Protein AF-A0A1Y1WWW3-F1 (afdb_monomer)

Structure (mmCIF, N/CA/C/O backbone):
data_AF-A0A1Y1WWW3-F1
#
_entry.id   AF-A0A1Y1WWW3-F1
#
loop_
_atom_site.group_PDB
_atom_site.id
_atom_site.type_symbol
_atom_site.label_atom_id
_atom_site.label_alt_id
_atom_site.label_comp_id
_atom_site.label_asym_id
_atom_site.label_entity_id
_atom_site.label_seq_id
_atom_site.pdbx_PDB_ins_code
_atom_site.Cartn_x
_atom_site.Cartn_y
_atom_site.Cartn_z
_atom_site.occupancy
_atom_site.B_iso_or_equiv
_atom_site.auth_seq_id
_atom_site.auth_comp_id
_atom_site.auth_asym_id
_atom_site.auth_atom_id
_atom_site.pdbx_PDB_model_num
ATOM 1 N N . MET A 1 1 ? -41.044 -6.386 45.143 1.00 40.38 1 MET A N 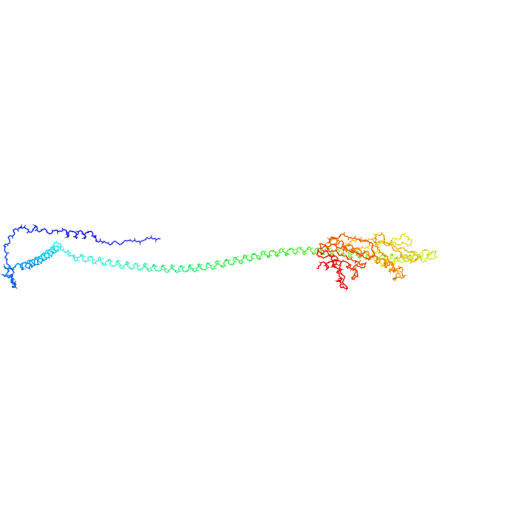1
ATOM 2 C CA . MET A 1 1 ? -41.643 -7.003 46.342 1.00 40.38 1 MET A CA 1
ATOM 3 C C . MET A 1 1 ? -42.012 -5.882 47.295 1.00 40.38 1 MET A C 1
ATOM 5 O O . MET A 1 1 ? -41.206 -5.491 48.123 1.00 40.38 1 MET A O 1
ATOM 9 N N . ASN A 1 2 ? -43.191 -5.307 47.076 1.00 40.53 2 ASN A N 1
ATOM 10 C CA . ASN A 1 2 ? -43.874 -4.432 48.019 1.00 40.53 2 ASN A CA 1
ATOM 11 C C . ASN A 1 2 ? -44.963 -5.299 48.627 1.00 40.53 2 ASN A C 1
ATOM 13 O O . ASN A 1 2 ? -45.768 -5.797 47.854 1.00 40.53 2 ASN A O 1
ATOM 17 N N . ASP A 1 3 ? -44.930 -5.515 49.935 1.00 42.28 3 ASP A N 1
ATOM 18 C CA . ASP A 1 3 ? -46.101 -5.795 50.768 1.00 42.28 3 ASP A CA 1
ATOM 19 C C . ASP A 1 3 ? -45.608 -6.007 52.196 1.00 42.28 3 ASP A C 1
ATOM 21 O O . ASP A 1 3 ? -44.834 -6.927 52.442 1.00 42.28 3 ASP A O 1
ATOM 25 N N . LEU A 1 4 ? -46.010 -5.107 53.098 1.00 37.78 4 LEU A N 1
ATOM 26 C CA . LEU A 1 4 ? -46.311 -5.339 54.519 1.00 37.78 4 LEU A CA 1
ATOM 27 C C . LEU A 1 4 ? -46.526 -3.973 55.194 1.00 37.78 4 LEU A C 1
ATOM 29 O O . LEU A 1 4 ? -45.629 -3.384 55.795 1.00 37.78 4 LEU A O 1
ATOM 33 N N . GLN A 1 5 ? -47.752 -3.462 55.081 1.00 41.41 5 GLN A N 1
ATOM 34 C CA . GLN A 1 5 ? -48.294 -2.442 55.977 1.00 41.41 5 GLN A CA 1
ATOM 35 C C . GLN A 1 5 ? -49.601 -2.946 56.604 1.00 41.41 5 GLN A C 1
ATOM 37 O O . GLN A 1 5 ? -50.408 -3.595 55.942 1.00 41.41 5 GLN A O 1
ATOM 42 N N . SER A 1 6 ? -49.820 -2.524 57.856 1.00 42.41 6 SER A N 1
ATOM 43 C CA . SER A 1 6 ? -50.995 -2.733 58.726 1.00 42.41 6 SER A CA 1
ATOM 44 C C . SER A 1 6 ? -51.046 -4.113 59.407 1.00 42.41 6 SER A C 1
ATOM 46 O O . SER A 1 6 ? -50.777 -5.128 58.788 1.00 42.41 6 SER A O 1
ATOM 48 N N . VAL A 1 7 ? -51.311 -4.235 60.713 1.00 39.16 7 VAL A N 1
ATOM 49 C CA . VAL A 1 7 ? -52.463 -3.686 61.445 1.00 39.16 7 VAL A CA 1
ATOM 50 C C . VAL A 1 7 ? -52.114 -3.447 62.927 1.00 39.16 7 VAL A C 1
ATOM 52 O O . VAL A 1 7 ? -51.770 -4.383 63.640 1.00 39.16 7 VAL A O 1
ATOM 55 N N . VAL A 1 8 ? -52.304 -2.219 63.420 1.00 40.78 8 VAL A N 1
ATOM 56 C CA . VAL A 1 8 ? -52.541 -1.935 64.849 1.00 40.78 8 VAL A CA 1
ATOM 57 C C . VAL A 1 8 ? -53.872 -1.192 64.913 1.00 40.78 8 VAL A C 1
ATOM 59 O O . VAL A 1 8 ? -53.969 -0.057 64.454 1.00 40.78 8 VAL A O 1
ATOM 62 N N . LYS A 1 9 ? -54.922 -1.855 65.408 1.00 39.03 9 LYS A N 1
ATOM 63 C CA . LYS A 1 9 ? -56.215 -1.224 65.700 1.00 39.03 9 LYS A CA 1
ATOM 64 C C . LYS A 1 9 ? -56.214 -0.792 67.163 1.00 39.03 9 LYS A C 1
ATOM 66 O O . LYS A 1 9 ? -56.184 -1.632 68.052 1.00 39.03 9 LYS A O 1
ATOM 71 N N . SER A 1 10 ? -56.219 0.514 67.387 1.00 41.06 10 SER A N 1
ATOM 72 C CA . SER A 1 10 ? -56.527 1.136 68.671 1.00 41.06 10 SER A CA 1
ATOM 73 C C . SER A 1 10 ? -58.032 1.405 68.741 1.00 41.06 10 SER A C 1
ATOM 75 O O . SER A 1 10 ? -58.559 2.118 67.883 1.00 41.06 10 SER A O 1
ATOM 77 N N . ASP A 1 11 ? -58.711 0.854 69.746 1.00 44.84 11 ASP A N 1
ATOM 78 C CA . ASP A 1 11 ? -60.130 1.104 70.007 1.00 44.84 11 ASP A CA 1
ATOM 79 C C . ASP A 1 11 ? -60.337 2.555 70.466 1.00 44.84 11 ASP A C 1
ATOM 81 O O . ASP A 1 11 ? -60.069 2.921 71.612 1.00 44.84 11 ASP A O 1
ATOM 85 N N . TYR A 1 12 ? -60.794 3.409 69.550 1.00 45.56 12 TYR A N 1
ATOM 86 C CA . TYR A 1 12 ? -61.249 4.756 69.880 1.00 45.56 12 TYR A CA 1
ATOM 87 C C . TYR A 1 12 ? -62.664 4.690 70.461 1.00 45.56 12 TYR A C 1
ATOM 89 O O . TYR A 1 12 ? -63.588 4.190 69.820 1.00 45.56 12 TYR A O 1
ATOM 97 N N . ILE A 1 13 ? -62.831 5.236 71.668 1.00 51.91 13 ILE A N 1
ATOM 98 C CA . ILE A 1 13 ? -64.134 5.467 72.302 1.00 51.91 13 ILE A CA 1
ATOM 99 C C . ILE A 1 13 ? -64.994 6.303 71.346 1.00 51.91 13 ILE A C 1
ATOM 101 O O . ILE A 1 13 ? -64.595 7.388 70.919 1.00 51.91 13 ILE A O 1
ATOM 105 N N . ASN A 1 14 ? -66.163 5.772 70.988 1.00 59.09 14 ASN A N 1
ATOM 106 C CA . ASN A 1 14 ? -67.040 6.357 69.986 1.00 59.09 14 ASN A CA 1
ATOM 107 C C . ASN A 1 14 ? -67.611 7.696 70.493 1.00 59.09 14 ASN A C 1
ATOM 109 O O . ASN A 1 14 ? -68.421 7.737 71.421 1.00 59.09 14 ASN A O 1
ATOM 113 N N . ASN A 1 15 ? -67.190 8.802 69.871 1.00 62.19 15 ASN A N 1
ATOM 114 C CA . ASN A 1 15 ? -67.608 10.172 70.206 1.00 62.19 15 ASN A CA 1
ATOM 115 C C . ASN A 1 15 ? -69.137 10.380 70.165 1.00 62.19 15 ASN A C 1
ATOM 117 O O . ASN A 1 15 ? -69.649 11.348 70.731 1.00 62.19 15 ASN A O 1
ATOM 121 N N . GLU A 1 16 ? -69.886 9.481 69.525 1.00 71.25 16 GLU A N 1
ATOM 122 C CA . GLU A 1 16 ? -71.349 9.517 69.499 1.00 71.25 16 GLU A CA 1
ATOM 123 C C . GLU A 1 16 ? -71.997 9.221 70.859 1.00 71.25 16 GLU A C 1
ATOM 125 O O . GLU A 1 16 ? -72.958 9.902 71.223 1.00 71.25 16 GLU A O 1
ATOM 130 N N . GLU A 1 17 ? -71.465 8.285 71.654 1.00 67.31 17 GLU A N 1
ATOM 131 C CA . GLU A 1 17 ? -72.028 7.973 72.981 1.00 67.31 17 GLU A CA 1
ATOM 132 C C . GLU A 1 17 ? -71.838 9.133 73.963 1.00 67.31 17 GLU A C 1
ATOM 134 O O . GLU A 1 17 ? -72.739 9.474 74.737 1.00 67.31 17 GLU A O 1
ATOM 139 N N . LEU A 1 18 ? -70.688 9.803 73.873 1.00 64.50 18 LEU A N 1
ATOM 140 C CA . LEU A 1 18 ? -70.357 10.965 74.693 1.00 64.50 18 LEU A CA 1
ATOM 141 C C . LEU A 1 18 ? -71.262 12.161 74.347 1.00 64.50 18 LEU A C 1
ATOM 143 O O . LEU A 1 18 ? -71.785 12.834 75.240 1.00 64.50 18 LEU A O 1
ATOM 147 N N . ASN A 1 19 ? -71.555 12.362 73.059 1.00 69.12 19 ASN A N 1
ATOM 148 C CA . ASN A 1 19 ? -72.496 13.384 72.595 1.00 69.12 19 ASN A CA 1
ATOM 149 C C . ASN A 1 19 ? -73.959 13.080 72.964 1.00 69.12 19 ASN A C 1
ATOM 151 O O . ASN A 1 19 ? -74.744 14.004 73.208 1.00 69.12 19 ASN A O 1
ATOM 155 N N . LEU A 1 20 ? -74.346 11.806 73.051 1.00 72.56 20 LEU A N 1
ATOM 156 C CA . LEU A 1 20 ? -75.676 11.386 73.507 1.00 72.56 20 LEU A CA 1
ATOM 157 C C . LEU A 1 20 ? -75.888 11.675 74.999 1.00 72.56 20 LEU A C 1
ATOM 159 O O . LEU A 1 20 ? -76.948 12.179 75.386 1.00 72.56 20 LEU A O 1
ATOM 163 N N . LEU A 1 21 ? -74.869 11.432 75.826 1.00 63.09 21 LEU A N 1
ATOM 164 C CA . LEU A 1 21 ? -74.887 11.755 77.255 1.00 63.09 21 LEU A CA 1
ATOM 165 C C . LEU A 1 21 ? -74.975 13.265 77.503 1.00 63.09 21 LEU A C 1
ATOM 167 O O . LEU A 1 21 ? -75.823 13.706 78.286 1.00 63.09 21 LEU A O 1
ATOM 171 N N . PHE A 1 22 ? -74.189 14.068 76.780 1.00 63.66 22 PHE A N 1
ATOM 172 C CA . PHE A 1 22 ? -74.250 15.528 76.884 1.00 63.66 22 PHE A CA 1
ATOM 173 C C . PHE A 1 22 ? -75.618 16.087 76.470 1.00 63.66 22 PHE A C 1
ATOM 175 O O . PHE A 1 22 ? -76.204 16.905 77.185 1.00 63.66 22 PHE A O 1
ATOM 182 N N . ASN A 1 23 ? -76.196 15.595 75.372 1.00 64.44 23 ASN A N 1
ATOM 183 C CA . ASN A 1 23 ? -77.511 16.047 74.912 1.00 64.44 23 ASN A CA 1
ATOM 184 C C . ASN A 1 23 ? -78.656 15.660 75.858 1.00 64.44 23 ASN A C 1
ATOM 186 O O . ASN A 1 23 ? -79.626 16.412 75.992 1.00 64.44 23 ASN A O 1
ATOM 190 N N . LYS A 1 24 ? -78.550 14.519 76.548 1.00 67.62 24 LYS A N 1
ATOM 191 C CA . LYS A 1 24 ? -79.526 14.110 77.569 1.00 67.62 24 LYS A CA 1
ATOM 192 C C . LYS A 1 24 ? -79.440 14.997 78.816 1.00 67.62 24 LYS A C 1
ATOM 194 O O . LYS A 1 24 ? -80.470 15.299 79.410 1.00 67.62 24 LYS A O 1
ATOM 199 N N . PHE A 1 25 ? -78.239 15.471 79.154 1.00 58.12 25 PHE A N 1
ATOM 200 C CA . PHE A 1 25 ? -77.991 16.346 80.301 1.00 58.12 25 PHE A CA 1
ATOM 201 C C . PHE A 1 25 ? -78.515 17.778 80.089 1.00 58.12 25 PHE A C 1
ATOM 203 O O . PHE A 1 25 ? -79.110 18.361 80.997 1.00 58.12 25 PHE A O 1
ATOM 210 N N . TYR A 1 26 ? -78.374 18.332 78.879 1.00 54.38 26 TYR A N 1
ATOM 211 C CA . TYR A 1 26 ? -78.840 19.694 78.571 1.00 54.38 26 TYR A CA 1
ATOM 212 C C . TYR A 1 26 ? -80.347 19.804 78.283 1.00 54.38 26 TYR A C 1
ATOM 214 O O . TYR A 1 26 ? -80.907 20.895 78.393 1.00 54.38 26 TYR A O 1
ATOM 222 N N . LYS A 1 27 ? -81.033 18.700 77.950 1.00 55.66 27 LYS A N 1
ATOM 223 C CA . LYS A 1 27 ? -82.472 18.707 77.608 1.00 55.66 27 LYS A CA 1
ATOM 224 C C . LYS A 1 27 ? -83.428 18.474 78.779 1.00 55.66 27 LYS A C 1
ATOM 226 O O . LYS A 1 27 ? -84.638 18.623 78.604 1.00 55.66 27 LYS A O 1
ATOM 231 N N . THR A 1 28 ? -82.945 18.140 79.974 1.00 51.44 28 THR A N 1
ATOM 232 C CA . THR A 1 28 ? -83.816 17.997 81.151 1.00 51.44 28 THR A CA 1
ATOM 233 C C . THR A 1 28 ? -84.298 19.358 81.657 1.00 51.44 28 THR A C 1
ATOM 235 O O . THR A 1 28 ? -83.645 20.012 82.468 1.00 51.44 28 THR A O 1
ATOM 238 N N . GLN A 1 29 ? -85.470 19.790 81.184 1.00 49.38 29 GLN A N 1
ATOM 239 C CA . GLN A 1 29 ? -86.170 20.958 81.715 1.00 49.38 29 GLN A CA 1
ATOM 240 C C . GLN A 1 29 ? -86.571 20.715 83.177 1.00 49.38 29 GLN A C 1
ATOM 242 O O . GLN A 1 29 ? -87.215 19.719 83.516 1.00 49.38 29 GLN A O 1
ATOM 247 N N . PHE A 1 30 ? -86.177 21.640 84.054 1.00 47.00 30 PHE A N 1
ATOM 248 C CA . PHE A 1 30 ? -86.474 21.591 85.481 1.00 47.00 30 PHE A CA 1
ATOM 249 C C . PHE A 1 30 ? -87.975 21.831 85.690 1.00 47.00 30 PHE A C 1
ATOM 251 O O . PHE A 1 30 ? -88.457 22.961 85.642 1.00 47.00 30 PHE A O 1
ATOM 258 N N . ASN A 1 31 ? -88.741 20.755 85.859 1.00 48.84 31 ASN A N 1
ATOM 259 C CA . ASN A 1 31 ? -90.193 20.840 85.932 1.00 48.84 31 ASN A CA 1
ATOM 260 C C . ASN A 1 31 ? -90.646 21.194 87.362 1.00 48.84 31 ASN A C 1
ATOM 262 O O . ASN A 1 31 ? -90.934 20.316 88.174 1.00 48.84 31 ASN A O 1
ATOM 266 N N . ILE A 1 32 ? -90.705 22.497 87.665 1.00 50.53 32 ILE A N 1
ATOM 267 C CA . ILE A 1 32 ? -91.110 23.056 88.974 1.00 50.53 32 ILE A CA 1
ATOM 268 C C . ILE A 1 32 ? -92.542 22.629 89.364 1.00 50.53 32 ILE A C 1
ATOM 270 O O . ILE A 1 32 ? -92.889 22.601 90.542 1.00 50.53 32 ILE A O 1
ATOM 274 N N . SER A 1 33 ? -93.368 22.199 88.403 1.00 52.59 33 SER A N 1
ATOM 275 C CA . SER A 1 33 ? -94.722 21.694 88.674 1.00 52.59 33 SER A CA 1
ATOM 276 C C . SER A 1 33 ? -94.757 20.368 89.454 1.00 52.59 33 SER A C 1
ATOM 278 O O . SER A 1 33 ? -95.772 20.062 90.073 1.00 52.59 33 SER A O 1
ATOM 280 N N . LYS A 1 34 ? -93.643 19.618 89.523 1.00 52.91 34 LYS A N 1
ATOM 281 C CA . LYS A 1 34 ? -93.528 18.407 90.361 1.00 52.91 34 LYS A CA 1
ATOM 282 C C . LYS A 1 34 ? -93.214 18.692 91.837 1.00 52.91 34 LYS A C 1
ATOM 284 O O . LYS A 1 34 ? -93.225 17.764 92.638 1.00 52.91 34 LYS A O 1
ATOM 289 N N . LEU A 1 35 ? -92.960 19.951 92.207 1.00 47.00 35 LEU A N 1
ATOM 290 C CA . LEU A 1 35 ? -92.705 20.376 93.591 1.00 47.00 35 LEU A CA 1
ATOM 291 C C . LEU A 1 35 ? -93.963 20.869 94.329 1.00 47.00 35 LEU A C 1
ATOM 293 O O . LEU A 1 35 ? -93.864 21.305 95.473 1.00 47.00 35 LEU A O 1
ATOM 297 N N . LYS A 1 36 ? -95.156 20.780 93.725 1.00 46.72 36 LYS A N 1
ATOM 298 C CA . LYS A 1 36 ? -96.415 21.088 94.415 1.00 46.72 36 LYS A CA 1
ATOM 299 C C . LYS A 1 36 ? -97.129 19.814 94.873 1.00 46.72 36 LYS A C 1
ATOM 301 O O . LYS A 1 36 ? -97.623 19.036 94.068 1.00 46.72 36 LYS A O 1
ATOM 306 N N . HIS A 1 37 ? -97.215 19.689 96.196 1.00 44.62 37 HIS A N 1
ATOM 307 C CA . HIS A 1 37 ? -98.124 18.840 96.969 1.00 44.62 37 HIS A CA 1
ATOM 308 C C . HIS A 1 37 ? -97.921 17.318 96.897 1.00 44.62 37 HIS A C 1
ATOM 310 O O . HIS A 1 37 ? -98.642 16.589 96.222 1.00 44.62 37 HIS A O 1
ATOM 316 N N . LYS A 1 38 ? -97.079 16.815 97.803 1.00 39.78 38 LYS A N 1
ATOM 317 C CA . LYS A 1 38 ? -97.510 15.726 98.687 1.00 39.78 38 LYS A CA 1
ATOM 318 C C . LYS A 1 38 ? -97.306 16.173 100.128 1.00 39.78 38 LYS A C 1
ATOM 320 O O . LYS A 1 38 ? -96.186 16.436 100.547 1.00 39.78 38 LYS A O 1
ATOM 325 N N . ASN A 1 39 ? -98.417 16.289 100.848 1.00 46.59 39 ASN A N 1
ATOM 326 C CA . ASN A 1 39 ? -98.470 16.502 102.287 1.00 46.59 39 ASN A CA 1
ATOM 327 C C . ASN A 1 39 ? -97.742 15.342 102.981 1.00 46.59 39 ASN A C 1
ATOM 329 O O . ASN A 1 39 ? -98.336 14.297 103.230 1.00 46.59 39 ASN A O 1
ATOM 333 N N . ALA A 1 40 ? -96.450 15.508 103.251 1.00 37.81 40 ALA A N 1
ATOM 334 C CA . ALA A 1 40 ? -95.702 14.636 104.140 1.00 37.81 40 ALA A CA 1
ATOM 335 C C . ALA A 1 40 ? -95.612 15.334 105.498 1.00 37.81 40 ALA A C 1
ATOM 337 O O . ALA A 1 40 ? -94.704 16.111 105.777 1.00 37.81 40 ALA A O 1
ATOM 338 N N . THR A 1 41 ? -96.610 15.076 106.337 1.00 39.66 41 THR A N 1
ATOM 339 C CA . THR A 1 41 ? -96.509 15.230 107.787 1.00 39.66 41 THR A CA 1
ATOM 340 C C . THR A 1 41 ? -95.393 14.322 108.296 1.00 39.66 41 THR A C 1
ATOM 342 O O . THR A 1 41 ? -95.600 13.119 108.435 1.00 39.66 41 THR A O 1
ATOM 345 N N . VAL A 1 42 ? -94.225 14.889 108.593 1.00 37.66 42 VAL A N 1
ATOM 346 C CA . VAL A 1 42 ? -93.209 14.236 109.425 1.00 37.66 42 VAL A CA 1
ATOM 347 C C . VAL A 1 42 ? -93.211 14.940 110.778 1.00 37.66 42 VAL A C 1
ATOM 349 O O . VAL A 1 42 ? -92.733 16.060 110.927 1.00 37.66 42 VAL A O 1
ATOM 352 N N . LYS A 1 43 ? -93.845 14.279 111.751 1.00 39.31 43 LYS A N 1
ATOM 353 C CA . LYS A 1 43 ? -93.656 14.504 113.186 1.00 39.31 43 LYS A CA 1
ATOM 354 C C . LYS A 1 43 ? -92.362 13.800 113.615 1.00 39.31 43 LYS A C 1
ATOM 356 O O . LYS A 1 43 ? -92.158 12.650 113.240 1.00 39.31 43 LYS A O 1
ATOM 361 N N . GLY A 1 44 ? -91.581 14.468 114.461 1.00 40.31 44 GLY A N 1
ATOM 362 C CA . GLY A 1 44 ? -90.326 13.990 115.060 1.00 40.31 44 GLY A CA 1
ATOM 363 C C . GLY A 1 44 ? -89.168 14.820 114.508 1.00 40.31 44 GLY A C 1
ATOM 364 O O . GLY A 1 44 ? -88.883 14.743 113.326 1.00 40.31 44 GLY A O 1
ATOM 365 N N . GLY A 1 45 ? -88.532 15.733 115.233 1.00 34.41 45 GLY A N 1
ATOM 366 C CA . GLY A 1 45 ? -88.178 15.710 116.646 1.00 34.41 45 GLY A CA 1
ATOM 367 C C . GLY A 1 45 ? -86.650 15.744 116.706 1.00 34.41 45 GLY A C 1
ATOM 368 O O . GLY A 1 45 ? -86.049 14.698 116.526 1.00 34.41 45 GLY A O 1
ATOM 369 N N . ILE A 1 46 ? -86.094 16.964 116.813 1.00 33.06 46 ILE A N 1
ATOM 370 C CA . ILE A 1 46 ? -84.899 17.425 117.567 1.00 33.06 46 ILE A CA 1
ATOM 371 C C . ILE A 1 46 ? -83.771 16.370 117.703 1.00 33.06 46 ILE A C 1
ATOM 373 O O . ILE A 1 46 ? -84.006 15.286 118.215 1.00 33.06 46 ILE A O 1
ATOM 377 N N . ILE A 1 47 ? -82.531 16.608 117.260 1.00 35.06 47 ILE A N 1
ATOM 378 C CA . ILE A 1 47 ? -81.509 17.420 117.952 1.00 35.06 47 ILE A CA 1
ATOM 379 C C . ILE A 1 47 ? -80.503 17.962 116.918 1.00 35.06 47 ILE A C 1
ATOM 381 O O . ILE A 1 47 ? -79.810 17.192 116.257 1.00 35.06 47 ILE A O 1
ATOM 385 N N . ILE A 1 48 ? -80.395 19.287 116.809 1.00 38.00 48 ILE A N 1
ATOM 386 C CA . ILE A 1 48 ? -79.132 19.951 116.468 1.00 38.00 48 ILE A CA 1
ATOM 387 C C . ILE A 1 48 ? -78.839 20.819 117.682 1.00 38.00 48 ILE A C 1
ATOM 389 O O . ILE A 1 48 ? -79.526 21.813 117.920 1.00 38.00 48 ILE A O 1
ATOM 393 N N . ASP A 1 49 ? -77.880 20.370 118.482 1.00 34.72 49 ASP A N 1
ATOM 394 C CA . ASP A 1 49 ? -77.307 21.162 119.553 1.00 34.72 49 ASP A CA 1
ATOM 395 C C . ASP A 1 49 ? -76.663 22.418 118.960 1.00 34.72 49 ASP A C 1
ATOM 397 O O . ASP A 1 49 ? -75.833 22.347 118.055 1.00 34.72 49 ASP A O 1
ATOM 401 N N . ASN A 1 50 ? -77.100 23.561 119.484 1.00 36.06 50 ASN A N 1
ATOM 402 C CA . ASN A 1 50 ? -76.319 24.765 119.736 1.00 36.06 50 ASN A CA 1
ATOM 403 C C . ASN A 1 50 ? -75.087 24.991 118.844 1.00 36.06 50 ASN A C 1
ATOM 405 O O . ASN A 1 50 ? -73.968 24.633 119.209 1.00 36.06 50 ASN A O 1
ATOM 409 N N . GLN A 1 51 ? -75.265 25.773 117.780 1.00 39.72 51 GLN A N 1
ATOM 410 C CA . GLN A 1 51 ? -74.377 26.917 117.600 1.00 39.72 51 GLN A CA 1
ATOM 411 C C . GLN A 1 51 ? -75.203 28.191 117.479 1.00 39.72 51 GLN A C 1
ATOM 413 O O . GLN A 1 51 ? -76.104 28.332 116.655 1.00 39.72 51 GLN A O 1
ATOM 418 N N . GLU A 1 52 ? -74.915 29.056 118.435 1.00 37.44 52 GLU A N 1
ATOM 419 C CA . GLU A 1 52 ? -75.564 30.306 118.735 1.00 37.44 52 GLU A CA 1
ATOM 420 C C . GLU A 1 52 ? -75.271 31.367 117.664 1.00 37.44 52 GLU A C 1
ATOM 422 O O . GLU A 1 52 ? -74.232 31.358 117.009 1.00 37.44 52 GLU A O 1
ATOM 427 N N . ASN A 1 53 ? -76.166 32.353 117.614 1.00 37.53 53 ASN A N 1
ATOM 428 C CA . ASN A 1 53 ? -75.866 33.744 117.285 1.00 37.53 53 ASN A CA 1
ATOM 429 C C . ASN A 1 53 ? -75.442 34.050 115.841 1.00 37.53 53 ASN A C 1
ATOM 431 O O . ASN A 1 53 ? -74.271 34.213 115.522 1.00 37.53 53 ASN A O 1
ATOM 435 N N . ASN A 1 54 ? -76.445 34.311 115.002 1.00 39.81 54 ASN A N 1
ATOM 436 C CA . ASN A 1 54 ? -76.684 35.687 114.553 1.00 39.81 54 ASN A CA 1
ATOM 437 C C . ASN A 1 54 ? -78.102 35.820 113.984 1.00 39.81 54 ASN A C 1
ATOM 439 O O . ASN A 1 54 ? -78.357 35.684 112.790 1.00 39.81 54 ASN A O 1
ATOM 443 N N . SER A 1 55 ? -79.029 36.140 114.889 1.00 42.94 55 SER A N 1
ATOM 444 C CA . SER A 1 55 ? -80.110 37.087 114.614 1.00 42.94 55 SER A CA 1
ATOM 445 C C . SER A 1 55 ? -79.534 38.280 113.839 1.00 42.94 55 SER A C 1
ATOM 447 O O . SER A 1 55 ? -78.490 38.815 114.198 1.00 42.94 55 SER A O 1
ATOM 449 N N . SER A 1 56 ? -80.187 38.818 112.825 1.00 42.31 56 SER A N 1
ATOM 450 C CA . SER A 1 56 ? -81.409 39.579 113.037 1.00 42.31 56 SER A CA 1
ATOM 451 C C . SER A 1 56 ? -82.016 39.876 111.675 1.00 42.31 56 SER A C 1
ATOM 453 O O . SER A 1 56 ? -81.353 40.466 110.830 1.00 42.31 56 SER A O 1
ATOM 455 N N . ILE A 1 57 ? -83.288 39.537 111.493 1.00 47.81 57 ILE A N 1
ATOM 456 C CA . ILE A 1 57 ? -84.146 40.286 110.577 1.00 47.81 57 ILE A CA 1
ATOM 457 C C . ILE A 1 57 ? -84.394 41.624 111.288 1.00 47.81 57 ILE A C 1
ATOM 459 O O . ILE A 1 57 ? -84.994 41.605 112.369 1.00 47.81 57 ILE A O 1
ATOM 463 N N . PRO A 1 58 ? -83.925 42.778 110.782 1.00 44.12 58 PRO A N 1
ATOM 464 C CA . PRO A 1 58 ? -84.221 44.048 111.423 1.00 44.12 58 PRO A CA 1
ATOM 465 C C . PRO A 1 58 ? -85.716 44.340 111.272 1.00 44.12 58 PRO A C 1
ATOM 467 O O . PRO A 1 58 ? -86.233 44.510 110.168 1.00 44.12 58 PRO A O 1
ATOM 470 N N . ASN A 1 59 ? -86.415 44.430 112.403 1.00 49.09 59 ASN A N 1
ATOM 471 C CA . ASN A 1 59 ? -87.837 44.779 112.506 1.00 49.09 59 ASN A CA 1
ATOM 472 C C . ASN A 1 59 ? -88.158 46.238 112.096 1.00 49.09 59 ASN A C 1
ATOM 474 O O . ASN A 1 59 ? -89.254 46.728 112.363 1.00 49.09 59 ASN A O 1
ATOM 478 N N . GLU A 1 60 ? -87.244 46.934 111.421 1.00 50.12 60 GLU A N 1
ATOM 479 C CA . GLU A 1 60 ? -87.383 48.346 111.041 1.00 50.12 60 GLU A CA 1
ATOM 480 C C . GLU A 1 60 ? -87.794 48.560 109.576 1.00 50.12 60 GLU A C 1
ATOM 482 O O . GLU A 1 60 ? -88.031 49.686 109.149 1.00 50.12 60 GLU A O 1
ATOM 487 N N . LEU A 1 61 ? -87.995 47.498 108.794 1.00 47.16 61 LEU A N 1
ATOM 488 C CA . LEU A 1 61 ? -88.300 47.615 107.361 1.00 47.16 61 LEU A CA 1
ATOM 489 C C . LEU A 1 61 ? -89.790 47.480 107.018 1.00 47.16 61 LEU A C 1
ATOM 491 O O . LEU A 1 61 ? -90.154 47.018 105.939 1.00 47.16 61 LEU A O 1
ATOM 495 N N . LYS A 1 62 ? -90.681 47.924 107.914 1.00 49.34 62 LYS A N 1
ATOM 496 C CA . LYS A 1 62 ? -92.118 48.054 107.600 1.00 49.34 62 LYS A CA 1
ATOM 497 C C . LYS A 1 62 ? -92.490 49.348 106.873 1.00 49.34 62 LYS A C 1
ATOM 499 O O . LYS A 1 62 ? -93.608 49.448 106.382 1.00 49.34 62 LYS A O 1
ATOM 504 N N . TYR A 1 63 ? -91.570 50.303 106.743 1.00 50.75 63 TYR A N 1
ATOM 505 C CA . TYR A 1 63 ? -91.838 51.578 106.080 1.00 50.75 63 TYR A CA 1
ATOM 506 C C . TYR A 1 63 ? -90.603 52.090 105.334 1.00 50.75 63 TYR A C 1
ATOM 508 O O . TYR A 1 63 ? -89.991 53.041 105.787 1.00 50.75 63 TYR A O 1
ATOM 516 N N . ASN A 1 64 ? -90.210 51.451 104.224 1.00 46.88 64 ASN A N 1
ATOM 517 C CA . ASN A 1 64 ? -89.471 52.095 103.122 1.00 46.88 64 ASN A CA 1
ATOM 518 C C . ASN A 1 64 ? -89.315 51.121 101.940 1.00 46.88 64 ASN A C 1
ATOM 520 O O . ASN A 1 64 ? -88.668 50.083 102.052 1.00 46.88 64 ASN A O 1
ATOM 524 N N . SER A 1 65 ? -89.877 51.468 100.777 1.00 55.81 65 SER A N 1
ATOM 525 C CA . SER A 1 65 ? -89.871 50.658 99.541 1.00 55.81 65 SER A CA 1
ATOM 526 C C . SER A 1 65 ? -88.486 50.471 98.899 1.00 55.81 65 SER A C 1
ATOM 528 O O . SER A 1 65 ? -88.373 49.807 97.870 1.00 55.81 65 SER A O 1
ATOM 530 N N . ILE A 1 66 ? -87.436 51.036 99.499 1.00 56.59 66 ILE A N 1
ATOM 531 C CA . ILE A 1 66 ? -86.066 51.023 98.978 1.00 56.59 66 ILE A CA 1
ATOM 532 C C . ILE A 1 66 ? -85.331 49.721 99.360 1.00 56.59 66 ILE A C 1
ATOM 534 O O . ILE A 1 66 ? -84.606 49.177 98.533 1.00 56.59 66 ILE A O 1
ATOM 538 N N . TYR A 1 67 ? -85.607 49.136 100.533 1.00 56.78 67 TYR A N 1
ATOM 539 C CA . TYR A 1 67 ? -84.917 47.925 101.020 1.00 56.78 67 TYR A CA 1
ATOM 540 C C . TYR A 1 67 ? -85.515 46.599 100.528 1.00 56.78 67 TYR A C 1
ATOM 542 O O . TYR A 1 67 ? -84.892 45.546 100.645 1.00 56.78 67 TYR A O 1
ATOM 550 N N . LEU A 1 68 ? -86.704 46.623 99.916 1.00 67.25 68 LEU A N 1
ATOM 551 C CA . LEU A 1 68 ? -87.340 45.414 99.379 1.00 67.25 68 LEU A CA 1
ATOM 552 C C . LEU A 1 68 ? -86.494 44.773 98.268 1.00 67.25 68 LEU A C 1
ATOM 554 O O . LEU A 1 68 ? -86.498 43.557 98.101 1.00 67.25 68 LEU A O 1
ATOM 558 N N . LYS A 1 69 ? -85.763 45.590 97.500 1.00 74.06 69 LYS A N 1
ATOM 559 C CA . LYS A 1 69 ? -84.906 45.101 96.416 1.00 74.06 69 LYS A CA 1
ATOM 560 C C . LYS A 1 69 ? -83.692 44.345 96.955 1.00 74.06 69 LYS A C 1
ATOM 562 O O . LYS A 1 69 ? -83.322 43.331 96.372 1.00 74.06 69 LYS A O 1
ATOM 567 N N . GLU A 1 70 ? -83.106 44.826 98.046 1.00 76.81 70 GLU A N 1
ATOM 568 C CA . GLU A 1 70 ? -81.953 44.205 98.706 1.00 76.81 70 GLU A CA 1
ATOM 569 C C . GLU A 1 70 ? -82.362 42.915 99.421 1.00 76.81 70 GLU A C 1
ATOM 571 O O . GLU A 1 70 ? -81.705 41.898 99.240 1.00 76.81 70 GLU A O 1
ATOM 576 N N . GLU A 1 71 ? -83.512 42.903 100.103 1.00 76.19 71 GLU A N 1
ATOM 577 C CA . GLU A 1 71 ? -84.072 41.688 100.713 1.00 76.19 71 GLU A CA 1
ATOM 578 C C . GLU A 1 71 ? -84.422 40.627 99.657 1.00 76.19 71 GLU A C 1
ATOM 580 O O . GLU A 1 71 ? -84.106 39.448 99.802 1.00 76.19 71 GLU A O 1
ATOM 585 N N . LEU A 1 72 ? -85.028 41.036 98.538 1.00 79.75 72 LEU A N 1
ATOM 586 C CA . LEU A 1 72 ? -85.346 40.115 97.447 1.00 79.75 72 LEU A CA 1
ATOM 587 C C . LEU A 1 72 ? -84.080 39.590 96.755 1.00 79.75 72 LEU A C 1
ATOM 589 O O . LEU A 1 72 ? -84.084 38.471 96.242 1.00 79.75 72 LEU A O 1
ATOM 593 N N . GLN A 1 73 ? -83.003 40.380 96.731 1.00 80.88 73 GLN A N 1
ATOM 594 C CA . GLN A 1 73 ? -81.701 39.942 96.238 1.00 80.88 73 GLN A CA 1
ATOM 595 C C . GLN A 1 73 ? -81.044 38.962 97.216 1.00 80.88 73 GLN A C 1
ATOM 597 O O . GLN A 1 73 ? -80.624 37.892 96.790 1.00 80.88 73 GLN A O 1
ATOM 602 N N . TYR A 1 74 ? -81.066 39.253 98.517 1.00 81.56 74 TYR A N 1
ATOM 603 C CA . TYR A 1 74 ? -80.580 38.349 99.556 1.00 81.56 74 TYR A CA 1
ATOM 604 C C . TYR A 1 74 ? -81.306 37.000 99.523 1.00 81.56 74 TYR A C 1
ATOM 606 O O . TYR A 1 74 ? -80.669 35.949 99.502 1.00 81.56 74 TYR A O 1
ATOM 614 N N . GLN A 1 75 ? -82.639 37.002 99.419 1.00 84.56 75 GLN A N 1
ATOM 615 C CA . GLN A 1 75 ? -83.403 35.761 99.296 1.00 84.56 75 GLN A CA 1
ATOM 616 C C . GLN A 1 75 ? -83.069 35.009 98.004 1.00 84.56 75 GLN A C 1
ATOM 618 O O . GLN A 1 75 ? -82.974 33.783 98.025 1.00 84.56 75 GLN A O 1
ATOM 623 N N . LYS A 1 76 ? -82.853 35.708 96.881 1.00 84.94 76 LYS A N 1
ATOM 624 C CA . LYS A 1 76 ? -82.393 35.070 95.636 1.00 84.94 76 LYS A CA 1
ATOM 625 C C . LYS A 1 76 ? -81.030 34.410 95.803 1.00 84.94 76 LYS A C 1
ATOM 627 O O . LYS A 1 76 ? -80.865 33.284 95.336 1.00 84.94 76 LYS A O 1
ATOM 632 N N . ASP A 1 77 ? -80.096 35.083 96.460 1.00 85.25 77 ASP A N 1
ATOM 633 C CA . ASP A 1 77 ? -78.747 34.572 96.678 1.00 85.25 77 ASP A CA 1
ATOM 634 C C . ASP A 1 77 ? -78.782 33.361 97.625 1.00 85.25 77 ASP A C 1
ATOM 636 O O . ASP A 1 77 ? -78.245 32.307 97.283 1.00 85.25 77 ASP A O 1
ATOM 640 N N . LEU A 1 78 ? -79.559 33.433 98.712 1.00 86.06 78 LEU A N 1
ATOM 641 C CA . LEU A 1 78 ? -79.786 32.317 99.635 1.00 86.06 78 LEU A CA 1
ATOM 642 C C . LEU A 1 78 ? -80.437 31.107 98.942 1.00 86.06 78 LEU A C 1
ATOM 644 O O . LEU A 1 78 ? -80.008 29.967 99.126 1.00 86.06 78 LEU A O 1
AT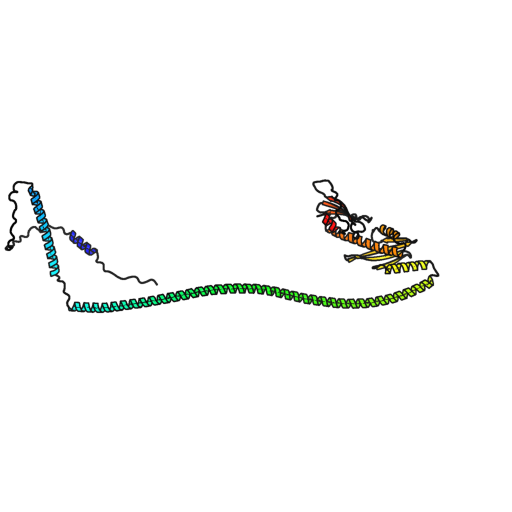OM 648 N N . PHE A 1 79 ? -81.460 31.325 98.108 1.00 86.25 79 PHE A N 1
ATOM 649 C CA . PHE A 1 79 ? -82.080 30.246 97.333 1.00 86.25 79 PHE A CA 1
ATOM 650 C C . PHE A 1 79 ? -81.135 29.670 96.274 1.00 86.25 79 PHE A C 1
ATOM 652 O O . PHE A 1 79 ? -81.203 28.472 95.990 1.00 86.25 79 PHE A O 1
ATOM 659 N N . SER A 1 80 ? -80.265 30.492 95.683 1.00 85.44 80 SER A N 1
ATOM 660 C CA . SER A 1 80 ? -79.235 30.038 94.747 1.00 85.44 80 SER A CA 1
ATOM 661 C C . SER A 1 80 ? -78.237 29.117 95.449 1.00 85.44 80 SER A C 1
ATOM 663 O O . SER A 1 80 ? -77.968 28.017 94.964 1.00 85.44 80 SER A O 1
ATOM 665 N N . GLU A 1 81 ? -77.775 29.506 96.636 1.00 89.75 81 GLU A N 1
ATOM 666 C CA . GLU A 1 81 ? -76.852 28.718 97.451 1.00 89.75 81 GLU A CA 1
ATOM 667 C C . GLU A 1 81 ? -77.488 27.403 97.927 1.00 89.75 81 GLU A C 1
ATOM 669 O O . GLU A 1 81 ? -76.931 26.325 97.713 1.00 89.75 81 GLU A O 1
ATOM 674 N N . LEU A 1 82 ? -78.718 27.450 98.450 1.00 86.06 82 LEU A N 1
ATOM 675 C CA . LEU A 1 82 ? -79.485 26.252 98.814 1.00 86.06 82 LEU A CA 1
ATOM 676 C C . LEU A 1 82 ? -79.690 25.313 97.621 1.00 86.06 82 LEU A C 1
ATOM 678 O O . LEU A 1 82 ? -79.597 24.092 97.762 1.00 86.06 82 LEU A O 1
ATOM 682 N N . ARG A 1 83 ? -79.950 25.862 96.430 1.00 86.25 83 ARG A N 1
ATOM 683 C CA . ARG A 1 83 ? -80.100 25.074 95.203 1.00 86.25 83 ARG A CA 1
ATOM 684 C C . ARG A 1 83 ? -78.790 24.398 94.802 1.00 86.25 83 ARG A C 1
ATOM 686 O O . ARG A 1 83 ? -78.833 23.245 94.368 1.00 86.25 83 ARG A O 1
ATOM 693 N N . ILE A 1 84 ? -77.655 25.089 94.924 1.00 87.56 84 ILE A N 1
ATOM 694 C CA . ILE A 1 84 ? -76.326 24.519 94.666 1.00 87.56 84 ILE A CA 1
ATOM 695 C C . ILE A 1 84 ? -76.055 23.383 95.656 1.00 87.56 84 ILE A C 1
ATOM 697 O O . ILE A 1 84 ? -75.807 22.259 95.219 1.00 87.56 84 ILE A O 1
ATOM 701 N N . ASN A 1 85 ? -76.233 23.630 96.955 1.00 88.88 85 ASN A N 1
ATOM 702 C CA . ASN A 1 85 ? -76.006 22.642 98.012 1.00 88.88 85 ASN A CA 1
ATOM 703 C C . ASN A 1 85 ? -76.900 21.407 97.852 1.00 88.88 85 ASN A C 1
ATOM 705 O O . ASN A 1 85 ? -76.442 20.273 97.978 1.00 88.88 85 ASN A O 1
ATOM 709 N N . PHE A 1 86 ? -78.173 21.596 97.500 1.00 91.75 86 PHE A N 1
ATOM 710 C CA . PHE A 1 86 ? -79.082 20.482 97.241 1.00 91.75 86 PHE A CA 1
ATOM 711 C C . PHE A 1 86 ? -78.656 19.656 96.021 1.00 91.75 86 PHE A C 1
ATOM 713 O O . PHE A 1 86 ? -78.718 18.425 96.048 1.00 91.75 86 PHE A O 1
ATOM 720 N N . ARG A 1 87 ? -78.195 20.311 94.948 1.00 85.31 87 ARG A N 1
ATOM 721 C CA . ARG A 1 87 ? -77.710 19.620 93.745 1.00 85.31 87 ARG A CA 1
ATOM 722 C C . ARG A 1 87 ? -76.426 18.847 94.027 1.00 85.31 87 ARG A C 1
ATOM 724 O O . ARG A 1 87 ? -76.273 17.724 93.547 1.00 85.31 87 ARG A O 1
ATOM 731 N N . GLU A 1 88 ? -75.527 19.422 94.812 1.00 90.31 88 GLU A N 1
ATOM 732 C CA . GLU A 1 88 ? -74.312 18.755 95.262 1.00 90.31 88 GLU A CA 1
ATOM 733 C C . GLU A 1 88 ? -74.648 17.538 96.128 1.00 90.31 88 GLU A C 1
ATOM 735 O O . GLU A 1 88 ? -74.147 16.446 95.865 1.00 90.31 88 GLU A O 1
ATOM 740 N N . PHE A 1 89 ? -75.564 17.689 97.087 1.00 93.12 89 PHE A N 1
ATOM 741 C CA . PHE A 1 89 ? -76.031 16.590 97.927 1.00 93.12 89 PHE A CA 1
ATOM 742 C C . PHE A 1 89 ? -76.667 15.466 97.102 1.00 93.12 89 PHE A C 1
ATOM 744 O O . PHE A 1 89 ? -76.316 14.301 97.282 1.00 93.12 89 PHE A O 1
ATOM 751 N N . GLN A 1 90 ? -77.539 15.794 96.141 1.00 88.56 90 GLN A N 1
ATOM 752 C CA . GLN A 1 90 ? -78.108 14.801 95.225 1.00 88.56 90 GLN A CA 1
ATOM 753 C C . GLN A 1 90 ? -77.032 14.088 94.406 1.00 88.56 90 GLN A C 1
ATOM 755 O O . GLN A 1 90 ? -77.105 12.875 94.236 1.00 88.56 90 GLN A O 1
ATOM 760 N N . THR A 1 91 ? -76.031 14.819 93.916 1.00 85.75 91 THR A N 1
ATOM 761 C CA . THR A 1 91 ? -74.956 14.244 93.097 1.00 85.75 91 THR A CA 1
ATOM 762 C C . THR A 1 91 ? -74.075 13.321 93.931 1.00 85.75 91 THR A C 1
ATOM 764 O O . THR A 1 91 ? -73.832 12.184 93.536 1.00 85.75 91 THR A O 1
ATOM 767 N N . LYS A 1 92 ? -73.661 13.761 95.124 1.00 91.31 92 LYS A N 1
ATOM 768 C CA . LYS A 1 92 ? -72.895 12.946 96.076 1.00 91.31 92 LYS A CA 1
ATOM 769 C C . LYS A 1 92 ? -73.667 11.696 96.487 1.00 91.31 92 LYS A C 1
ATOM 771 O O . LYS A 1 92 ? -73.110 10.605 96.461 1.00 91.31 92 LYS A O 1
ATOM 776 N N . SER A 1 93 ? -74.952 11.837 96.809 1.00 86.12 93 SER A N 1
ATOM 777 C CA . SER A 1 93 ? -75.813 10.707 97.161 1.00 86.12 93 SER A CA 1
ATOM 778 C C . SER A 1 93 ? -75.983 9.737 95.990 1.00 86.12 93 SER A C 1
ATOM 780 O O . SER A 1 93 ? -75.886 8.532 96.189 1.00 86.12 93 SER A O 1
ATOM 782 N N . TYR A 1 94 ? -76.156 10.239 94.764 1.00 86.31 94 TYR A N 1
ATOM 783 C CA . TYR A 1 94 ? -76.225 9.407 93.563 1.00 86.31 94 TYR A CA 1
ATOM 784 C C . TYR A 1 94 ? -74.925 8.626 93.331 1.00 86.31 94 TYR A C 1
ATOM 786 O O . TYR A 1 94 ? -74.980 7.415 93.136 1.00 86.31 94 TYR A O 1
ATOM 794 N N . PHE A 1 95 ? -73.764 9.284 93.417 1.00 83.19 95 PHE A N 1
ATOM 795 C CA . PHE A 1 95 ? -72.462 8.623 93.285 1.00 83.19 95 PHE A CA 1
ATOM 796 C C . PHE A 1 95 ? -72.238 7.568 94.366 1.00 83.19 95 PHE A C 1
ATOM 798 O O . PHE A 1 95 ? -71.849 6.447 94.052 1.00 83.19 95 PHE A O 1
ATOM 805 N N . LEU A 1 96 ? -72.524 7.895 95.629 1.00 85.50 96 LEU A N 1
ATOM 806 C CA . LEU A 1 96 ? -72.416 6.937 96.727 1.00 85.50 96 LEU A CA 1
ATOM 807 C C . LEU A 1 96 ? -73.348 5.748 96.504 1.00 85.50 96 LEU A C 1
ATOM 809 O O . LEU A 1 96 ? -72.906 4.610 96.592 1.00 85.50 96 LEU A O 1
ATOM 813 N N . ASN A 1 97 ? -74.603 5.989 96.129 1.00 85.88 97 ASN A N 1
ATOM 814 C CA . ASN A 1 97 ? -75.547 4.916 95.834 1.00 85.88 97 ASN A CA 1
ATOM 815 C C . ASN A 1 97 ? -75.087 4.058 94.654 1.00 85.88 97 ASN A C 1
ATOM 817 O O . ASN A 1 97 ? -75.281 2.850 94.693 1.00 85.88 97 ASN A O 1
ATOM 821 N N . GLN A 1 98 ? -74.456 4.635 93.631 1.00 83.56 98 GLN A N 1
ATOM 822 C CA . GLN A 1 98 ? -73.908 3.878 92.506 1.00 83.56 98 GLN A CA 1
ATOM 823 C C . GLN A 1 98 ? -72.727 2.994 92.938 1.00 83.56 98 GLN A C 1
ATOM 825 O O . GLN A 1 98 ? -72.680 1.826 92.555 1.00 83.56 98 GLN A O 1
ATOM 830 N N . ILE A 1 99 ? -71.830 3.518 93.781 1.00 78.81 99 ILE A N 1
ATOM 831 C CA . ILE A 1 99 ? -70.709 2.765 94.366 1.00 78.81 99 ILE A CA 1
ATOM 832 C C . ILE A 1 99 ? -71.223 1.644 95.279 1.00 78.81 99 ILE A C 1
ATOM 834 O O . ILE A 1 99 ? -70.717 0.529 95.223 1.00 78.81 99 ILE A O 1
ATOM 838 N N . PHE A 1 100 ? -72.244 1.907 96.098 1.00 79.94 100 PHE A N 1
ATOM 839 C CA . PHE A 1 100 ? -72.825 0.901 96.990 1.00 79.94 100 PHE A CA 1
ATOM 840 C C . PHE A 1 100 ? -73.690 -0.129 96.255 1.00 79.94 100 PHE A C 1
ATOM 842 O O . PHE A 1 100 ? -73.760 -1.273 96.694 1.00 79.94 100 PHE A O 1
ATOM 849 N N . SER A 1 101 ? -74.340 0.250 95.149 1.00 81.69 101 SER A N 1
ATOM 850 C CA . SER A 1 101 ? -75.166 -0.669 94.352 1.00 81.69 101 SER A CA 1
ATOM 851 C C . SER A 1 101 ? -74.314 -1.654 93.559 1.00 81.69 101 SER A C 1
ATOM 853 O O . SER A 1 101 ? -74.703 -2.807 93.416 1.00 81.69 101 SER A O 1
ATOM 855 N N . ASN A 1 102 ? -73.150 -1.212 93.076 1.00 73.75 102 ASN A N 1
ATOM 856 C CA . ASN A 1 102 ? -72.178 -2.046 92.378 1.00 73.75 102 ASN A CA 1
ATOM 857 C C . ASN A 1 102 ? -70.802 -1.858 93.033 1.00 73.75 102 ASN A C 1
ATOM 859 O O . ASN A 1 102 ? -69.970 -1.125 92.485 1.00 73.75 102 ASN A O 1
ATOM 863 N N . PRO A 1 103 ? -70.552 -2.475 94.205 1.00 73.50 103 PRO A N 1
ATOM 864 C CA . PRO A 1 103 ? -69.240 -2.395 94.824 1.00 73.50 103 PRO A CA 1
ATOM 865 C C . PRO A 1 103 ? -68.198 -2.964 93.848 1.00 73.50 103 PRO A C 1
ATOM 867 O O . PRO A 1 103 ? -68.449 -4.018 93.250 1.00 73.50 103 PRO A O 1
ATOM 870 N N . PRO A 1 104 ? -67.043 -2.296 93.661 1.00 70.75 104 PRO A N 1
ATOM 871 C CA . PRO A 1 104 ? -65.949 -2.847 92.878 1.00 70.75 104 PRO A CA 1
ATOM 872 C C . PRO A 1 104 ? -65.647 -4.250 93.390 1.00 70.75 104 PRO A C 1
ATOM 874 O O . PRO A 1 104 ? -65.432 -4.452 94.587 1.00 70.75 104 PRO A O 1
ATOM 877 N N . THR A 1 105 ? -65.692 -5.235 92.502 1.00 67.88 105 THR A N 1
ATOM 878 C CA . THR A 1 105 ? -65.390 -6.608 92.886 1.00 67.88 105 THR A CA 1
ATOM 879 C C . THR A 1 105 ? -63.907 -6.655 93.230 1.00 67.88 105 THR A C 1
ATOM 881 O O . THR A 1 105 ? -63.061 -6.461 92.360 1.00 67.88 105 THR A O 1
ATOM 884 N N . TYR A 1 106 ? -63.582 -6.838 94.508 1.00 65.06 106 TYR A N 1
ATOM 885 C CA . TYR A 1 106 ? -62.199 -7.014 94.930 1.00 65.06 106 TYR A CA 1
ATOM 886 C C . TYR A 1 106 ? -61.691 -8.322 94.322 1.00 65.06 106 TYR A C 1
ATOM 888 O O . TYR A 1 106 ? -62.236 -9.389 94.609 1.00 65.06 106 TYR A O 1
ATOM 896 N N . SER A 1 107 ? -60.691 -8.231 93.446 1.00 66.94 107 SER A N 1
ATOM 897 C CA . SER A 1 107 ? -60.066 -9.397 92.827 1.00 66.94 107 SER A CA 1
ATOM 898 C C . SER A 1 107 ? -59.617 -10.372 93.914 1.00 66.94 107 SER A C 1
ATOM 900 O O . SER A 1 107 ? -58.961 -9.980 94.881 1.00 66.94 107 SER A O 1
ATOM 902 N N . ASN A 1 108 ? -59.981 -11.645 93.771 1.00 77.81 108 ASN A N 1
ATOM 903 C CA . ASN A 1 108 ? -59.528 -12.690 94.684 1.00 77.81 108 ASN A CA 1
ATOM 904 C C . ASN A 1 108 ? -57.990 -12.776 94.610 1.00 77.81 108 ASN A C 1
ATOM 906 O O . ASN A 1 108 ? -57.431 -12.697 93.515 1.00 77.81 108 ASN A O 1
ATOM 910 N N . LEU A 1 109 ? -57.304 -12.973 95.743 1.00 79.94 109 LEU A N 1
ATOM 911 C CA . LEU A 1 109 ? -55.846 -13.172 95.799 1.00 79.94 109 LEU A CA 1
ATOM 912 C C . LEU A 1 109 ? -55.368 -14.229 94.789 1.00 79.94 109 LEU A C 1
ATOM 914 O O . LEU A 1 109 ? -54.296 -14.093 94.208 1.00 79.94 109 LEU A O 1
ATOM 918 N N . GLN A 1 110 ? -56.197 -15.241 94.525 1.00 83.50 110 GLN A N 1
ATOM 919 C CA . GLN A 1 110 ? -55.920 -16.276 93.532 1.00 83.50 110 GLN A CA 1
ATOM 920 C C . GLN A 1 110 ? -55.905 -15.750 92.085 1.00 83.50 110 GLN A C 1
ATOM 922 O O . GLN A 1 110 ? -55.017 -16.108 91.319 1.00 83.50 110 GLN A O 1
ATOM 927 N N . GLN A 1 111 ? -56.817 -14.842 91.723 1.00 84.31 111 GLN A N 1
ATOM 928 C CA . GLN A 1 111 ? -56.836 -14.208 90.397 1.00 84.31 111 GLN A CA 1
ATOM 929 C C . GLN A 1 111 ? -55.644 -13.265 90.209 1.00 84.31 111 GLN A C 1
ATOM 931 O O . GLN A 1 111 ? -55.082 -13.193 89.121 1.00 84.31 111 GLN A O 1
ATOM 936 N N . VAL A 1 112 ? -55.232 -12.563 91.271 1.00 84.56 112 VAL A N 1
ATOM 937 C CA . VAL A 1 112 ? -54.026 -11.721 91.239 1.00 84.56 112 VAL A CA 1
ATOM 938 C C . VAL A 1 112 ? -52.786 -12.580 90.983 1.00 84.56 112 VAL A C 1
ATOM 940 O O . VAL A 1 112 ? -52.007 -12.258 90.092 1.00 84.56 112 VAL A O 1
ATOM 943 N N . ALA A 1 113 ? -52.649 -13.711 91.682 1.00 86.50 113 ALA A N 1
ATOM 944 C CA . ALA A 1 113 ? -51.535 -14.638 91.481 1.00 86.50 113 ALA A CA 1
ATOM 945 C C . ALA A 1 113 ? -51.513 -15.254 90.066 1.00 86.50 113 ALA A C 1
ATOM 947 O O . ALA A 1 113 ? -50.446 -15.383 89.466 1.00 86.50 113 ALA A O 1
ATOM 948 N N . GLU A 1 114 ? -52.676 -15.603 89.502 1.00 89.06 114 GLU A N 1
ATOM 949 C CA . GLU A 1 114 ? -52.785 -16.092 88.119 1.00 89.06 114 GLU A CA 1
ATOM 950 C C . GLU A 1 114 ? -52.359 -15.024 87.100 1.00 89.06 114 GLU A C 1
ATOM 952 O O . GLU A 1 114 ? -51.558 -15.310 86.209 1.00 89.06 114 GLU A O 1
ATOM 957 N N . ILE A 1 115 ? -52.825 -13.780 87.259 1.00 87.75 115 ILE A N 1
ATOM 958 C CA . ILE A 1 115 ? -52.443 -12.659 86.388 1.00 87.75 115 ILE A CA 1
ATOM 959 C C . ILE A 1 115 ? -50.941 -12.368 86.500 1.00 87.75 115 ILE A C 1
ATOM 961 O O . ILE A 1 115 ? -50.289 -12.145 85.482 1.00 87.75 115 ILE A O 1
ATOM 965 N N . GLU A 1 116 ? -50.368 -12.404 87.705 1.00 91.12 116 GLU A N 1
ATOM 966 C CA . GLU A 1 116 ? -48.925 -12.230 87.912 1.00 91.12 116 GLU A CA 1
ATOM 967 C C . GLU A 1 116 ? -48.107 -13.344 87.246 1.00 91.12 116 GLU A C 1
ATOM 969 O O . GLU A 1 116 ? -47.067 -13.063 86.644 1.00 91.12 116 GLU A O 1
ATOM 974 N N . SER A 1 117 ? -48.583 -14.593 87.298 1.00 93.31 117 SER A N 1
ATOM 975 C CA . SER A 1 117 ? -47.945 -15.717 86.605 1.00 93.31 117 SER A CA 1
ATOM 976 C C . SER A 1 117 ? -47.982 -15.530 85.088 1.00 93.31 117 SER A C 1
ATOM 978 O O . SER A 1 117 ? -46.944 -15.649 84.438 1.00 93.31 117 SER A O 1
ATOM 980 N N . ILE A 1 118 ? -49.140 -15.166 84.525 1.00 93.44 118 ILE A N 1
ATOM 981 C CA . ILE A 1 118 ? -49.289 -14.899 83.085 1.00 93.44 118 ILE A CA 1
ATOM 982 C C . ILE A 1 118 ? -48.389 -13.732 82.663 1.00 93.44 118 ILE A C 1
ATOM 984 O O . ILE A 1 118 ? -47.645 -13.844 81.693 1.00 93.44 118 ILE A O 1
ATOM 988 N N . ALA A 1 119 ? -48.378 -12.636 83.427 1.00 91.50 119 ALA A N 1
ATOM 989 C CA . ALA A 1 119 ? -47.532 -11.480 83.147 1.00 91.50 119 ALA A CA 1
ATOM 990 C C . ALA A 1 119 ? -46.035 -11.828 83.194 1.00 91.50 119 ALA A C 1
ATOM 992 O O . ALA A 1 119 ? -45.242 -11.293 82.414 1.00 91.50 119 ALA A O 1
ATOM 993 N N . LYS A 1 120 ? -45.630 -12.735 84.091 1.00 94.94 120 LYS A N 1
ATOM 994 C CA . LYS A 1 120 ? -44.256 -13.240 84.160 1.00 94.94 120 LYS A CA 1
ATOM 995 C C . LYS A 1 120 ? -43.901 -14.070 82.924 1.00 94.94 120 LYS A C 1
ATOM 997 O O . LYS A 1 120 ? -42.834 -13.846 82.351 1.00 94.94 120 LYS A O 1
ATOM 1002 N N . ASP A 1 121 ? -44.782 -14.966 82.493 1.00 95.50 121 ASP A N 1
ATOM 1003 C CA . ASP A 1 121 ? -44.574 -15.796 81.301 1.00 95.50 121 ASP A CA 1
ATOM 1004 C C . ASP A 1 121 ? -44.541 -14.953 80.021 1.00 95.50 121 ASP A C 1
ATOM 1006 O O . ASP A 1 121 ? -43.658 -15.123 79.177 1.00 95.50 121 ASP A O 1
ATOM 1010 N N . ASP A 1 122 ? -45.439 -13.976 79.897 1.00 95.19 122 ASP A N 1
ATOM 1011 C CA . ASP A 1 122 ? -45.464 -13.050 78.766 1.00 95.19 122 ASP A CA 1
ATOM 1012 C C . ASP A 1 122 ? -44.224 -12.152 78.740 1.00 95.19 122 ASP A C 1
ATOM 1014 O O . ASP A 1 122 ? -43.679 -11.879 77.669 1.00 95.19 122 ASP A O 1
ATOM 1018 N N . LYS A 1 123 ? -43.693 -11.762 79.906 1.00 95.31 123 LYS A N 1
ATOM 1019 C CA . LYS A 1 123 ? -42.412 -11.048 79.996 1.00 95.31 123 LYS A CA 1
ATOM 1020 C C . LYS A 1 123 ? -41.242 -11.902 79.501 1.00 95.31 123 LYS A C 1
ATOM 1022 O O . LYS A 1 123 ? -40.351 -11.371 78.836 1.00 95.31 123 LYS A O 1
ATOM 1027 N N . ILE A 1 124 ? -41.235 -13.204 79.794 1.00 96.06 124 ILE A N 1
ATOM 1028 C CA . ILE A 1 124 ? -40.214 -14.134 79.286 1.00 96.06 124 ILE A CA 1
ATOM 1029 C C . ILE A 1 124 ? -40.327 -14.255 77.761 1.00 96.06 124 ILE A C 1
ATOM 1031 O O . ILE A 1 124 ? -39.329 -14.059 77.069 1.00 96.06 124 ILE A O 1
ATOM 1035 N N . LYS A 1 125 ? -41.536 -14.477 77.226 1.00 95.38 125 LYS A N 1
ATOM 1036 C CA . LYS A 1 125 ? 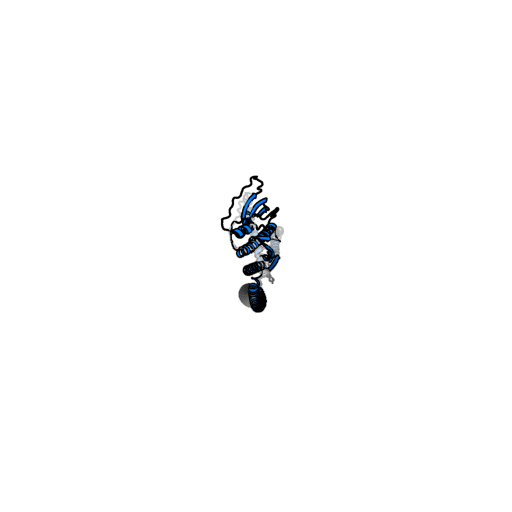-41.777 -14.536 75.771 1.00 95.38 125 LYS A CA 1
ATOM 1037 C C . LYS A 1 125 ? -41.378 -13.241 75.065 1.00 95.38 125 LYS A C 1
ATOM 1039 O O . LYS A 1 125 ? -40.758 -13.288 74.007 1.00 95.38 125 LYS A O 1
ATOM 1044 N N . LEU A 1 126 ? -41.688 -12.085 75.655 1.00 94.50 126 LEU A N 1
ATOM 1045 C CA . LEU A 1 126 ? -41.320 -10.783 75.102 1.00 94.50 126 LEU A CA 1
ATOM 1046 C C . LEU A 1 126 ? -39.800 -10.597 75.051 1.00 94.50 126 LEU A C 1
ATOM 1048 O O . LEU A 1 126 ? -39.283 -10.066 74.071 1.00 94.50 126 LEU A O 1
ATOM 1052 N N . ASN A 1 127 ? -39.077 -11.025 76.087 1.00 96.19 127 ASN A N 1
ATOM 1053 C CA . ASN A 1 127 ? -37.617 -10.963 76.095 1.00 96.19 127 ASN A CA 1
ATOM 1054 C C . ASN A 1 127 ? -37.004 -11.900 75.047 1.00 96.19 127 ASN A C 1
ATOM 1056 O O . ASN A 1 127 ? -36.080 -11.485 74.352 1.00 96.19 127 ASN A O 1
ATOM 1060 N N . GLN A 1 128 ? -37.556 -13.107 74.886 1.00 96.62 128 GLN A N 1
ATOM 1061 C CA . GLN A 1 128 ? -37.147 -14.046 73.840 1.00 96.62 128 GLN A CA 1
ATOM 1062 C C . GLN A 1 128 ? -37.349 -13.432 72.447 1.00 96.62 128 GLN A C 1
ATOM 1064 O O . GLN A 1 128 ? -36.405 -13.342 71.672 1.00 96.62 128 GLN A O 1
ATOM 1069 N N . ALA A 1 129 ? -38.539 -12.888 72.172 1.00 95.31 129 ALA A N 1
ATOM 1070 C CA . ALA A 1 129 ? -38.845 -12.247 70.895 1.00 95.31 129 ALA A CA 1
ATOM 1071 C C . ALA A 1 129 ? -37.949 -11.027 70.614 1.00 95.31 129 ALA A C 1
ATOM 1073 O O . ALA A 1 129 ? -37.522 -10.822 69.482 1.00 95.31 129 ALA A O 1
ATOM 1074 N N . LYS A 1 130 ? -37.621 -10.221 71.635 1.00 96.62 130 LYS A N 1
ATOM 1075 C CA . LYS A 1 130 ? -36.654 -9.117 71.496 1.00 96.62 130 LYS A CA 1
ATOM 1076 C C . LYS A 1 130 ? -35.265 -9.622 71.117 1.00 96.62 130 LYS A C 1
ATOM 1078 O O . LYS A 1 130 ? -34.613 -9.010 70.278 1.00 96.62 130 LYS A O 1
ATOM 1083 N N . GLN A 1 131 ? -34.822 -10.716 71.730 1.00 97.19 131 GLN A N 1
ATOM 1084 C CA . GLN A 1 131 ? -33.533 -11.323 71.423 1.00 97.19 131 GLN A CA 1
ATOM 1085 C C . GLN A 1 131 ? -33.513 -11.908 70.004 1.00 97.19 131 GLN A C 1
ATOM 1087 O O . GLN A 1 131 ? -32.548 -11.694 69.276 1.00 97.19 131 GLN A O 1
ATOM 1092 N N . ASP A 1 132 ? -34.596 -12.560 69.578 1.00 96.62 132 ASP A N 1
ATOM 1093 C CA . ASP A 1 132 ? -34.742 -13.092 68.220 1.00 96.62 132 ASP A CA 1
ATOM 1094 C C . ASP A 1 132 ? -34.739 -11.971 67.166 1.00 96.62 132 ASP A C 1
ATOM 1096 O O . ASP A 1 132 ? -34.077 -12.095 66.136 1.00 96.62 132 ASP A O 1
ATOM 1100 N N . ILE A 1 133 ? -35.408 -10.842 67.444 1.00 96.00 133 ILE A N 1
ATOM 1101 C CA . ILE A 1 133 ? -35.386 -9.651 66.578 1.00 96.00 133 ILE A CA 1
ATOM 1102 C C . ILE A 1 133 ? -33.973 -9.068 66.476 1.00 96.00 133 ILE A C 1
ATOM 1104 O O . ILE A 1 133 ? -33.536 -8.735 65.374 1.00 96.00 133 ILE A O 1
ATOM 1108 N N . GLU A 1 134 ? -33.242 -8.951 67.587 1.00 96.19 134 GLU A N 1
ATOM 1109 C CA . GLU A 1 134 ? -31.881 -8.402 67.552 1.00 96.19 134 GLU A CA 1
ATOM 1110 C C . GLU A 1 134 ? -30.919 -9.341 66.807 1.00 96.19 134 GLU A C 1
ATOM 1112 O O . GLU A 1 134 ? -30.095 -8.883 66.016 1.00 96.19 134 GLU A O 1
ATOM 1117 N N . ASN A 1 135 ? -31.077 -10.659 66.966 1.00 96.75 135 ASN A N 1
ATOM 1118 C CA . ASN A 1 135 ? -30.326 -11.651 66.197 1.00 96.75 135 ASN A CA 1
ATOM 1119 C C . ASN A 1 135 ? -30.626 -11.551 64.694 1.00 96.75 135 ASN A C 1
ATOM 1121 O O . ASN A 1 135 ? -29.697 -11.517 63.889 1.00 96.75 135 ASN A O 1
ATOM 1125 N N . ALA A 1 136 ? -31.903 -11.446 64.309 1.00 95.69 136 ALA A N 1
ATOM 1126 C CA . ALA A 1 136 ? -32.305 -11.285 62.912 1.00 95.69 136 ALA A CA 1
ATOM 1127 C C . ALA A 1 136 ? -31.779 -9.972 62.309 1.00 95.69 136 ALA A C 1
ATOM 1129 O O . ALA A 1 136 ? -31.324 -9.947 61.167 1.00 95.69 136 ALA A O 1
ATOM 1130 N N . LYS A 1 137 ? -31.782 -8.882 63.084 1.00 97.31 137 LYS A N 1
ATOM 1131 C CA . LYS A 1 137 ? -31.196 -7.597 62.684 1.00 97.31 137 LYS A CA 1
ATOM 1132 C C . LYS A 1 137 ? -29.688 -7.710 62.461 1.00 97.31 137 LYS A C 1
ATOM 1134 O O . LYS A 1 137 ? -29.195 -7.195 61.463 1.00 97.31 137 LYS A O 1
ATOM 1139 N N . ASN A 1 138 ? -28.965 -8.393 63.346 1.00 96.62 138 ASN A N 1
ATOM 1140 C CA . ASN A 1 138 ? -27.524 -8.599 63.188 1.00 96.62 138 ASN A CA 1
ATOM 1141 C C . ASN A 1 138 ? -27.205 -9.447 61.947 1.00 96.62 138 ASN A C 1
ATOM 1143 O O . ASN A 1 138 ? -26.320 -9.080 61.181 1.00 96.62 138 ASN A O 1
ATOM 1147 N N . GLN A 1 139 ? -27.980 -10.506 61.689 1.00 97.12 139 GLN A N 1
ATOM 1148 C CA . GLN A 1 139 ? -27.866 -11.294 60.455 1.00 97.12 139 GLN A CA 1
ATOM 1149 C C . GLN A 1 139 ? -28.152 -10.450 59.207 1.00 97.12 139 GLN A C 1
ATOM 1151 O O . GLN A 1 139 ? -27.454 -10.566 58.204 1.00 97.12 139 GLN A O 1
ATOM 1156 N N . LEU A 1 140 ? -29.158 -9.571 59.261 1.00 96.19 140 LEU A N 1
ATOM 1157 C CA . LEU A 1 140 ? -29.472 -8.669 58.156 1.00 96.19 140 LEU A CA 1
ATOM 1158 C C . LEU A 1 140 ? -28.316 -7.697 57.878 1.00 96.19 140 LEU A C 1
ATOM 1160 O O . LEU A 1 140 ? -27.975 -7.479 56.719 1.00 96.19 140 LEU A O 1
ATOM 1164 N N . LEU A 1 141 ? -27.710 -7.131 58.925 1.00 96.88 141 LEU A N 1
ATOM 1165 C CA . LEU A 1 141 ? -26.554 -6.242 58.792 1.00 96.88 141 LEU A CA 1
ATOM 1166 C C . LEU A 1 141 ? -25.358 -6.968 58.169 1.00 96.88 141 LEU A C 1
ATOM 1168 O O . LEU A 1 141 ? -24.749 -6.435 57.248 1.00 96.88 141 LEU A O 1
ATOM 1172 N N . GLU A 1 142 ? -25.081 -8.202 58.591 1.00 97.56 142 GLU A N 1
ATOM 1173 C CA . GLU A 1 142 ? -24.024 -9.032 58.005 1.00 97.56 142 GLU A CA 1
ATOM 1174 C C . GLU A 1 142 ? -24.286 -9.334 56.519 1.00 97.56 142 GLU A C 1
ATOM 1176 O O . GLU A 1 142 ? -23.385 -9.236 55.687 1.00 97.56 142 GLU A O 1
ATOM 1181 N N . ILE A 1 143 ? -25.536 -9.635 56.147 1.00 97.00 143 ILE A N 1
ATOM 1182 C CA . ILE A 1 143 ? -25.918 -9.831 54.742 1.00 97.00 143 ILE A CA 1
ATOM 1183 C C . ILE A 1 143 ? -25.717 -8.542 53.936 1.00 97.00 143 ILE A C 1
ATOM 1185 O O . ILE A 1 143 ? -25.196 -8.605 52.825 1.00 97.00 143 ILE A O 1
ATOM 1189 N N . ILE A 1 144 ? -26.100 -7.380 54.473 1.00 96.12 144 ILE A N 1
ATOM 1190 C CA . ILE A 1 144 ? -25.908 -6.084 53.803 1.00 96.12 144 ILE A CA 1
ATOM 1191 C C . ILE A 1 144 ? -24.416 -5.800 53.591 1.00 96.12 144 ILE A C 1
ATOM 1193 O O . ILE A 1 144 ? -24.027 -5.396 52.496 1.00 96.12 144 ILE A O 1
ATOM 1197 N N . GLU A 1 145 ? -23.581 -6.050 54.600 1.00 96.88 145 GLU A N 1
ATOM 1198 C CA . GLU A 1 145 ? -22.125 -5.901 54.516 1.00 96.88 145 GLU A CA 1
ATOM 1199 C C . GLU A 1 145 ? -21.547 -6.794 53.403 1.00 96.88 145 GLU A C 1
ATOM 1201 O O . GLU A 1 145 ? -20.838 -6.315 52.516 1.00 96.88 145 GLU A O 1
ATOM 1206 N N . ASN A 1 146 ? -21.931 -8.075 53.383 1.00 97.06 146 ASN A N 1
ATOM 1207 C CA . ASN A 1 146 ? -21.493 -9.041 52.375 1.00 97.06 146 ASN A CA 1
ATOM 1208 C C . ASN A 1 146 ? -21.950 -8.654 50.959 1.00 97.06 146 ASN A C 1
ATOM 1210 O O . ASN A 1 146 ? -21.189 -8.782 49.999 1.00 97.06 146 ASN A O 1
ATOM 1214 N N . VAL A 1 147 ? -23.182 -8.156 50.813 1.00 96.56 147 VAL A N 1
ATOM 1215 C CA . VAL A 1 147 ? -23.710 -7.676 49.527 1.00 96.56 147 VAL A CA 1
ATOM 1216 C C . VAL A 1 147 ? -22.950 -6.440 49.050 1.00 96.56 147 VAL A C 1
ATOM 1218 O O . VAL A 1 147 ? -22.612 -6.367 47.869 1.00 96.56 147 VAL A O 1
ATOM 1221 N N . ASN A 1 148 ? -22.628 -5.501 49.942 1.00 96.88 148 ASN A N 1
ATOM 1222 C CA . ASN A 1 148 ? -21.835 -4.322 49.594 1.00 96.88 148 ASN A CA 1
ATOM 1223 C C . ASN A 1 148 ? -20.421 -4.710 49.139 1.00 96.88 148 ASN A C 1
ATOM 1225 O O . ASN A 1 148 ? -19.978 -4.257 48.086 1.00 96.88 148 ASN A O 1
ATOM 1229 N N . GLN A 1 149 ? -19.748 -5.616 49.853 1.00 97.19 149 GLN A N 1
ATOM 1230 C CA . GLN A 1 149 ? -18.424 -6.116 49.457 1.00 97.19 149 GLN A CA 1
ATOM 1231 C C . GLN A 1 149 ? -18.458 -6.849 48.106 1.00 97.19 149 GLN A C 1
ATOM 1233 O O . GLN A 1 149 ? -17.579 -6.664 47.255 1.00 97.19 149 GLN A O 1
ATOM 1238 N N . ALA A 1 150 ? -19.493 -7.661 47.868 1.00 95.81 150 ALA A N 1
ATOM 1239 C CA . ALA A 1 150 ? -19.695 -8.321 46.582 1.00 95.81 150 ALA A CA 1
ATOM 1240 C C . ALA A 1 150 ? -19.928 -7.300 45.456 1.00 95.81 150 ALA A C 1
ATOM 1242 O O . ALA A 1 150 ? -19.356 -7.434 44.374 1.00 95.81 150 ALA A O 1
ATOM 1243 N N . PHE A 1 151 ? -20.716 -6.254 45.713 1.00 96.44 151 PHE A N 1
ATOM 1244 C CA . PHE A 1 151 ? -20.975 -5.181 44.757 1.00 96.44 151 PHE A CA 1
ATOM 1245 C C . PHE A 1 151 ? -19.711 -4.380 44.414 1.00 96.44 151 PHE A C 1
ATOM 1247 O O . PHE A 1 151 ? -19.464 -4.102 43.238 1.00 96.44 151 PHE A O 1
ATOM 1254 N N . GLU A 1 152 ? -18.875 -4.055 45.403 1.00 96.44 152 GLU A N 1
ATOM 1255 C CA . GLU A 1 152 ? -17.579 -3.401 45.181 1.00 96.44 152 GLU A CA 1
ATOM 1256 C C . GLU A 1 152 ? -16.647 -4.271 44.329 1.00 96.44 152 GLU A C 1
ATOM 1258 O O . GLU A 1 152 ? -16.039 -3.790 43.369 1.00 96.44 152 GLU A O 1
ATOM 1263 N N . THR A 1 153 ? -16.595 -5.574 44.620 1.00 97.00 153 THR A N 1
ATOM 1264 C CA . THR A 1 153 ? -15.791 -6.539 43.856 1.00 97.00 153 THR A CA 1
ATOM 1265 C C . THR A 1 153 ? -16.264 -6.634 42.404 1.00 97.00 153 THR A C 1
ATOM 1267 O O . THR A 1 153 ? -15.455 -6.566 41.479 1.00 97.00 153 THR A O 1
ATOM 1270 N N . ILE A 1 154 ? -17.578 -6.735 42.182 1.00 95.88 154 ILE A N 1
ATOM 1271 C CA . ILE A 1 154 ? -18.171 -6.763 40.837 1.00 95.88 154 ILE A CA 1
ATOM 1272 C C . ILE A 1 154 ? -17.886 -5.458 40.090 1.00 95.88 154 ILE A C 1
ATOM 1274 O O . ILE A 1 154 ? -17.514 -5.498 38.918 1.00 95.88 154 ILE A O 1
ATOM 1278 N N . SER A 1 155 ? -18.012 -4.311 40.758 1.00 96.62 155 SER A N 1
ATOM 1279 C CA . SER A 1 155 ? -17.740 -3.000 40.160 1.00 96.62 155 SER A CA 1
ATOM 1280 C C . SER A 1 155 ? -16.284 -2.878 39.709 1.00 96.62 155 SER A C 1
ATOM 1282 O O . SER A 1 155 ? -16.014 -2.399 38.606 1.00 96.62 155 SER A O 1
ATOM 1284 N N . LYS A 1 156 ? -15.342 -3.380 40.516 1.00 96.56 156 LYS A N 1
ATOM 1285 C CA . LYS A 1 156 ? -13.924 -3.437 40.152 1.00 96.56 156 LYS A CA 1
ATOM 1286 C C . LYS A 1 156 ? -13.679 -4.349 38.946 1.00 96.56 156 LYS A C 1
ATOM 1288 O O . LYS A 1 156 ? -13.015 -3.932 38.000 1.00 96.56 156 LYS A O 1
ATOM 1293 N N . HIS A 1 157 ? -14.262 -5.549 38.929 1.00 95.50 157 HIS A N 1
ATOM 1294 C CA . HIS A 1 157 ? -14.159 -6.441 37.770 1.00 95.50 157 HIS A CA 1
ATOM 1295 C C . HIS A 1 157 ? -14.755 -5.817 36.501 1.00 95.50 157 HIS A C 1
ATOM 1297 O O . HIS A 1 157 ? -14.205 -6.000 35.419 1.00 95.50 157 HIS A O 1
ATOM 1303 N N . PHE A 1 158 ? -15.834 -5.037 36.609 1.00 95.88 158 PHE A N 1
ATOM 1304 C CA . PHE A 1 158 ? -16.407 -4.319 35.467 1.00 95.88 158 PHE A CA 1
ATOM 1305 C C . PHE A 1 158 ? -15.423 -3.306 34.867 1.00 95.88 158 PHE A C 1
ATOM 1307 O O . PHE A 1 158 ? -15.256 -3.261 33.649 1.00 95.88 158 PHE A O 1
ATOM 1314 N N . GLN A 1 159 ? -14.723 -2.546 35.714 1.00 95.88 159 GLN A N 1
ATOM 1315 C CA . GLN A 1 159 ? -13.677 -1.619 35.270 1.00 95.88 159 GLN A CA 1
ATOM 1316 C C . GLN A 1 159 ? -12.506 -2.357 34.605 1.00 95.88 159 GLN A C 1
ATOM 1318 O O . GLN A 1 159 ? -11.981 -1.904 33.588 1.00 95.88 159 GLN A O 1
ATOM 1323 N N . GLU A 1 160 ? -12.100 -3.510 35.141 1.00 95.50 160 GLU A N 1
ATOM 1324 C CA . GLU A 1 160 ? -11.047 -4.342 34.547 1.00 95.50 160 GLU A CA 1
ATOM 1325 C C . GLU A 1 160 ? -11.465 -4.904 33.178 1.00 95.50 160 GLU A C 1
ATOM 1327 O O . GLU A 1 160 ? -10.677 -4.872 32.230 1.00 95.50 160 GLU A O 1
ATOM 1332 N N . VAL A 1 161 ? -12.716 -5.355 33.038 1.00 95.75 161 VAL A N 1
ATOM 1333 C CA . VAL A 1 161 ? -13.282 -5.817 31.761 1.00 95.75 161 VAL A CA 1
ATOM 1334 C C . VAL A 1 161 ? -13.314 -4.688 30.733 1.00 95.75 161 VAL A C 1
ATOM 1336 O O . VAL A 1 161 ? -12.915 -4.905 29.591 1.00 95.75 161 VAL A O 1
ATOM 1339 N N . GLU A 1 162 ? -13.715 -3.477 31.119 1.00 95.62 162 GLU A N 1
ATOM 1340 C CA . GLU A 1 162 ? -13.714 -2.312 30.226 1.00 95.62 162 GLU A CA 1
ATOM 1341 C C . GLU A 1 162 ? -12.290 -1.952 29.764 1.00 95.62 162 GLU A C 1
ATOM 1343 O O . GLU A 1 162 ? -12.043 -1.685 28.583 1.00 95.62 162 GLU A O 1
ATOM 1348 N N . GLN A 1 163 ? -11.309 -2.007 30.668 1.00 95.81 163 GLN A N 1
ATOM 1349 C CA . GLN A 1 163 ? -9.901 -1.814 30.314 1.00 95.81 163 GLN A CA 1
ATOM 1350 C C . GLN A 1 163 ? -9.392 -2.899 29.357 1.00 95.81 163 GLN A C 1
ATOM 1352 O O . GLN A 1 163 ? -8.661 -2.589 28.412 1.00 95.81 163 GLN A O 1
ATOM 1357 N N . LEU A 1 164 ? -9.768 -4.162 29.576 1.00 95.31 164 LEU A N 1
ATOM 1358 C CA . LEU A 1 164 ? -9.410 -5.274 28.696 1.00 95.31 164 LEU A CA 1
ATOM 1359 C C . LEU A 1 164 ? -10.074 -5.152 27.321 1.00 95.31 164 LEU A C 1
ATOM 1361 O O . LEU A 1 164 ? -9.389 -5.329 26.317 1.00 95.31 164 LEU A O 1
ATOM 1365 N N . GLN A 1 165 ? -11.351 -4.772 27.247 1.00 95.56 165 GLN A N 1
ATOM 1366 C CA . GLN A 1 165 ? -12.034 -4.502 25.977 1.00 95.56 165 GLN A CA 1
ATOM 1367 C C . GLN A 1 165 ? -11.345 -3.385 25.191 1.00 95.56 165 GLN A C 1
ATOM 1369 O O . GLN A 1 165 ? -11.110 -3.522 23.991 1.00 95.56 165 GLN A O 1
ATOM 1374 N N . ASN A 1 166 ? -10.939 -2.307 25.866 1.00 95.75 166 ASN A N 1
ATOM 1375 C CA . ASN A 1 166 ? -10.183 -1.230 25.232 1.00 95.75 166 ASN A CA 1
ATOM 1376 C C . ASN A 1 166 ? -8.814 -1.697 24.710 1.00 95.75 166 ASN A C 1
ATOM 1378 O O . ASN A 1 166 ? -8.376 -1.235 23.656 1.00 95.75 166 ASN A O 1
ATOM 1382 N N . LYS A 1 167 ? -8.136 -2.611 25.419 1.00 95.62 167 LYS A N 1
ATOM 1383 C CA . LYS A 1 167 ? -6.887 -3.229 24.942 1.00 95.62 167 LYS A CA 1
ATOM 1384 C C . LYS A 1 167 ? -7.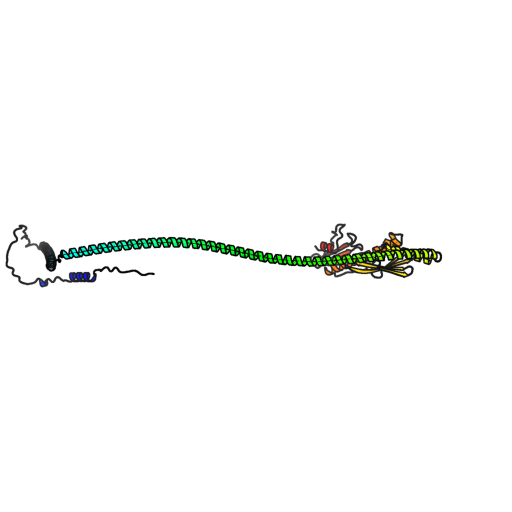128 -4.118 23.723 1.00 95.62 167 LYS A C 1
ATOM 1386 O O . LYS A 1 167 ? -6.401 -3.972 22.749 1.00 95.62 167 LYS A O 1
ATOM 1391 N N . ILE A 1 168 ? -8.159 -4.966 23.749 1.00 93.88 168 ILE A N 1
ATOM 1392 C CA . ILE A 1 168 ? -8.535 -5.828 22.616 1.00 93.88 168 ILE A CA 1
ATOM 1393 C C . ILE A 1 168 ? -8.804 -4.976 21.375 1.00 93.88 168 ILE A C 1
ATOM 1395 O O . ILE A 1 168 ? -8.195 -5.219 20.340 1.00 93.88 168 ILE A O 1
ATOM 1399 N N . ARG A 1 169 ? -9.612 -3.915 21.497 1.00 95.31 169 ARG A N 1
ATOM 1400 C CA . ARG A 1 169 ? -9.920 -3.022 20.371 1.00 95.31 169 ARG A CA 1
ATOM 1401 C C . ARG A 1 169 ? -8.665 -2.386 19.764 1.00 95.31 169 ARG A C 1
ATOM 1403 O O . ARG A 1 169 ? -8.542 -2.309 18.548 1.00 95.31 169 ARG A O 1
ATOM 1410 N N . LYS A 1 170 ? -7.717 -1.949 20.602 1.00 95.50 170 LYS A N 1
ATOM 1411 C CA . LYS A 1 170 ? -6.428 -1.411 20.129 1.00 95.50 170 LYS A CA 1
ATOM 1412 C C . LYS A 1 170 ? -5.602 -2.471 19.401 1.00 95.50 170 LYS A C 1
ATOM 1414 O O . LYS A 1 170 ? -5.071 -2.191 18.334 1.00 95.50 170 LYS A O 1
ATOM 1419 N N . SER A 1 171 ? -5.523 -3.685 19.942 1.00 93.50 171 SER A N 1
ATOM 1420 C CA . SER A 1 171 ? -4.813 -4.787 19.285 1.00 93.50 171 SER A CA 1
ATOM 1421 C C . SER A 1 171 ? -5.468 -5.200 17.962 1.00 93.50 171 SER A C 1
ATOM 1423 O O . SER A 1 171 ? -4.760 -5.500 17.009 1.00 93.50 171 SER A O 1
ATOM 1425 N N . GLU A 1 172 ? -6.796 -5.167 17.853 1.00 94.88 172 GLU A N 1
ATOM 1426 C CA . GLU A 1 172 ? -7.511 -5.399 16.589 1.00 94.88 172 GLU A CA 1
ATOM 1427 C C . GLU A 1 172 ? -7.214 -4.307 15.547 1.00 94.88 172 GLU A C 1
ATOM 1429 O O . GLU A 1 172 ? -6.995 -4.614 14.373 1.00 94.88 172 GLU A O 1
ATOM 1434 N N . GLU A 1 173 ? -7.152 -3.036 15.961 1.00 93.31 173 GLU A N 1
ATOM 1435 C CA . GLU A 1 173 ? -6.724 -1.928 15.096 1.00 93.31 173 GLU A CA 1
ATOM 1436 C C . GLU A 1 173 ? -5.273 -2.109 14.615 1.00 93.31 173 GLU A C 1
ATOM 1438 O O . GLU A 1 173 ? -4.983 -1.907 13.433 1.00 93.31 173 GLU A O 1
ATOM 1443 N N . GLU A 1 174 ? -4.365 -2.541 15.495 1.00 93.56 174 GLU A N 1
ATOM 1444 C CA . GLU A 1 174 ? -2.980 -2.869 15.140 1.00 93.56 174 GLU A CA 1
ATOM 1445 C C . GLU A 1 174 ? -2.907 -4.034 14.144 1.00 93.56 174 GLU A C 1
ATOM 1447 O O . GLU A 1 174 ? -2.240 -3.908 13.117 1.00 93.56 174 GLU A O 1
ATOM 1452 N N . ILE A 1 175 ? -3.636 -5.132 14.381 1.00 90.50 175 ILE A N 1
ATOM 1453 C CA . ILE A 1 175 ? -3.709 -6.278 13.458 1.00 90.50 175 ILE A CA 1
ATOM 1454 C C . ILE A 1 175 ? -4.191 -5.822 12.082 1.00 90.50 175 ILE A C 1
ATOM 1456 O O . ILE A 1 175 ? -3.544 -6.120 11.081 1.00 90.50 175 ILE A O 1
ATOM 1460 N N . LYS A 1 176 ? -5.261 -5.025 12.018 1.00 89.75 176 LYS A N 1
ATOM 1461 C CA . LYS A 1 176 ? -5.779 -4.490 10.752 1.00 89.75 176 LYS A CA 1
ATOM 1462 C C . LYS A 1 176 ? -4.745 -3.617 10.030 1.00 89.75 176 LYS A C 1
ATOM 1464 O O . LYS A 1 176 ? -4.615 -3.681 8.804 1.00 89.75 176 LYS A O 1
ATOM 1469 N N . ASN A 1 177 ? -3.968 -2.828 10.771 1.00 88.75 177 ASN A N 1
ATOM 1470 C CA . ASN A 1 177 ? -2.868 -2.047 10.208 1.00 88.75 177 ASN A CA 1
ATOM 1471 C C . ASN A 1 177 ? -1.745 -2.949 9.662 1.00 88.75 177 ASN A C 1
ATOM 1473 O O . ASN A 1 177 ? -1.232 -2.688 8.567 1.00 88.75 177 ASN A O 1
ATOM 1477 N N . TYR A 1 178 ? -1.397 -4.038 10.352 1.00 84.62 178 TYR A N 1
ATOM 1478 C CA . TYR A 1 178 ? -0.426 -5.021 9.860 1.00 84.62 178 TYR A CA 1
ATOM 1479 C C . TYR A 1 178 ? -0.934 -5.797 8.639 1.00 84.62 178 TYR A C 1
ATOM 1481 O O . TYR A 1 178 ? -0.182 -5.988 7.683 1.00 84.62 178 TYR A O 1
ATOM 1489 N N . GLU A 1 179 ? -2.208 -6.182 8.601 1.00 83.44 179 GLU A N 1
ATOM 1490 C CA . GLU A 1 179 ? -2.843 -6.808 7.432 1.00 83.44 179 GLU A CA 1
ATOM 1491 C C . GLU A 1 179 ? -2.827 -5.878 6.212 1.00 83.44 179 GLU A C 1
ATOM 1493 O O . GLU A 1 179 ? -2.474 -6.276 5.099 1.00 83.44 179 GLU A O 1
ATOM 1498 N N . SER A 1 180 ? -3.109 -4.589 6.419 1.00 79.00 180 SER A N 1
ATOM 1499 C CA . SER A 1 180 ? -2.991 -3.595 5.350 1.00 79.00 180 SER A CA 1
ATOM 1500 C C . SER A 1 180 ? -1.544 -3.458 4.854 1.00 79.00 180 SER A C 1
ATOM 1502 O O . SER A 1 180 ? -1.297 -3.335 3.655 1.00 79.00 180 SER A O 1
ATOM 1504 N N . SER A 1 181 ? -0.562 -3.555 5.749 1.00 74.31 181 SER A N 1
ATOM 1505 C CA . SER A 1 181 ? 0.860 -3.462 5.403 1.00 74.31 181 SER A CA 1
ATOM 1506 C C . SER A 1 181 ? 1.372 -4.720 4.693 1.00 74.31 181 SER A C 1
ATOM 1508 O O . SER A 1 181 ? 2.134 -4.625 3.734 1.00 74.31 181 SER A O 1
ATOM 1510 N N . THR A 1 182 ? 0.903 -5.902 5.089 1.00 72.62 182 THR A N 1
ATOM 1511 C CA . THR A 1 182 ? 1.223 -7.169 4.410 1.00 72.62 182 THR A CA 1
ATOM 1512 C C . THR A 1 182 ? 0.585 -7.258 3.023 1.00 72.62 182 THR A C 1
ATOM 1514 O O . THR A 1 182 ? 1.193 -7.804 2.104 1.00 72.62 182 THR A O 1
ATOM 1517 N N . SER A 1 183 ? -0.588 -6.649 2.815 1.00 69.88 183 SER A N 1
ATOM 1518 C CA . SER A 1 183 ? -1.178 -6.516 1.476 1.00 69.88 183 SER A CA 1
ATOM 1519 C C . SER A 1 183 ? -0.295 -5.687 0.530 1.00 69.88 183 SER A C 1
ATOM 1521 O O . SER A 1 183 ? -0.128 -6.045 -0.636 1.00 69.88 183 SER A O 1
ATOM 1523 N N . LYS A 1 184 ? 0.364 -4.639 1.051 1.00 70.81 184 LYS A N 1
ATOM 1524 C CA . LYS A 1 184 ? 1.352 -3.849 0.298 1.00 70.81 184 LYS A CA 1
ATOM 1525 C C . LYS A 1 184 ? 2.595 -4.677 -0.028 1.00 70.81 184 LYS A C 1
ATOM 1527 O O . LYS A 1 184 ? 3.105 -4.576 -1.137 1.00 70.81 184 LYS A O 1
ATOM 1532 N N . LEU A 1 185 ? 3.038 -5.534 0.895 1.00 71.31 185 LEU A N 1
ATOM 1533 C CA . LEU A 1 185 ? 4.152 -6.465 0.666 1.00 71.31 185 LEU A CA 1
ATOM 1534 C C . LEU A 1 185 ? 3.863 -7.468 -0.457 1.00 71.31 185 LEU A C 1
ATOM 1536 O O . LEU A 1 185 ? 4.749 -7.721 -1.263 1.00 71.31 185 LEU A O 1
ATOM 1540 N N . LYS A 1 186 ? 2.631 -7.982 -0.575 1.00 74.31 186 LYS A N 1
ATOM 1541 C CA . LYS A 1 186 ? 2.244 -8.816 -1.731 1.00 74.31 186 LYS A CA 1
ATOM 1542 C C . LYS A 1 186 ? 2.347 -8.054 -3.053 1.00 74.31 186 LYS A C 1
ATOM 1544 O O . LYS A 1 186 ? 2.788 -8.618 -4.045 1.00 74.31 186 LYS A O 1
ATOM 1549 N N . GLY A 1 187 ? 1.983 -6.770 -3.059 1.00 71.62 187 GLY A N 1
ATOM 1550 C CA . GLY A 1 187 ? 2.182 -5.902 -4.221 1.00 71.62 187 GLY A CA 1
ATOM 1551 C C . GLY A 1 187 ? 3.658 -5.759 -4.599 1.00 71.62 187 GLY A C 1
ATOM 1552 O O . GLY A 1 187 ? 3.993 -5.840 -5.774 1.00 71.62 187 GLY A O 1
ATOM 1553 N N . VAL A 1 188 ? 4.544 -5.616 -3.607 1.00 73.62 188 VAL A N 1
ATOM 1554 C CA . VAL A 1 188 ? 6.000 -5.575 -3.829 1.00 73.62 188 VAL A CA 1
ATOM 1555 C C . VAL A 1 188 ? 6.524 -6.913 -4.351 1.00 73.62 188 VAL A C 1
ATOM 1557 O O . VAL A 1 188 ? 7.317 -6.905 -5.285 1.00 73.62 188 VAL A O 1
ATOM 1560 N N . GLN A 1 189 ? 6.055 -8.046 -3.820 1.00 79.00 189 GLN A N 1
ATOM 1561 C CA . GLN A 1 189 ? 6.456 -9.367 -4.312 1.00 79.00 189 GLN A CA 1
ATOM 1562 C C . GLN A 1 189 ? 6.095 -9.554 -5.791 1.00 79.00 189 GLN A C 1
ATOM 1564 O O . GLN A 1 189 ? 6.946 -9.959 -6.568 1.00 79.00 189 GLN A O 1
ATOM 1569 N N . ASN A 1 190 ? 4.888 -9.159 -6.207 1.00 80.62 190 ASN A N 1
ATOM 1570 C CA . ASN A 1 190 ? 4.498 -9.232 -7.618 1.00 80.62 190 ASN A CA 1
ATOM 1571 C C . ASN A 1 190 ? 5.402 -8.374 -8.524 1.00 80.62 190 ASN A C 1
ATOM 1573 O O . ASN A 1 190 ? 5.677 -8.762 -9.654 1.00 80.62 190 ASN A O 1
ATOM 1577 N N . ILE A 1 191 ? 5.861 -7.211 -8.041 1.00 84.75 191 ILE A N 1
ATOM 1578 C CA . ILE A 1 191 ? 6.805 -6.358 -8.783 1.00 84.75 191 ILE A CA 1
ATOM 1579 C C . ILE A 1 191 ? 8.169 -7.045 -8.904 1.00 84.75 191 ILE A C 1
ATOM 1581 O O . ILE A 1 191 ? 8.789 -6.962 -9.960 1.00 84.75 191 ILE A O 1
ATOM 1585 N N . VAL A 1 192 ? 8.633 -7.713 -7.845 1.00 87.38 192 VAL A N 1
ATOM 1586 C CA . VAL A 1 192 ? 9.885 -8.485 -7.869 1.00 87.38 192 VAL A CA 1
ATOM 1587 C C . VAL A 1 192 ? 9.783 -9.627 -8.876 1.00 87.38 192 VAL A C 1
ATOM 1589 O O . VAL A 1 192 ? 10.655 -9.737 -9.731 1.00 87.38 192 VAL A O 1
ATOM 1592 N N . ASP A 1 193 ? 8.694 -10.394 -8.849 1.00 89.38 193 ASP A N 1
ATOM 1593 C CA . ASP A 1 193 ? 8.471 -11.498 -9.788 1.00 89.38 193 ASP A CA 1
ATOM 1594 C C . ASP A 1 193 ? 8.418 -10.981 -11.247 1.00 89.38 193 ASP A C 1
ATOM 1596 O O . ASP A 1 193 ? 9.023 -11.561 -12.150 1.00 89.38 193 ASP A O 1
ATOM 1600 N N . GLU A 1 194 ? 7.762 -9.837 -11.497 1.00 90.44 194 GLU A N 1
ATOM 1601 C CA . GLU A 1 194 ? 7.738 -9.201 -12.825 1.00 90.44 194 GLU A CA 1
ATOM 1602 C C . GLU A 1 194 ? 9.136 -8.725 -13.262 1.00 90.44 194 GLU A C 1
ATOM 1604 O O . GLU A 1 194 ? 9.520 -8.868 -14.424 1.00 90.44 194 GLU A O 1
ATOM 1609 N N . GLN A 1 195 ? 9.934 -8.176 -12.346 1.00 90.81 195 GLN A N 1
ATOM 1610 C CA . GLN A 1 195 ? 11.313 -7.785 -12.642 1.00 90.81 195 GLN A CA 1
ATOM 1611 C C . GLN A 1 195 ? 12.203 -8.995 -12.929 1.00 90.81 195 GLN A C 1
ATOM 1613 O O . GLN A 1 195 ? 13.012 -8.934 -13.851 1.00 90.81 195 GLN A O 1
ATOM 1618 N N . GLU A 1 196 ? 12.031 -10.093 -12.198 1.00 93.00 196 GLU A N 1
ATOM 1619 C CA . GLU A 1 196 ? 12.780 -11.331 -12.407 1.00 93.00 196 GLU A CA 1
ATOM 1620 C C . GLU A 1 196 ? 12.483 -11.929 -13.789 1.00 93.00 196 GLU A C 1
ATOM 1622 O O . GLU A 1 196 ? 13.409 -12.267 -14.524 1.00 93.00 196 GLU A O 1
ATOM 1627 N N . THR A 1 197 ? 11.214 -11.934 -14.219 1.00 92.31 197 THR A N 1
ATOM 1628 C CA . THR A 1 197 ? 10.867 -12.348 -15.593 1.00 92.31 197 THR A CA 1
ATOM 1629 C C . THR A 1 197 ? 11.510 -11.461 -16.663 1.00 92.31 197 THR A C 1
ATOM 1631 O O . THR A 1 197 ? 12.062 -11.983 -17.629 1.00 92.31 197 THR A O 1
ATOM 1634 N N . LYS A 1 198 ? 11.539 -10.133 -16.471 1.00 92.19 198 LYS A N 1
ATOM 1635 C CA . LYS A 1 198 ? 12.219 -9.209 -17.399 1.00 92.19 198 LYS A CA 1
ATOM 1636 C C . LYS A 1 198 ? 13.729 -9.420 -17.442 1.00 92.19 198 LYS A C 1
ATOM 1638 O O . LYS A 1 198 ? 14.323 -9.260 -18.503 1.00 92.19 198 LYS A O 1
ATOM 1643 N N . ILE A 1 199 ? 14.357 -9.756 -16.315 1.00 92.12 199 ILE A N 1
ATOM 1644 C CA . ILE A 1 199 ? 15.789 -10.079 -16.280 1.00 92.12 199 ILE A CA 1
ATOM 1645 C C . ILE A 1 199 ? 16.058 -11.317 -17.134 1.00 92.12 199 ILE A C 1
ATOM 1647 O O . ILE A 1 199 ? 16.927 -11.259 -17.995 1.00 92.12 199 ILE A O 1
ATOM 1651 N N . ILE A 1 200 ? 15.264 -12.378 -16.977 1.00 93.75 200 ILE A N 1
ATOM 1652 C CA . ILE A 1 200 ? 15.404 -13.607 -17.772 1.00 93.75 200 ILE A CA 1
ATOM 1653 C C . ILE A 1 200 ? 15.222 -13.325 -19.275 1.00 93.75 200 ILE A C 1
ATOM 1655 O O . ILE A 1 200 ? 15.991 -13.820 -20.099 1.00 93.75 200 ILE A O 1
ATOM 1659 N N . GLU A 1 201 ? 14.237 -12.504 -19.653 1.00 92.94 201 GLU A N 1
ATOM 1660 C CA . GLU A 1 201 ? 14.033 -12.095 -21.052 1.00 92.94 201 GLU A CA 1
ATOM 1661 C C . GLU A 1 201 ? 15.229 -11.307 -21.605 1.00 92.94 201 GLU A C 1
ATOM 1663 O O . GLU A 1 201 ? 15.686 -11.565 -22.722 1.00 92.94 201 GLU A O 1
ATOM 1668 N N . LEU A 1 202 ? 15.763 -10.365 -20.822 1.00 92.31 202 LEU A N 1
ATOM 1669 C CA . LEU A 1 202 ? 16.930 -9.573 -21.205 1.00 92.31 202 LEU A CA 1
ATOM 1670 C C . LEU A 1 202 ? 18.193 -10.428 -21.316 1.00 92.31 202 LEU A C 1
ATOM 1672 O O . LEU A 1 202 ? 18.969 -10.221 -22.244 1.00 92.31 202 LEU A O 1
ATOM 1676 N N . GLU A 1 203 ? 18.393 -11.390 -20.417 1.00 92.81 203 GLU A N 1
ATOM 1677 C CA . GLU A 1 203 ? 19.505 -12.343 -20.478 1.00 92.81 203 GLU A CA 1
ATOM 1678 C C . GLU A 1 203 ? 19.424 -13.207 -21.741 1.00 92.81 203 GLU A C 1
ATOM 1680 O O . GLU A 1 203 ? 20.419 -13.340 -22.455 1.00 92.81 203 GLU A O 1
ATOM 1685 N N . SER A 1 204 ? 18.234 -13.712 -22.083 1.00 93.56 204 SER A N 1
ATOM 1686 C CA . SER A 1 204 ? 18.021 -14.456 -23.331 1.00 93.56 204 SER A CA 1
ATOM 1687 C C . SER A 1 204 ? 18.309 -13.600 -24.567 1.00 93.56 204 SER A C 1
ATOM 1689 O O . SER A 1 204 ? 18.921 -14.083 -25.519 1.00 93.56 204 SER A O 1
ATOM 1691 N N . TYR A 1 205 ? 17.885 -12.334 -24.565 1.00 93.00 205 TYR A N 1
ATOM 1692 C CA . TYR A 1 205 ? 18.164 -11.406 -25.662 1.00 93.00 205 TYR A CA 1
ATOM 1693 C C . TYR A 1 205 ? 19.662 -11.099 -25.786 1.00 93.00 205 TYR A C 1
ATOM 1695 O O . TYR A 1 205 ? 20.196 -11.013 -26.891 1.00 93.00 205 TYR A O 1
ATOM 1703 N N . LEU A 1 206 ? 20.358 -10.950 -24.657 1.00 93.00 206 LEU A N 1
ATOM 1704 C CA . LEU A 1 206 ? 21.798 -10.704 -24.625 1.00 93.00 206 LEU A CA 1
ATOM 1705 C C . LEU A 1 206 ? 22.557 -11.898 -25.217 1.00 93.00 206 LEU A C 1
ATOM 1707 O O . LEU A 1 206 ? 23.424 -11.703 -26.066 1.00 93.00 206 LEU A O 1
ATOM 1711 N N . GLN A 1 207 ? 22.160 -13.123 -24.868 1.00 94.06 207 GLN A N 1
ATOM 1712 C CA . GLN A 1 207 ? 22.738 -14.338 -25.439 1.00 94.06 207 GLN A CA 1
ATOM 1713 C C . GLN A 1 207 ? 22.535 -14.420 -26.965 1.00 94.06 207 GLN A C 1
ATOM 1715 O O . GLN A 1 207 ? 23.476 -14.723 -27.697 1.00 94.06 207 GLN A O 1
ATOM 1720 N N . GLU A 1 208 ? 21.344 -14.085 -27.471 1.00 93.56 208 GLU A N 1
ATOM 1721 C CA . GLU A 1 208 ? 21.081 -14.043 -28.918 1.00 93.56 208 GLU A CA 1
ATOM 1722 C C . GLU A 1 208 ? 21.970 -13.007 -29.634 1.00 93.56 208 GLU A C 1
ATOM 1724 O O . GLU A 1 208 ? 22.503 -13.258 -30.721 1.00 93.56 208 GLU A O 1
ATOM 1729 N N . GLN A 1 209 ? 22.187 -11.842 -29.015 1.00 91.00 209 GLN A N 1
ATOM 1730 C CA . GLN A 1 209 ? 23.096 -10.821 -29.544 1.00 91.00 209 GLN A CA 1
ATOM 1731 C C . GLN A 1 209 ? 24.555 -11.291 -29.545 1.00 91.00 209 GLN A C 1
ATOM 1733 O O . GLN A 1 209 ? 25.271 -11.034 -30.513 1.00 91.00 209 GLN A O 1
ATOM 1738 N N . GLU A 1 210 ? 25.004 -11.997 -28.506 1.00 93.06 210 GLU A N 1
ATOM 1739 C CA . GLU A 1 210 ? 26.351 -12.575 -28.455 1.00 93.06 210 GLU A CA 1
ATOM 1740 C C . GLU A 1 210 ? 26.572 -13.596 -29.578 1.00 93.06 210 GLU A C 1
ATOM 1742 O O . GLU A 1 210 ? 27.582 -13.527 -30.285 1.00 93.06 210 GLU A O 1
ATOM 1747 N N . GLU A 1 211 ? 25.607 -14.486 -29.818 1.00 94.19 211 GLU A N 1
ATOM 1748 C CA . GLU A 1 211 ? 25.653 -15.445 -30.930 1.00 94.19 211 GLU A CA 1
ATOM 1749 C C . GLU A 1 211 ? 25.686 -14.735 -32.296 1.00 94.19 211 GLU A C 1
ATOM 1751 O O . GLU A 1 211 ? 26.468 -15.096 -33.184 1.00 94.19 211 GLU A O 1
ATOM 1756 N N . SER A 1 212 ? 24.900 -13.667 -32.452 1.00 92.94 212 SER A N 1
ATOM 1757 C CA . SER A 1 212 ? 24.899 -12.827 -33.654 1.00 92.94 212 SER A CA 1
ATOM 1758 C C . SER A 1 212 ? 26.253 -12.142 -33.887 1.00 92.94 212 SER A C 1
ATOM 1760 O O . SER A 1 212 ? 26.772 -12.141 -35.007 1.00 92.94 212 SER A O 1
ATOM 1762 N N . ILE A 1 213 ? 26.884 -11.618 -32.830 1.00 90.31 213 ILE A N 1
ATOM 1763 C CA . ILE A 1 213 ? 28.221 -11.010 -32.898 1.00 90.31 213 ILE A CA 1
ATOM 1764 C C . ILE A 1 213 ? 29.268 -12.040 -33.329 1.00 90.31 213 ILE A C 1
ATOM 1766 O O . ILE A 1 213 ? 30.115 -11.731 -34.171 1.00 90.31 213 ILE A O 1
ATOM 1770 N N . ILE A 1 214 ? 29.218 -13.260 -32.789 1.00 93.81 214 ILE A N 1
ATOM 1771 C CA . ILE A 1 214 ? 30.137 -14.340 -33.174 1.00 93.81 214 ILE A CA 1
ATOM 1772 C C . ILE A 1 214 ? 29.991 -14.647 -34.672 1.00 93.81 214 ILE A C 1
ATOM 1774 O O . ILE A 1 214 ? 30.984 -14.613 -35.400 1.00 93.81 214 ILE A O 1
ATOM 1778 N N . SER A 1 215 ? 28.759 -14.835 -35.151 1.00 93.44 215 SER A N 1
ATOM 1779 C CA . SER A 1 215 ? 28.454 -15.065 -36.572 1.00 93.44 215 SER A CA 1
ATOM 1780 C C . SER A 1 215 ? 28.961 -13.936 -37.482 1.00 93.44 215 SER A C 1
ATOM 1782 O O . SER A 1 215 ? 29.595 -14.168 -38.518 1.00 93.44 215 SER A O 1
ATOM 1784 N N . LEU A 1 216 ? 28.741 -12.680 -37.084 1.00 91.50 216 LEU A N 1
ATOM 1785 C CA . LEU A 1 216 ? 29.224 -11.516 -37.827 1.00 91.50 216 LEU A CA 1
ATOM 1786 C C . LEU A 1 216 ? 30.753 -11.452 -37.861 1.00 91.50 216 LEU A C 1
ATOM 1788 O O . LEU A 1 216 ? 31.323 -11.155 -38.913 1.00 91.50 216 LEU A O 1
ATOM 1792 N N . ASN A 1 217 ? 31.427 -11.772 -36.757 1.00 91.69 217 ASN A N 1
ATOM 1793 C CA . ASN A 1 217 ? 32.886 -11.826 -36.705 1.00 91.69 217 ASN A CA 1
ATOM 1794 C C . ASN A 1 217 ? 33.453 -12.912 -37.628 1.00 91.69 217 ASN A C 1
ATOM 1796 O O . ASN A 1 217 ? 34.417 -12.657 -38.353 1.00 91.69 217 ASN A O 1
ATOM 1800 N N . GLU A 1 218 ? 32.835 -14.093 -37.680 1.00 93.12 218 GLU A N 1
ATOM 1801 C CA . GLU A 1 218 ? 33.212 -15.141 -38.635 1.00 93.12 218 GLU A CA 1
ATOM 1802 C C . GLU A 1 218 ? 33.066 -14.662 -40.086 1.00 93.12 218 GLU A C 1
ATOM 1804 O O . GLU A 1 218 ? 33.973 -14.845 -40.908 1.00 93.12 218 GLU A O 1
ATOM 1809 N N . LYS A 1 219 ? 31.969 -13.958 -40.390 1.00 92.44 219 LYS A N 1
ATOM 1810 C CA . LYS A 1 219 ? 31.733 -13.368 -41.712 1.00 92.44 219 LYS A CA 1
ATOM 1811 C C . LYS A 1 219 ? 32.753 -12.282 -42.060 1.00 92.44 219 LYS A C 1
ATOM 1813 O O . LYS A 1 219 ? 33.226 -12.238 -43.196 1.00 92.44 219 LYS A O 1
ATOM 1818 N N . ILE A 1 220 ? 33.142 -11.438 -41.103 1.00 89.75 220 ILE A N 1
ATOM 1819 C CA . ILE A 1 220 ? 34.207 -10.437 -41.279 1.00 89.75 220 ILE A CA 1
ATOM 1820 C C . ILE A 1 220 ? 35.534 -11.125 -41.610 1.00 89.75 220 ILE A C 1
ATOM 1822 O O . ILE A 1 220 ? 36.223 -10.708 -42.541 1.00 89.75 220 ILE A O 1
ATOM 1826 N N . ILE A 1 221 ? 35.884 -12.201 -40.900 1.00 91.56 221 ILE A N 1
ATOM 1827 C CA . ILE A 1 221 ? 37.106 -12.970 -41.171 1.00 91.56 221 ILE A CA 1
ATOM 1828 C C . ILE A 1 221 ? 37.068 -13.561 -42.588 1.00 91.56 221 ILE A C 1
ATOM 1830 O O . ILE A 1 221 ? 38.073 -13.517 -43.303 1.00 91.56 221 ILE A O 1
ATOM 1834 N N . GLN A 1 222 ? 35.923 -14.094 -43.018 1.00 92.38 222 GLN A N 1
ATOM 1835 C CA . GLN A 1 222 ? 35.754 -14.646 -44.362 1.00 92.38 222 GLN A CA 1
ATOM 1836 C C . GLN A 1 222 ? 35.900 -13.572 -45.449 1.00 92.38 222 GLN A C 1
ATOM 1838 O O . GLN A 1 222 ? 36.688 -13.750 -46.379 1.00 92.38 222 GLN A O 1
ATOM 1843 N N . LEU A 1 223 ? 35.214 -12.436 -45.299 1.00 90.62 223 LEU A N 1
ATOM 1844 C CA . LEU A 1 223 ? 35.319 -11.303 -46.222 1.00 90.62 223 LEU A CA 1
ATOM 1845 C C . LEU A 1 223 ? 36.736 -10.717 -46.241 1.00 90.62 223 LEU A C 1
ATOM 1847 O O . LEU A 1 223 ? 37.244 -10.365 -47.301 1.00 90.62 223 LEU A O 1
ATOM 1851 N N . GLY A 1 224 ? 37.423 -10.670 -45.098 1.00 88.75 224 GLY A N 1
ATOM 1852 C CA . GLY A 1 224 ? 38.821 -10.245 -45.019 1.00 88.75 224 GLY A CA 1
ATOM 1853 C C . GLY A 1 224 ? 39.758 -11.134 -45.845 1.00 88.75 224 GLY A C 1
ATOM 1854 O O . GLY A 1 224 ? 40.640 -10.626 -46.544 1.00 88.75 224 GLY A O 1
ATOM 1855 N N . LYS A 1 225 ? 39.538 -12.457 -45.835 1.00 90.81 225 LYS A N 1
ATOM 1856 C CA . LYS A 1 225 ? 40.272 -13.400 -46.699 1.00 90.81 225 LYS A CA 1
ATOM 1857 C C . LYS A 1 225 ? 39.968 -13.163 -48.177 1.00 90.81 225 LYS A C 1
ATOM 1859 O O . LYS A 1 225 ? 40.890 -13.156 -48.990 1.00 90.81 225 LYS A O 1
ATOM 1864 N N . GLU A 1 226 ? 38.704 -12.937 -48.523 1.00 91.00 226 GLU A N 1
ATOM 1865 C CA . GLU A 1 226 ? 38.288 -12.654 -49.898 1.00 91.00 226 GLU A CA 1
ATOM 1866 C C . GLU A 1 226 ? 38.900 -11.349 -50.426 1.00 91.00 226 GLU A C 1
ATOM 1868 O O . GLU A 1 226 ? 39.498 -11.344 -51.500 1.00 91.00 226 GLU A O 1
ATOM 1873 N N . ILE A 1 227 ? 38.869 -10.272 -49.634 1.00 87.94 227 ILE A N 1
ATOM 1874 C CA . ILE A 1 227 ? 39.521 -8.996 -49.962 1.00 87.94 227 ILE A CA 1
ATOM 1875 C C . ILE A 1 227 ? 41.026 -9.188 -50.162 1.00 87.94 227 ILE A C 1
ATOM 1877 O O . ILE A 1 227 ? 41.591 -8.635 -51.104 1.00 87.94 227 ILE A O 1
ATOM 1881 N N . SER A 1 228 ? 41.689 -9.967 -49.302 1.00 88.19 228 SER A N 1
ATOM 1882 C CA . SER A 1 228 ? 43.119 -10.266 -49.451 1.00 88.19 228 SER A CA 1
ATOM 1883 C C . SER A 1 228 ? 43.410 -10.976 -50.780 1.00 88.19 228 SER A C 1
ATOM 1885 O O . SER A 1 228 ? 44.292 -10.557 -51.531 1.00 88.19 228 SER A O 1
ATOM 1887 N N . ASN A 1 229 ? 42.605 -11.983 -51.131 1.00 90.25 229 ASN A N 1
ATOM 1888 C CA . ASN A 1 229 ? 42.724 -12.697 -52.403 1.00 90.25 229 ASN A CA 1
ATOM 1889 C C . ASN A 1 229 ? 42.486 -11.772 -53.606 1.00 90.25 229 ASN A C 1
ATOM 1891 O O . ASN A 1 229 ? 43.261 -11.793 -54.562 1.00 90.25 229 ASN A O 1
ATOM 1895 N N . LEU A 1 230 ? 41.453 -10.928 -53.551 1.00 88.38 230 LEU A N 1
ATOM 1896 C CA . LEU A 1 230 ? 41.152 -9.952 -54.599 1.00 88.38 230 LEU A CA 1
ATOM 1897 C C . LEU A 1 230 ? 42.257 -8.900 -54.739 1.00 88.38 230 LEU A C 1
ATOM 1899 O O . LEU A 1 230 ? 42.575 -8.507 -55.857 1.00 88.38 230 LEU A O 1
ATOM 1903 N N . ARG A 1 231 ? 42.895 -8.474 -53.641 1.00 83.81 231 ARG A N 1
ATOM 1904 C CA . ARG A 1 231 ? 44.065 -7.581 -53.691 1.00 83.81 231 ARG A CA 1
ATOM 1905 C C . ARG A 1 231 ? 45.239 -8.233 -54.414 1.00 83.81 231 ARG A C 1
ATOM 1907 O O . ARG A 1 231 ? 45.836 -7.579 -55.260 1.00 83.81 231 ARG A O 1
ATOM 1914 N N . ILE A 1 232 ? 45.524 -9.509 -54.144 1.00 88.00 232 ILE A N 1
ATOM 1915 C CA . ILE A 1 232 ? 46.573 -10.261 -54.854 1.00 88.00 232 ILE A CA 1
ATOM 1916 C C . ILE A 1 232 ? 46.241 -10.366 -56.351 1.00 88.00 232 ILE A C 1
ATOM 1918 O O . ILE A 1 232 ? 47.096 -10.119 -57.203 1.00 88.00 232 ILE A O 1
ATOM 1922 N N . GLN A 1 233 ? 44.990 -10.690 -56.694 1.00 86.00 233 GLN A N 1
ATOM 1923 C CA . GLN A 1 233 ? 44.545 -10.732 -58.090 1.00 86.00 233 GLN A CA 1
ATOM 1924 C C . GLN A 1 233 ? 44.680 -9.366 -58.766 1.00 86.00 233 GLN A C 1
ATOM 1926 O O . GLN A 1 233 ? 45.227 -9.285 -59.863 1.00 86.00 233 GLN A O 1
ATOM 1931 N N . ARG A 1 234 ? 44.255 -8.291 -58.093 1.00 82.69 234 ARG A N 1
ATOM 1932 C CA . ARG A 1 234 ? 44.409 -6.915 -58.570 1.00 82.69 234 ARG A CA 1
ATOM 1933 C C . ARG A 1 234 ? 45.873 -6.589 -58.842 1.00 82.69 234 ARG A C 1
ATOM 1935 O O . ARG A 1 234 ? 46.169 -6.130 -59.937 1.00 82.69 234 ARG A O 1
ATOM 1942 N N . THR A 1 235 ? 46.785 -6.871 -57.910 1.00 81.94 235 THR A N 1
ATOM 1943 C CA . THR A 1 235 ? 48.217 -6.602 -58.118 1.00 81.94 235 THR A CA 1
ATOM 1944 C C . THR A 1 235 ? 48.786 -7.386 -59.299 1.00 81.94 235 THR A C 1
ATOM 1946 O O . THR A 1 235 ? 49.573 -6.838 -60.061 1.00 81.94 235 THR A O 1
ATOM 1949 N N . ASN A 1 236 ? 48.350 -8.634 -59.508 1.00 84.38 236 ASN A N 1
ATOM 1950 C CA . ASN A 1 236 ? 48.777 -9.447 -60.651 1.00 84.38 236 ASN A CA 1
ATOM 1951 C C . ASN A 1 236 ? 48.240 -8.908 -61.987 1.00 84.38 236 ASN A C 1
ATOM 1953 O O . ASN A 1 236 ? 48.915 -8.976 -63.012 1.00 84.38 236 ASN A O 1
ATOM 1957 N N . VAL A 1 237 ? 47.015 -8.376 -61.993 1.00 80.19 237 VAL A N 1
ATOM 1958 C CA . VAL A 1 237 ? 46.440 -7.726 -63.175 1.00 80.19 237 VAL A CA 1
ATOM 1959 C C . VAL A 1 237 ? 47.127 -6.388 -63.435 1.00 80.19 237 VAL A C 1
ATOM 1961 O O . VAL A 1 237 ? 47.473 -6.110 -64.575 1.00 80.19 237 VAL A O 1
ATOM 1964 N N . GLU A 1 238 ? 47.390 -5.576 -62.409 1.00 75.94 238 GLU A N 1
ATOM 1965 C CA . GLU A 1 238 ? 48.110 -4.301 -62.541 1.00 75.94 238 GLU A CA 1
ATOM 1966 C C . GLU A 1 238 ? 49.534 -4.502 -63.083 1.00 75.94 238 GLU A C 1
ATOM 1968 O O . GLU A 1 238 ? 49.969 -3.753 -63.961 1.00 75.94 238 GLU A O 1
ATOM 1973 N N . THR A 1 239 ? 50.256 -5.540 -62.649 1.00 78.38 239 THR A N 1
ATOM 1974 C CA . THR A 1 239 ? 51.570 -5.878 -63.223 1.00 78.38 239 THR A CA 1
ATOM 1975 C C . THR A 1 239 ? 51.457 -6.347 -64.675 1.00 78.38 239 THR A C 1
ATOM 1977 O O . THR A 1 239 ? 52.216 -5.890 -65.527 1.00 78.38 239 THR A O 1
ATOM 1980 N N . ALA A 1 240 ? 50.457 -7.165 -65.014 1.00 76.44 240 ALA A N 1
ATOM 1981 C CA . ALA A 1 240 ? 50.210 -7.573 -66.399 1.00 76.44 240 ALA A CA 1
ATOM 1982 C C . ALA A 1 240 ? 49.811 -6.387 -67.309 1.00 76.44 240 ALA A C 1
ATOM 1984 O O . ALA A 1 240 ? 50.255 -6.291 -68.460 1.00 76.44 240 ALA A O 1
ATOM 1985 N N . VAL A 1 241 ? 49.005 -5.454 -66.795 1.00 73.75 241 VAL A N 1
ATOM 1986 C CA . VAL A 1 241 ? 48.577 -4.233 -67.494 1.00 73.75 241 VAL A CA 1
ATOM 1987 C C . VAL A 1 241 ? 49.758 -3.283 -67.686 1.00 73.75 241 VAL A C 1
ATOM 1989 O O . VAL A 1 241 ? 49.991 -2.813 -68.793 1.00 73.75 241 VAL A O 1
ATOM 1992 N N . THR A 1 242 ? 50.575 -3.043 -66.662 1.00 73.19 242 THR A N 1
ATOM 1993 C CA . THR A 1 242 ? 51.774 -2.196 -66.799 1.00 73.19 242 THR A CA 1
ATOM 1994 C C . THR A 1 242 ? 52.795 -2.791 -67.773 1.00 73.19 242 THR A C 1
ATOM 1996 O O . THR A 1 242 ? 53.369 -2.060 -68.582 1.00 73.19 242 THR A O 1
ATOM 1999 N N . GLU A 1 243 ? 52.975 -4.114 -67.793 1.00 72.25 243 GLU A N 1
ATOM 2000 C CA . GLU A 1 243 ? 53.813 -4.791 -68.788 1.00 72.25 243 GLU A CA 1
ATOM 2001 C C . GLU A 1 243 ? 53.269 -4.690 -70.218 1.00 72.25 243 GLU A C 1
ATOM 2003 O O . GLU A 1 243 ? 54.053 -4.558 -71.165 1.00 72.25 243 GLU A O 1
ATOM 2008 N N . THR A 1 244 ? 51.949 -4.753 -70.401 1.00 67.56 244 THR A N 1
ATOM 2009 C CA . THR A 1 244 ? 51.319 -4.594 -71.721 1.00 67.56 244 THR A CA 1
ATOM 2010 C C . THR A 1 244 ? 51.346 -3.143 -72.185 1.00 67.56 244 THR A C 1
ATOM 2012 O O . THR A 1 244 ? 51.744 -2.910 -73.323 1.00 67.56 244 THR A O 1
ATOM 2015 N N . ILE A 1 245 ? 51.085 -2.173 -71.303 1.00 61.91 245 ILE A N 1
ATOM 2016 C CA . ILE A 1 245 ? 51.270 -0.738 -71.568 1.00 61.91 245 ILE A CA 1
ATOM 2017 C C . ILE A 1 245 ? 52.719 -0.449 -71.970 1.00 61.91 245 ILE A C 1
ATOM 2019 O O . ILE A 1 245 ? 52.952 0.240 -72.961 1.00 61.91 245 ILE A O 1
ATOM 2023 N N . ARG A 1 246 ? 53.716 -1.028 -71.286 1.00 62.25 246 ARG A N 1
ATOM 2024 C CA . ARG A 1 246 ? 55.134 -0.876 -71.664 1.00 62.25 246 ARG A CA 1
ATOM 2025 C C . ARG A 1 246 ? 55.421 -1.392 -73.080 1.00 62.25 246 ARG A C 1
ATOM 2027 O O . ARG A 1 246 ? 56.296 -0.859 -73.756 1.00 62.25 246 ARG A O 1
ATOM 2034 N N . LYS A 1 247 ? 54.702 -2.425 -73.533 1.00 62.00 247 LYS A N 1
ATOM 2035 C CA . LYS A 1 247 ? 54.844 -3.015 -74.876 1.00 62.00 247 LYS A CA 1
ATOM 2036 C C . LYS A 1 247 ? 54.087 -2.226 -75.956 1.00 62.00 247 LYS A C 1
ATOM 2038 O O . LYS A 1 247 ? 54.569 -2.158 -77.082 1.00 62.00 247 LYS A O 1
ATOM 2043 N N . THR A 1 248 ? 52.943 -1.616 -75.641 1.00 56.16 248 THR A N 1
ATOM 2044 C CA . THR A 1 248 ? 52.073 -0.912 -76.610 1.00 56.16 248 THR A CA 1
ATOM 2045 C C . THR A 1 248 ? 52.268 0.609 -76.650 1.00 56.16 248 THR A C 1
ATOM 2047 O O . THR A 1 248 ? 51.951 1.236 -77.662 1.00 56.16 248 THR A O 1
ATOM 2050 N N . SER A 1 249 ? 52.867 1.206 -75.614 1.00 50.00 249 SER A N 1
ATOM 2051 C CA . SER A 1 249 ? 53.193 2.642 -75.511 1.00 50.00 249 SER A CA 1
ATOM 2052 C C . SER A 1 249 ? 54.094 3.173 -76.637 1.00 50.00 249 SER A C 1
ATOM 2054 O O . SER A 1 249 ? 54.167 4.386 -76.819 1.00 50.00 249 SER A O 1
ATOM 2056 N N . ASN A 1 250 ? 54.774 2.307 -77.395 1.00 54.34 250 ASN A N 1
ATOM 2057 C CA . ASN A 1 250 ? 55.634 2.705 -78.515 1.00 54.34 250 ASN A CA 1
ATOM 2058 C C . ASN A 1 250 ? 54.899 2.822 -79.866 1.00 54.34 250 ASN A C 1
ATOM 2060 O O . ASN A 1 250 ? 55.536 3.178 -80.853 1.00 54.34 250 ASN A O 1
ATOM 2064 N N . ILE A 1 251 ? 53.597 2.507 -79.944 1.00 55.78 251 ILE A N 1
ATOM 2065 C CA . ILE A 1 251 ? 52.912 2.298 -81.236 1.00 55.78 251 ILE A CA 1
ATOM 2066 C C . ILE A 1 251 ? 51.791 3.318 -81.511 1.00 55.78 251 ILE A C 1
ATOM 2068 O O . ILE A 1 251 ? 51.509 3.588 -82.676 1.00 55.78 251 ILE A O 1
ATOM 2072 N N . ASN A 1 252 ? 51.158 3.930 -80.498 1.00 54.88 252 ASN A N 1
ATOM 2073 C CA . ASN A 1 252 ? 50.055 4.870 -80.745 1.00 54.88 252 ASN A CA 1
ATOM 2074 C C . ASN A 1 252 ? 49.900 5.946 -79.639 1.00 54.88 252 ASN A C 1
ATOM 2076 O O . ASN A 1 252 ? 49.648 5.586 -78.487 1.00 54.88 252 ASN A O 1
ATOM 2080 N N . PRO A 1 253 ? 49.989 7.257 -79.955 1.00 60.84 253 PRO A N 1
ATOM 2081 C CA . PRO A 1 253 ? 49.822 8.341 -78.978 1.00 60.84 253 PRO A CA 1
ATOM 2082 C C . PRO A 1 253 ? 48.415 8.405 -78.358 1.00 60.84 253 PRO A C 1
ATOM 2084 O O . PRO A 1 253 ? 48.278 8.836 -77.217 1.00 60.84 253 PRO A O 1
ATOM 2087 N N . ILE A 1 254 ? 47.382 7.909 -79.047 1.00 60.53 254 ILE A N 1
ATOM 2088 C CA . ILE A 1 254 ? 46.008 7.844 -78.515 1.00 60.53 254 ILE A CA 1
ATOM 2089 C C . ILE A 1 254 ? 45.931 6.861 -77.335 1.00 60.53 254 ILE A C 1
ATOM 2091 O O . ILE A 1 254 ? 45.255 7.115 -76.340 1.00 60.53 254 ILE A O 1
ATOM 2095 N N . PHE A 1 255 ? 46.685 5.760 -77.404 1.00 63.06 255 PHE A N 1
ATOM 2096 C CA . PHE A 1 255 ? 46.722 4.746 -76.349 1.00 63.06 255 PHE A CA 1
ATOM 2097 C C . PHE A 1 255 ? 47.400 5.267 -75.073 1.00 63.06 255 PHE A C 1
ATOM 2099 O O . PHE A 1 255 ? 47.014 4.892 -73.967 1.00 63.06 255 PHE A O 1
ATOM 2106 N N . LYS A 1 256 ? 48.375 6.175 -75.213 1.00 65.50 256 LYS A N 1
ATOM 2107 C CA . LYS A 1 256 ? 49.054 6.817 -74.083 1.00 65.50 256 LYS A CA 1
ATOM 2108 C C . LYS A 1 256 ? 48.097 7.703 -73.281 1.00 65.50 256 LYS A C 1
ATOM 2110 O O . LYS A 1 256 ? 48.014 7.538 -72.068 1.00 65.50 256 LYS A O 1
ATOM 2115 N N . ASN A 1 257 ? 47.320 8.548 -73.961 1.00 64.62 257 ASN A N 1
ATOM 2116 C CA . ASN A 1 257 ? 46.315 9.395 -73.310 1.00 64.62 257 ASN A CA 1
ATOM 2117 C C . ASN A 1 257 ? 45.243 8.553 -72.599 1.00 64.62 257 ASN A C 1
ATOM 2119 O O . ASN A 1 257 ? 44.864 8.863 -71.475 1.00 64.62 257 ASN A O 1
ATOM 2123 N N . MET A 1 258 ? 44.816 7.437 -73.203 1.00 65.06 258 MET A N 1
ATOM 2124 C CA . MET A 1 258 ? 43.857 6.514 -72.582 1.00 65.06 258 MET A CA 1
ATOM 2125 C C . MET A 1 258 ? 44.410 5.863 -71.301 1.00 65.06 258 MET A C 1
ATOM 2127 O O . MET A 1 258 ? 43.687 5.717 -70.318 1.00 65.06 258 MET A O 1
ATOM 2131 N N . CYS A 1 259 ? 45.699 5.505 -71.279 1.00 67.25 259 CYS A N 1
ATOM 2132 C CA . CYS A 1 259 ? 46.354 4.927 -70.100 1.00 67.25 259 CYS A CA 1
ATOM 2133 C C . CYS A 1 259 ? 46.587 5.958 -68.986 1.00 67.25 259 CYS A C 1
ATOM 2135 O O . CYS A 1 259 ? 46.433 5.636 -67.808 1.00 67.25 259 CYS A O 1
ATOM 2137 N N . GLU A 1 260 ? 46.949 7.193 -69.341 1.00 69.44 260 GLU A N 1
ATOM 2138 C CA . GLU A 1 260 ? 47.062 8.303 -68.387 1.00 69.44 260 GLU A CA 1
ATOM 2139 C C . GLU A 1 260 ? 45.702 8.608 -67.752 1.00 69.44 260 GLU A C 1
ATOM 2141 O O . GLU A 1 260 ? 45.607 8.700 -66.528 1.00 69.44 260 GLU A O 1
ATOM 2146 N N . TRP A 1 261 ? 44.637 8.629 -68.559 1.00 69.00 261 TRP A N 1
ATOM 2147 C CA . TRP A 1 261 ? 43.269 8.776 -68.074 1.00 69.00 261 TRP A CA 1
ATOM 2148 C C . TRP A 1 261 ? 42.865 7.640 -67.131 1.00 69.00 261 TRP A C 1
ATOM 2150 O O . TRP A 1 261 ? 42.375 7.896 -66.033 1.00 69.00 261 TRP A O 1
ATOM 2160 N N . TYR A 1 262 ? 43.155 6.387 -67.493 1.00 73.19 262 TYR A N 1
ATOM 2161 C CA . TYR A 1 262 ? 42.853 5.228 -66.651 1.00 73.19 262 TYR A CA 1
ATOM 2162 C C . TYR A 1 262 ? 43.569 5.293 -65.290 1.00 73.19 262 TYR A C 1
ATOM 2164 O O . TYR A 1 262 ? 42.954 5.049 -64.250 1.00 73.19 262 TYR A O 1
ATOM 2172 N N . ASN A 1 263 ? 44.840 5.708 -65.266 1.00 75.12 263 ASN A N 1
ATOM 2173 C CA . ASN A 1 263 ? 45.600 5.890 -64.026 1.00 75.12 263 ASN A CA 1
ATOM 2174 C C . ASN A 1 263 ? 45.039 7.020 -63.148 1.00 75.12 263 ASN A C 1
ATOM 2176 O O . ASN A 1 263 ? 44.913 6.838 -61.935 1.00 75.12 263 ASN A O 1
ATOM 2180 N N . ILE A 1 264 ? 44.664 8.154 -63.750 1.00 72.50 264 ILE A N 1
ATOM 2181 C CA . ILE A 1 264 ? 44.009 9.273 -63.054 1.00 72.50 264 ILE A CA 1
ATOM 2182 C C . ILE A 1 264 ? 42.686 8.800 -62.439 1.00 72.50 264 ILE A C 1
ATOM 2184 O O . ILE A 1 264 ? 42.442 9.015 -61.251 1.00 72.50 264 ILE A O 1
ATOM 2188 N N . THR A 1 265 ? 41.866 8.069 -63.201 1.00 71.94 265 THR A N 1
ATOM 2189 C CA . THR A 1 265 ? 40.603 7.516 -62.691 1.00 71.94 265 THR A CA 1
ATOM 2190 C C . THR A 1 265 ? 40.809 6.469 -61.598 1.00 71.94 265 THR A C 1
ATOM 2192 O O . THR A 1 265 ? 40.073 6.463 -60.616 1.00 71.94 265 THR A O 1
ATOM 2195 N N . GLY A 1 266 ? 41.847 5.633 -61.695 1.00 71.81 266 GLY A N 1
ATOM 2196 C CA . GLY A 1 266 ? 42.184 4.641 -60.672 1.00 71.81 266 GLY A CA 1
ATOM 2197 C C . GLY A 1 266 ? 42.558 5.274 -59.330 1.00 71.81 266 GLY A C 1
ATOM 2198 O O . GLY A 1 266 ? 42.102 4.815 -58.282 1.00 71.81 266 GLY A O 1
ATOM 2199 N N . LYS A 1 267 ? 43.331 6.366 -59.355 1.00 75.00 267 LYS A N 1
ATOM 2200 C CA . LYS A 1 267 ? 43.656 7.149 -58.152 1.00 75.00 267 LYS A CA 1
ATOM 2201 C C . LYS A 1 267 ? 42.442 7.882 -57.586 1.00 75.00 267 LYS A C 1
ATOM 2203 O O . LYS A 1 267 ? 42.282 7.979 -56.370 1.00 75.00 267 LYS A O 1
ATOM 2208 N N . LEU A 1 268 ? 41.573 8.381 -58.461 1.00 70.81 268 LEU A N 1
ATOM 2209 C CA . LEU A 1 268 ? 40.327 9.020 -58.059 1.00 70.81 268 LEU A CA 1
ATOM 2210 C C . LEU A 1 268 ? 39.415 8.036 -57.311 1.00 70.81 268 LEU A C 1
ATOM 2212 O O . LEU A 1 268 ? 38.888 8.377 -56.256 1.00 70.81 268 LEU A O 1
ATOM 2216 N N . ILE A 1 269 ? 39.305 6.795 -57.795 1.00 73.56 269 ILE A N 1
ATOM 2217 C CA . ILE A 1 269 ? 38.569 5.719 -57.114 1.00 73.56 269 ILE A CA 1
ATOM 2218 C C . ILE A 1 269 ? 39.159 5.422 -55.736 1.00 73.56 269 ILE A C 1
ATOM 2220 O O . ILE A 1 269 ? 38.409 5.218 -54.788 1.00 73.56 269 ILE A O 1
ATOM 2224 N N . SER A 1 270 ? 40.489 5.398 -55.597 1.00 73.12 270 SER A N 1
ATOM 2225 C CA . SER A 1 270 ? 41.111 5.117 -54.297 1.00 73.12 270 SER A CA 1
ATOM 2226 C C . SER A 1 270 ? 40.956 6.245 -53.277 1.00 73.12 270 SER A C 1
ATOM 2228 O O . SER A 1 270 ? 41.016 5.974 -52.083 1.00 73.12 270 SER A O 1
ATOM 2230 N N . ASN A 1 271 ? 40.774 7.489 -53.729 1.00 73.25 271 ASN A N 1
ATOM 2231 C CA . ASN A 1 271 ? 40.699 8.659 -52.851 1.00 73.25 271 ASN A CA 1
ATOM 2232 C C . ASN A 1 271 ? 39.264 9.047 -52.467 1.00 73.25 271 ASN A C 1
ATOM 2234 O O . ASN A 1 271 ? 39.076 9.870 -51.569 1.00 73.25 271 ASN A O 1
ATOM 2238 N N . ILE A 1 272 ? 38.254 8.503 -53.148 1.00 70.62 272 ILE A N 1
ATOM 2239 C CA . ILE A 1 272 ? 36.856 8.885 -52.953 1.00 70.62 272 ILE A CA 1
ATOM 2240 C C . ILE A 1 272 ? 36.059 7.686 -52.446 1.00 70.62 272 ILE A C 1
ATOM 2242 O O . ILE A 1 272 ? 35.725 6.773 -53.199 1.00 70.62 272 ILE A O 1
ATOM 2246 N N . ASP A 1 273 ? 35.665 7.748 -51.177 1.00 65.75 273 ASP A N 1
ATOM 2247 C CA . ASP A 1 273 ? 34.724 6.793 -50.602 1.00 65.75 273 ASP A CA 1
ATOM 2248 C C . ASP A 1 273 ? 33.320 6.943 -51.215 1.00 65.75 273 ASP A C 1
ATOM 2250 O O . ASP A 1 273 ? 32.850 8.044 -51.529 1.00 65.75 273 ASP A O 1
ATOM 2254 N N . SER A 1 274 ? 32.604 5.818 -51.300 1.00 70.38 274 SER A N 1
ATOM 2255 C CA . SER A 1 274 ? 31.183 5.724 -51.691 1.00 70.38 274 SER A CA 1
ATOM 2256 C C . SER A 1 274 ? 30.847 5.949 -53.178 1.00 70.38 274 SER A C 1
ATOM 2258 O O . SER A 1 274 ? 29.700 6.263 -53.507 1.00 70.38 274 SER A O 1
ATOM 2260 N N . ILE A 1 275 ? 31.799 5.770 -54.103 1.00 77.94 275 ILE A N 1
ATOM 2261 C CA . ILE A 1 275 ? 31.468 5.672 -55.538 1.00 77.94 275 ILE A CA 1
ATOM 2262 C C . ILE A 1 275 ? 30.721 4.354 -55.788 1.00 77.94 275 ILE A C 1
ATOM 2264 O O . ILE A 1 275 ? 31.202 3.287 -55.414 1.00 77.94 275 ILE A O 1
ATOM 2268 N N . VAL A 1 276 ? 29.550 4.427 -56.426 1.00 77.31 276 VAL A N 1
ATOM 2269 C CA . VAL A 1 276 ? 28.716 3.253 -56.735 1.00 77.31 276 VAL A CA 1
ATOM 2270 C C . VAL A 1 276 ? 29.021 2.695 -58.112 1.00 77.31 276 VAL A C 1
ATOM 2272 O O . VAL A 1 276 ? 29.144 1.482 -58.262 1.00 77.31 276 VAL A O 1
ATOM 2275 N N . SER A 1 277 ? 29.173 3.556 -59.116 1.00 80.50 277 SER A N 1
ATOM 2276 C CA . SER A 1 277 ? 29.581 3.122 -60.450 1.00 80.50 277 SER A CA 1
ATOM 2277 C C . SER A 1 277 ? 30.361 4.203 -61.182 1.00 80.50 277 SER A C 1
ATOM 2279 O O . SER A 1 277 ? 30.135 5.397 -60.990 1.00 80.50 277 SER A O 1
ATOM 2281 N N . LEU A 1 278 ? 31.265 3.762 -62.052 1.00 78.94 278 LEU A N 1
ATOM 2282 C CA . LEU A 1 278 ? 31.970 4.597 -63.016 1.00 78.94 278 LEU A CA 1
ATOM 2283 C C . LEU A 1 278 ? 31.640 4.105 -64.414 1.00 78.94 278 LEU A C 1
ATOM 2285 O O . LEU A 1 278 ? 31.920 2.954 -64.750 1.00 78.94 278 LEU A O 1
ATOM 2289 N N . ASN A 1 279 ? 31.060 4.990 -65.212 1.00 81.00 279 ASN A N 1
ATOM 2290 C CA . ASN A 1 279 ? 30.658 4.711 -66.577 1.00 81.00 279 ASN A CA 1
ATOM 2291 C C . ASN A 1 279 ? 31.509 5.575 -67.515 1.00 81.00 279 ASN A C 1
ATOM 2293 O O . ASN A 1 279 ? 31.499 6.800 -67.424 1.00 81.00 279 ASN A O 1
ATOM 2297 N N . TYR A 1 280 ? 32.248 4.949 -68.428 1.00 78.00 280 TYR A N 1
ATOM 2298 C CA . TYR A 1 280 ? 32.915 5.672 -69.512 1.00 78.00 280 TYR A CA 1
ATOM 2299 C C . TYR A 1 280 ? 31.904 5.861 -70.644 1.00 78.00 280 TYR A C 1
ATOM 2301 O O . TYR A 1 280 ? 31.477 4.880 -71.253 1.00 78.00 280 TYR A O 1
ATOM 2309 N N . VAL A 1 281 ? 31.484 7.104 -70.883 1.00 78.56 281 VAL A N 1
ATOM 2310 C CA . VAL A 1 281 ? 30.466 7.432 -71.899 1.00 78.56 281 VAL A CA 1
ATOM 2311 C C . VAL A 1 281 ? 31.134 7.652 -73.258 1.00 78.56 281 VAL A C 1
ATOM 2313 O O . VAL A 1 281 ? 30.710 7.089 -74.263 1.00 78.56 281 VAL A O 1
ATOM 2316 N N . GLU A 1 282 ? 32.234 8.402 -73.264 1.00 77.81 282 GLU A N 1
ATOM 2317 C CA . GLU A 1 282 ? 33.127 8.625 -74.405 1.00 77.81 282 GLU A CA 1
ATOM 2318 C C . GLU A 1 282 ? 34.588 8.509 -73.921 1.00 77.81 282 GLU A C 1
ATOM 2320 O O . GLU A 1 282 ? 34.827 8.553 -72.712 1.00 77.81 282 GLU A O 1
ATOM 2325 N N . PRO A 1 283 ? 35.597 8.385 -74.810 1.00 72.12 283 PRO A N 1
ATOM 2326 C CA . PRO A 1 283 ? 37.009 8.304 -74.407 1.00 72.12 283 PRO A CA 1
ATOM 2327 C C . PRO A 1 283 ? 37.471 9.451 -73.493 1.00 72.12 283 PRO A C 1
ATOM 2329 O O . PRO A 1 283 ? 38.353 9.252 -72.662 1.00 72.12 283 PRO A O 1
ATOM 2332 N N . ASP A 1 284 ? 36.823 10.610 -73.622 1.00 75.75 284 ASP A N 1
ATOM 2333 C CA . ASP A 1 284 ? 37.106 11.844 -72.888 1.00 75.75 284 ASP A CA 1
ATOM 2334 C C . ASP A 1 284 ? 36.012 12.198 -71.856 1.00 75.75 284 ASP A C 1
ATOM 2336 O O . ASP A 1 284 ? 36.064 13.263 -71.238 1.00 75.75 284 ASP A O 1
ATOM 2340 N N . GLU A 1 285 ? 34.986 11.355 -71.684 1.00 78.69 285 GLU A N 1
ATOM 2341 C CA . GLU A 1 285 ? 33.851 11.619 -70.791 1.00 78.69 285 GLU A CA 1
ATOM 2342 C C . GLU A 1 285 ? 33.684 10.497 -69.763 1.00 78.69 285 GLU A C 1
ATOM 2344 O O . GLU A 1 285 ? 33.400 9.341 -70.089 1.00 78.69 285 GLU A O 1
ATOM 2349 N N . LEU A 1 286 ? 33.837 10.871 -68.494 1.00 78.50 286 LEU A N 1
ATOM 2350 C CA . LEU A 1 286 ? 33.678 9.998 -67.345 1.00 78.50 286 LEU A CA 1
ATOM 2351 C C . LEU A 1 286 ? 32.416 10.378 -66.580 1.00 78.50 286 LEU A C 1
ATOM 2353 O O . LEU A 1 286 ? 32.293 11.488 -66.073 1.00 78.50 286 LEU A O 1
ATOM 2357 N N . GLU A 1 287 ? 31.500 9.435 -66.442 1.00 81.50 287 GLU A N 1
ATOM 2358 C CA . GLU A 1 287 ? 30.328 9.569 -65.595 1.00 81.50 287 GLU A CA 1
ATOM 2359 C C . GLU A 1 287 ? 30.582 8.851 -64.266 1.00 81.50 287 GLU A C 1
ATOM 2361 O O . GLU A 1 287 ? 30.786 7.637 -64.211 1.00 81.50 287 GLU A O 1
ATOM 2366 N N . ILE A 1 288 ? 30.576 9.615 -63.177 1.00 80.06 288 ILE A N 1
ATOM 2367 C CA . ILE A 1 288 ? 30.732 9.109 -61.816 1.00 80.06 288 ILE A CA 1
ATOM 2368 C C . ILE A 1 288 ? 29.363 9.117 -61.153 1.00 80.06 288 ILE A C 1
ATOM 2370 O O . ILE A 1 288 ? 28.773 10.179 -60.955 1.00 80.06 288 ILE A O 1
ATOM 2374 N N . VAL A 1 289 ? 28.881 7.941 -60.763 1.00 82.00 289 VAL A N 1
ATOM 2375 C CA . VAL A 1 289 ? 27.673 7.800 -59.951 1.00 82.00 289 VAL A CA 1
ATOM 2376 C C . VAL A 1 289 ? 28.090 7.586 -58.507 1.00 82.00 289 VAL A C 1
ATOM 2378 O O . VAL A 1 289 ? 28.691 6.567 -58.151 1.00 82.00 289 VAL A O 1
ATOM 2381 N N . LYS A 1 290 ? 27.768 8.556 -57.658 1.00 80.81 290 LYS A N 1
ATOM 2382 C CA . LYS A 1 290 ? 28.049 8.506 -56.227 1.00 80.81 290 LYS A CA 1
ATOM 2383 C C . LYS A 1 290 ? 26.753 8.464 -55.441 1.00 80.81 290 LYS A C 1
ATOM 2385 O O . LYS A 1 290 ? 25.876 9.300 -55.648 1.00 80.81 290 LYS A O 1
ATOM 2390 N N . ARG A 1 291 ? 26.667 7.523 -54.506 1.00 80.19 291 ARG A N 1
ATOM 2391 C CA . ARG A 1 291 ? 25.515 7.387 -53.621 1.00 80.19 291 ARG A CA 1
ATOM 2392 C C . ARG A 1 291 ? 25.767 8.105 -52.315 1.00 80.19 291 ARG A C 1
ATOM 2394 O O . ARG A 1 291 ? 26.767 7.856 -51.646 1.00 80.19 291 ARG A O 1
ATOM 2401 N N . ILE A 1 292 ? 24.843 8.979 -51.952 1.00 79.25 292 ILE A N 1
ATOM 2402 C CA . ILE A 1 292 ? 24.802 9.624 -50.648 1.00 79.25 292 ILE A CA 1
ATOM 2403 C C . ILE A 1 292 ? 23.656 9.015 -49.857 1.00 79.25 292 ILE A C 1
ATOM 2405 O O . ILE A 1 292 ? 22.511 9.036 -50.306 1.00 79.25 292 ILE A O 1
ATOM 2409 N N . THR A 1 293 ? 23.969 8.535 -48.659 1.00 77.31 293 THR A N 1
ATOM 2410 C CA . THR A 1 293 ? 22.972 8.196 -47.645 1.00 77.31 293 THR A CA 1
ATOM 2411 C C . THR A 1 293 ? 22.875 9.359 -46.668 1.00 77.31 293 THR A C 1
ATOM 2413 O O . THR A 1 293 ? 23.871 9.731 -46.046 1.00 77.31 293 THR A O 1
ATOM 2416 N N . LEU A 1 294 ? 21.695 9.958 -46.556 1.00 75.62 294 LEU A N 1
ATOM 2417 C CA . LEU A 1 294 ? 21.441 11.054 -45.624 1.00 75.62 294 LEU A CA 1
ATOM 2418 C C . LEU A 1 294 ? 21.089 10.540 -44.219 1.00 75.62 294 LEU A C 1
ATOM 2420 O O . LEU A 1 294 ? 20.872 9.348 -43.998 1.00 75.62 294 LEU A O 1
ATOM 2424 N N . LYS A 1 295 ? 21.013 11.468 -43.256 1.00 76.38 295 LYS A N 1
ATOM 2425 C CA . LYS A 1 295 ? 20.677 11.194 -41.845 1.00 76.38 295 LYS A CA 1
ATOM 2426 C C . LYS A 1 295 ? 19.281 10.597 -41.643 1.00 76.38 295 LYS A C 1
ATOM 2428 O O . LYS A 1 295 ? 19.063 9.903 -40.661 1.00 76.38 295 LYS A O 1
ATOM 2433 N N . ASP A 1 296 ? 18.348 10.867 -42.549 1.00 73.00 296 ASP A N 1
ATOM 2434 C CA . ASP A 1 296 ? 16.997 10.291 -42.558 1.00 73.00 296 ASP A CA 1
ATOM 2435 C C . ASP A 1 296 ? 16.933 8.934 -43.285 1.00 73.00 296 ASP A C 1
ATOM 2437 O O . ASP A 1 296 ? 15.847 8.424 -43.553 1.00 73.00 296 ASP A O 1
ATOM 2441 N N . HIS A 1 297 ? 18.094 8.358 -43.617 1.00 76.69 297 HIS A N 1
ATOM 2442 C CA . HIS A 1 297 ? 18.260 7.132 -44.397 1.00 76.69 297 HIS A CA 1
ATOM 2443 C C . HIS A 1 297 ? 17.771 7.213 -45.849 1.00 76.69 297 HIS A C 1
ATOM 2445 O O . HIS A 1 297 ? 17.741 6.190 -46.536 1.00 76.69 297 HIS A O 1
ATOM 2451 N N . SER A 1 298 ? 17.437 8.402 -46.356 1.00 73.94 298 SER A N 1
ATOM 2452 C CA . SER A 1 298 ? 17.162 8.574 -47.779 1.00 73.94 298 SER A CA 1
ATOM 2453 C C . SER A 1 298 ? 18.453 8.460 -48.597 1.00 73.94 298 SER A C 1
ATOM 2455 O O . SER A 1 298 ? 19.538 8.873 -48.174 1.00 73.94 298 SER A O 1
ATOM 2457 N N . VAL A 1 299 ? 18.339 7.835 -49.769 1.00 76.44 299 VAL A N 1
ATOM 2458 C CA . VAL A 1 299 ? 19.470 7.489 -50.634 1.00 76.44 299 VAL A CA 1
ATOM 2459 C C . VAL A 1 299 ? 19.357 8.273 -51.937 1.00 76.44 299 VAL A C 1
ATOM 2461 O O . VAL A 1 299 ? 18.351 8.160 -52.636 1.00 76.44 299 VAL A O 1
ATOM 2464 N N . TYR A 1 300 ? 20.394 9.042 -52.272 1.00 75.00 300 TYR A N 1
ATOM 2465 C CA . TYR A 1 300 ? 20.472 9.828 -53.504 1.00 75.00 300 TYR A CA 1
ATOM 2466 C C . TYR A 1 300 ? 21.669 9.403 -54.343 1.00 75.00 300 TYR A C 1
ATOM 2468 O O . TYR A 1 300 ? 22.796 9.381 -53.851 1.00 75.00 300 TYR A O 1
ATOM 2476 N N . ASP A 1 301 ? 21.429 9.144 -55.626 1.00 76.25 301 ASP A N 1
ATOM 2477 C CA . ASP A 1 301 ? 22.484 8.881 -56.599 1.00 76.25 301 ASP A CA 1
ATOM 2478 C C . ASP A 1 301 ? 22.789 10.176 -57.378 1.00 76.25 301 ASP A C 1
ATOM 2480 O O . ASP A 1 301 ? 21.969 10.686 -58.153 1.00 76.25 301 ASP A O 1
ATOM 2484 N N . ILE A 1 302 ? 23.979 10.732 -57.146 1.00 76.31 302 ILE A N 1
ATOM 2485 C CA . ILE A 1 302 ? 24.507 11.894 -57.864 1.00 76.31 302 ILE A CA 1
ATOM 2486 C C . ILE A 1 302 ? 25.295 11.395 -59.059 1.00 76.31 302 ILE A C 1
ATOM 2488 O O . ILE A 1 302 ? 26.241 10.625 -58.907 1.00 76.31 302 ILE A O 1
ATOM 2492 N N . ILE A 1 303 ? 24.934 11.895 -60.236 1.00 79.94 303 ILE A N 1
ATOM 2493 C CA . ILE A 1 303 ? 25.634 11.610 -61.482 1.00 79.94 303 ILE A CA 1
ATOM 2494 C C . ILE A 1 303 ? 26.458 12.839 -61.860 1.00 79.94 303 ILE A C 1
ATOM 2496 O O . ILE A 1 303 ? 25.892 13.878 -62.210 1.00 79.94 303 ILE A O 1
ATOM 2500 N N . ILE A 1 304 ? 27.779 12.711 -61.760 1.00 78.06 304 ILE A N 1
ATOM 2501 C CA . ILE A 1 304 ? 28.761 13.740 -62.104 1.00 78.06 304 ILE A CA 1
ATOM 2502 C C . ILE A 1 304 ? 29.404 13.349 -63.434 1.00 78.06 304 ILE A C 1
ATOM 2504 O O . ILE A 1 304 ? 30.197 12.412 -63.488 1.00 78.06 304 ILE A O 1
ATOM 2508 N N . ASN A 1 305 ? 29.089 14.083 -64.498 1.00 78.88 305 ASN A N 1
ATOM 2509 C CA . ASN A 1 305 ? 29.765 13.940 -65.784 1.00 78.88 305 ASN A CA 1
ATOM 2510 C C . ASN A 1 305 ? 30.991 14.845 -65.812 1.00 78.88 305 ASN A C 1
ATOM 2512 O O . ASN A 1 305 ? 30.850 16.066 -65.754 1.00 78.88 305 ASN A O 1
ATOM 2516 N N . LEU A 1 306 ? 32.170 14.248 -65.930 1.00 76.25 306 LEU A N 1
ATOM 2517 C CA . LEU A 1 306 ? 33.446 14.918 -66.121 1.00 76.25 306 LEU A CA 1
ATOM 2518 C C . LEU A 1 306 ? 33.861 14.763 -67.584 1.00 76.25 306 LEU A C 1
ATOM 2520 O O . LEU A 1 306 ? 34.210 13.670 -68.023 1.00 76.25 306 LEU A O 1
ATOM 2524 N N . VAL A 1 307 ? 33.831 15.861 -68.336 1.00 77.06 307 VAL A N 1
ATOM 2525 C CA . VAL A 1 307 ? 34.316 15.897 -69.722 1.00 77.06 307 VAL A CA 1
ATOM 2526 C C . VAL A 1 307 ? 35.688 16.547 -69.743 1.00 77.06 307 VAL A C 1
ATOM 2528 O O . VAL A 1 307 ? 35.811 17.726 -69.408 1.00 77.06 307 VAL A O 1
ATOM 2531 N N . TYR A 1 308 ? 36.701 15.799 -70.162 1.00 73.00 308 TYR A N 1
ATOM 2532 C CA . TYR A 1 308 ? 38.068 16.277 -70.294 1.00 73.00 308 TYR A CA 1
ATOM 2533 C C . TYR A 1 308 ? 38.369 16.646 -71.739 1.00 73.00 308 TYR A C 1
ATOM 2535 O O . TYR A 1 308 ? 38.677 15.804 -72.572 1.00 73.00 308 TYR A O 1
ATOM 2543 N N . LYS A 1 309 ? 38.270 17.939 -72.053 1.00 72.62 309 LYS A N 1
ATOM 2544 C CA . LYS A 1 309 ? 38.618 18.468 -73.380 1.00 72.62 309 LYS A CA 1
ATOM 2545 C C . LYS A 1 309 ? 39.573 19.642 -73.214 1.00 72.62 309 LYS A C 1
ATOM 2547 O O . LYS A 1 309 ? 39.322 20.536 -72.408 1.00 72.62 309 LYS A O 1
ATOM 2552 N N . ASN A 1 310 ? 40.672 19.650 -73.969 1.00 65.00 310 ASN A N 1
ATOM 2553 C CA . ASN A 1 310 ? 41.666 20.734 -73.982 1.00 65.00 310 ASN A CA 1
ATOM 2554 C C . ASN A 1 310 ? 42.203 21.122 -72.589 1.00 65.00 310 ASN A C 1
ATOM 2556 O O . ASN A 1 310 ? 42.281 22.306 -72.273 1.00 65.00 310 ASN A O 1
ATOM 2560 N N . ASN A 1 311 ? 42.546 20.146 -71.740 1.00 64.19 311 ASN A N 1
ATOM 2561 C CA . ASN A 1 311 ? 42.990 20.394 -70.358 1.00 64.19 311 ASN A CA 1
ATOM 2562 C C . ASN A 1 311 ? 41.946 21.061 -69.440 1.00 64.19 311 ASN A C 1
ATOM 2564 O O . ASN A 1 311 ? 42.281 21.511 -68.348 1.00 64.19 311 ASN A O 1
ATOM 2568 N N . THR A 1 312 ? 40.677 21.104 -69.848 1.00 64.75 312 THR A N 1
ATOM 2569 C CA . THR A 1 312 ? 39.582 21.617 -69.021 1.00 64.75 312 THR A CA 1
ATOM 2570 C C . THR A 1 312 ? 38.633 20.489 -68.645 1.00 64.75 312 THR A C 1
ATOM 2572 O O . THR A 1 312 ? 38.259 19.673 -69.489 1.00 64.75 312 THR A O 1
ATOM 2575 N N . VAL A 1 313 ? 38.261 20.441 -67.365 1.00 71.19 313 VAL A N 1
ATOM 2576 C CA . VAL A 1 313 ? 37.252 19.521 -66.837 1.00 71.19 313 VAL A CA 1
ATOM 2577 C C . VAL A 1 313 ? 35.928 20.273 -66.788 1.00 71.19 313 VAL A C 1
ATOM 2579 O O . VAL A 1 313 ? 35.781 21.223 -66.021 1.00 71.19 313 VAL A O 1
ATOM 2582 N N . ASN A 1 314 ? 34.969 19.867 -67.616 1.00 74.25 314 ASN A N 1
ATOM 2583 C CA . ASN A 1 314 ? 33.597 20.357 -67.515 1.00 74.25 314 ASN A CA 1
ATOM 2584 C C . ASN A 1 314 ? 32.789 19.400 -66.651 1.00 74.25 314 ASN A C 1
ATOM 2586 O O . ASN A 1 314 ? 32.798 18.196 -66.904 1.00 74.25 314 ASN A O 1
ATOM 2590 N N . VAL A 1 315 ? 32.081 19.951 -65.668 1.00 75.94 315 VAL A N 1
ATOM 2591 C CA . VAL A 1 315 ? 31.234 19.184 -64.759 1.00 75.94 315 VAL A CA 1
ATOM 2592 C C . VAL A 1 315 ? 29.773 19.417 -65.115 1.00 75.94 315 VAL A C 1
ATOM 2594 O O . VAL A 1 315 ? 29.337 20.562 -65.207 1.00 75.94 315 VAL A O 1
ATOM 2597 N N . LYS A 1 316 ? 29.006 18.344 -65.313 1.00 77.19 316 LYS A N 1
ATOM 2598 C CA . LYS A 1 316 ? 27.547 18.417 -65.467 1.00 77.19 316 LYS A CA 1
ATOM 2599 C C . LYS A 1 316 ? 26.859 17.477 -64.487 1.00 77.19 316 LYS A C 1
ATOM 2601 O O . LYS A 1 316 ? 27.256 16.322 -64.353 1.00 77.19 316 LYS A O 1
ATOM 2606 N N . LEU A 1 317 ? 25.805 17.969 -63.845 1.00 76.00 317 LEU A N 1
ATOM 2607 C CA . LEU A 1 317 ? 24.919 17.189 -62.985 1.00 76.00 317 LEU A CA 1
ATOM 2608 C C . LEU A 1 317 ? 23.665 16.801 -63.768 1.00 76.00 317 LEU A C 1
ATOM 2610 O O . LEU A 1 317 ? 22.971 17.676 -64.278 1.00 76.00 317 LEU A O 1
ATOM 2614 N N . LYS A 1 318 ? 23.360 15.501 -63.873 1.00 72.50 318 LYS A N 1
ATOM 2615 C CA . LYS A 1 318 ? 22.175 15.047 -64.632 1.00 72.50 318 LYS A CA 1
ATOM 2616 C C . LYS A 1 318 ? 20.857 15.170 -63.866 1.00 72.50 318 LYS A C 1
ATOM 2618 O O . LYS A 1 318 ? 19.820 15.365 -64.487 1.00 72.50 318 LYS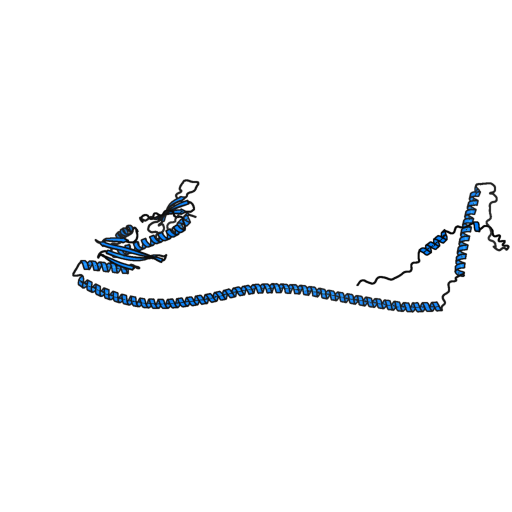 A O 1
ATOM 2623 N N . ASN A 1 319 ? 20.886 15.044 -62.539 1.00 62.50 319 ASN A N 1
ATOM 2624 C CA . ASN A 1 319 ? 19.672 14.738 -61.774 1.00 62.50 319 ASN A CA 1
ATOM 2625 C C . ASN A 1 319 ? 19.081 15.909 -60.979 1.00 62.50 319 ASN A C 1
ATOM 2627 O O . ASN A 1 319 ? 18.010 15.736 -60.403 1.00 62.50 319 ASN A O 1
ATOM 2631 N N . GLN A 1 320 ? 19.730 17.078 -60.906 1.00 62.66 320 GLN A N 1
ATOM 2632 C CA . GLN A 1 320 ? 19.249 18.185 -60.069 1.00 62.66 320 GLN A CA 1
ATOM 2633 C C . GLN A 1 320 ? 19.636 19.559 -60.639 1.00 62.66 320 GLN A C 1
ATOM 2635 O O . GLN A 1 320 ? 20.748 19.736 -61.133 1.00 62.66 320 GLN A O 1
ATOM 2640 N N . ASN A 1 321 ? 18.736 20.544 -60.509 1.00 66.38 321 ASN A N 1
ATOM 2641 C CA . ASN A 1 321 ? 18.985 21.964 -60.808 1.00 66.38 321 ASN A CA 1
ATOM 2642 C C . ASN A 1 321 ? 19.862 22.607 -59.716 1.00 66.38 321 ASN A C 1
ATOM 2644 O O . ASN A 1 321 ? 19.458 23.572 -59.070 1.00 66.38 321 ASN A O 1
ATOM 2648 N N . ILE A 1 322 ? 21.036 22.033 -59.458 1.00 73.94 322 ILE A N 1
ATOM 2649 C CA . ILE A 1 322 ? 21.998 22.574 -58.499 1.00 73.94 322 ILE A CA 1
ATOM 2650 C C . ILE A 1 322 ? 22.987 23.435 -59.260 1.00 73.94 322 ILE A C 1
ATOM 2652 O O . ILE A 1 322 ? 23.658 22.973 -60.182 1.00 73.94 322 ILE A O 1
ATOM 2656 N N . TYR A 1 323 ? 23.071 24.691 -58.846 1.00 76.62 323 TYR A N 1
ATOM 2657 C CA . TYR A 1 323 ? 24.095 25.606 -59.315 1.00 76.62 323 TYR A CA 1
ATOM 2658 C C . TYR A 1 323 ? 25.446 25.178 -58.735 1.00 76.62 323 TYR A C 1
ATOM 2660 O O . TYR A 1 323 ? 25.589 25.065 -57.516 1.00 76.62 323 TYR A O 1
ATOM 2668 N N . ILE A 1 324 ? 26.400 24.890 -59.618 1.00 81.44 324 ILE A N 1
ATOM 2669 C CA . ILE A 1 324 ? 27.756 24.443 -59.266 1.00 81.44 324 ILE A CA 1
ATOM 2670 C C . ILE A 1 324 ? 28.841 25.319 -59.895 1.00 81.44 324 ILE A C 1
ATOM 2672 O O . ILE A 1 324 ? 30.020 24.986 -59.794 1.00 81.44 324 ILE A O 1
ATOM 2676 N N . ASP A 1 325 ? 28.473 26.407 -60.575 1.00 80.75 325 ASP A N 1
ATOM 2677 C CA . ASP A 1 325 ? 29.438 27.242 -61.299 1.00 80.75 325 ASP A CA 1
ATOM 2678 C C . ASP A 1 325 ? 30.441 27.901 -60.339 1.00 80.75 325 ASP A C 1
ATOM 2680 O O . ASP A 1 325 ? 31.620 28.009 -60.666 1.00 80.75 325 ASP A O 1
ATOM 2684 N N . ASP A 1 326 ? 30.007 28.230 -59.117 1.00 80.81 326 ASP A N 1
ATOM 2685 C CA . ASP A 1 326 ? 30.862 28.700 -58.020 1.00 80.81 326 ASP A CA 1
ATOM 2686 C C . ASP A 1 326 ? 31.928 27.661 -57.642 1.00 80.81 326 ASP A C 1
ATOM 2688 O O . ASP A 1 326 ? 33.115 27.978 -57.553 1.00 80.81 326 ASP A O 1
ATOM 2692 N N . ILE A 1 327 ? 31.525 26.397 -57.491 1.00 83.56 327 ILE A N 1
ATOM 2693 C CA . ILE A 1 327 ? 32.432 25.279 -57.208 1.00 83.56 327 ILE A CA 1
ATOM 2694 C C . ILE A 1 327 ? 33.394 25.077 -58.385 1.00 83.56 327 ILE A C 1
ATOM 2696 O O . ILE A 1 327 ? 34.587 24.854 -58.177 1.00 83.56 327 ILE A O 1
ATOM 2700 N N . ILE A 1 328 ? 32.905 25.178 -59.625 1.00 84.62 328 ILE A N 1
ATOM 2701 C CA . ILE A 1 328 ? 33.728 25.029 -60.830 1.00 84.62 328 ILE A CA 1
ATOM 2702 C C . ILE A 1 328 ? 34.804 26.119 -60.888 1.00 84.62 328 ILE A C 1
ATOM 2704 O O . ILE A 1 328 ? 35.976 25.798 -61.110 1.00 84.62 328 ILE A O 1
ATOM 2708 N N . GLU A 1 329 ? 34.428 27.382 -60.685 1.00 85.19 329 GLU A N 1
ATOM 2709 C CA . GLU A 1 329 ? 35.351 28.520 -60.661 1.00 85.19 329 GLU A CA 1
ATOM 2710 C C . GLU A 1 329 ? 36.368 28.423 -59.524 1.00 85.19 329 GLU A C 1
ATOM 2712 O O . GLU A 1 329 ? 37.555 28.672 -59.739 1.00 85.19 329 GLU A O 1
ATOM 2717 N N . GLU A 1 330 ? 35.927 28.028 -58.331 1.00 85.00 330 GLU A N 1
ATOM 2718 C CA . GLU A 1 330 ? 36.801 27.896 -57.169 1.00 85.00 330 GLU A CA 1
ATOM 2719 C C . GLU A 1 330 ? 37.808 26.755 -57.342 1.00 85.00 330 GLU A C 1
ATOM 2721 O O . GLU A 1 330 ? 38.991 26.919 -57.044 1.00 85.00 330 GLU A O 1
ATOM 2726 N N . GLY A 1 331 ? 37.385 25.623 -57.911 1.00 84.06 331 GLY A N 1
ATOM 2727 C CA . GLY A 1 331 ? 38.300 24.525 -58.224 1.00 84.06 331 GLY A CA 1
ATOM 2728 C C . GLY A 1 331 ? 39.394 24.958 -59.200 1.00 84.06 331 GLY A C 1
ATOM 2729 O O . GLY A 1 331 ? 40.570 24.689 -58.961 1.00 84.06 331 GLY A O 1
ATOM 2730 N N . LYS A 1 332 ? 39.033 25.720 -60.244 1.00 84.94 332 LYS A N 1
ATOM 2731 C CA . LYS A 1 332 ? 39.999 26.257 -61.221 1.00 84.94 332 LYS A CA 1
ATOM 2732 C C . LYS A 1 332 ? 41.040 27.186 -60.590 1.00 84.94 332 LYS A C 1
ATOM 2734 O O . LYS A 1 332 ? 42.132 27.303 -61.132 1.00 84.94 332 LYS A O 1
ATOM 2739 N N . LYS A 1 333 ? 40.714 27.858 -59.480 1.00 86.56 333 LYS A N 1
ATOM 2740 C CA . LYS A 1 333 ? 41.646 28.736 -58.751 1.00 86.56 333 LYS A CA 1
ATOM 2741 C C . LYS A 1 333 ? 42.581 27.968 -57.818 1.00 86.56 333 LYS A C 1
ATOM 2743 O O . LYS A 1 333 ? 43.679 28.444 -57.551 1.00 86.56 333 LYS A O 1
ATOM 2748 N N . ARG A 1 334 ? 42.130 26.836 -57.268 1.00 80.94 334 ARG A N 1
ATOM 2749 C CA . ARG A 1 334 ? 42.815 26.148 -56.162 1.00 80.94 334 ARG A CA 1
ATOM 2750 C C . ARG A 1 334 ? 43.875 25.149 -56.595 1.00 80.94 334 ARG A C 1
ATOM 2752 O O . ARG A 1 334 ? 44.793 24.907 -55.818 1.00 80.94 334 ARG A O 1
ATOM 2759 N N . THR A 1 335 ? 43.726 24.529 -57.763 1.00 78.81 335 THR A N 1
ATOM 2760 C CA . THR A 1 335 ? 44.538 23.357 -58.116 1.00 78.81 335 THR A CA 1
ATOM 2761 C C . THR A 1 335 ? 44.957 23.376 -59.579 1.00 78.81 335 THR A C 1
ATOM 2763 O O . THR A 1 335 ? 44.102 23.423 -60.463 1.00 78.81 335 THR A O 1
ATOM 2766 N N . ASP A 1 336 ? 46.259 23.231 -59.829 1.00 76.06 336 ASP A N 1
ATOM 2767 C CA . ASP A 1 336 ? 46.819 23.041 -61.176 1.00 76.06 336 ASP A CA 1
ATOM 2768 C C . ASP A 1 336 ? 46.760 21.567 -61.629 1.00 76.06 336 ASP A C 1
ATOM 2770 O O . ASP A 1 336 ? 46.902 21.255 -62.813 1.00 76.06 336 ASP A O 1
ATOM 2774 N N . SER A 1 337 ? 46.544 20.641 -60.687 1.00 82.44 337 SER A N 1
ATOM 2775 C CA . SER A 1 337 ? 46.443 19.205 -60.951 1.00 82.44 337 SER A CA 1
ATOM 2776 C C . SER A 1 337 ? 45.006 18.788 -61.254 1.00 82.44 337 SER A C 1
ATOM 2778 O O . SER A 1 337 ? 44.097 19.007 -60.453 1.00 82.44 337 SER A O 1
ATOM 2780 N N . ILE A 1 338 ? 44.809 18.092 -62.377 1.00 77.12 338 ILE A N 1
ATOM 2781 C CA . ILE A 1 338 ? 43.514 17.503 -62.758 1.00 77.12 338 ILE A CA 1
ATOM 2782 C C . ILE A 1 338 ? 43.028 16.508 -61.694 1.00 77.12 338 ILE A C 1
ATOM 2784 O O . ILE A 1 338 ? 41.835 16.457 -61.408 1.00 77.12 338 ILE A O 1
ATOM 2788 N N . GLU A 1 339 ? 43.941 15.746 -61.078 1.00 76.56 339 GLU A N 1
ATOM 2789 C CA . GLU A 1 339 ? 43.600 14.770 -60.031 1.00 76.56 339 GLU A CA 1
ATOM 2790 C C . GLU A 1 339 ? 42.974 15.467 -58.812 1.00 76.56 339 GLU A C 1
ATOM 2792 O O . GLU A 1 339 ? 41.933 15.041 -58.303 1.00 76.56 339 GLU A O 1
ATOM 2797 N N . GLU A 1 340 ? 43.579 16.572 -58.373 1.00 80.69 340 GLU A N 1
ATOM 2798 C CA . GLU A 1 340 ? 43.106 17.349 -57.225 1.00 80.69 340 GLU A CA 1
ATOM 2799 C C . GLU A 1 340 ? 41.813 18.095 -57.554 1.00 80.69 340 GLU A C 1
ATOM 2801 O O . GLU A 1 340 ? 40.886 18.102 -56.743 1.00 80.69 340 GLU A O 1
ATOM 2806 N N . LEU A 1 341 ? 41.714 18.633 -58.773 1.00 81.50 341 LEU A N 1
ATOM 2807 C CA . LEU A 1 341 ? 40.531 19.319 -59.277 1.00 81.50 341 LEU A CA 1
ATOM 2808 C C . LEU A 1 341 ? 39.306 18.396 -59.293 1.00 81.50 341 LEU A C 1
ATOM 2810 O O . LEU A 1 341 ? 38.226 18.769 -58.837 1.00 81.50 341 LEU A O 1
ATOM 2814 N N . MET A 1 342 ? 39.471 17.162 -59.774 1.00 78.62 342 MET A N 1
ATOM 2815 C CA . MET A 1 342 ? 38.388 16.182 -59.786 1.00 78.62 342 MET A CA 1
ATOM 2816 C C . MET A 1 342 ? 37.984 15.739 -58.380 1.00 78.62 342 MET A C 1
ATOM 2818 O O . MET A 1 342 ? 36.789 15.660 -58.087 1.00 78.62 342 MET A O 1
ATOM 2822 N N . CYS A 1 343 ? 38.953 15.480 -57.495 1.00 81.31 343 CYS A N 1
ATOM 2823 C CA . CYS A 1 343 ? 38.663 15.159 -56.096 1.00 81.31 343 CYS A CA 1
ATOM 2824 C C . CYS A 1 343 ? 37.903 16.302 -55.409 1.00 81.31 343 CYS A C 1
ATOM 2826 O O . CYS A 1 343 ? 36.939 16.051 -54.682 1.00 81.31 343 CYS A O 1
ATOM 2828 N N . PHE A 1 344 ? 38.301 17.550 -55.674 1.00 85.44 344 PHE A N 1
ATOM 2829 C CA . PHE A 1 344 ? 37.632 18.745 -55.175 1.00 85.44 344 PHE A CA 1
ATOM 2830 C C . PHE A 1 344 ? 36.186 18.824 -55.674 1.00 85.44 344 PHE A C 1
ATOM 2832 O O . PHE A 1 344 ? 35.273 18.907 -54.856 1.00 85.44 344 PHE A O 1
ATOM 2839 N N . TYR A 1 345 ? 35.955 18.699 -56.985 1.00 84.25 345 TYR A N 1
ATOM 2840 C CA . TYR A 1 345 ? 34.607 18.742 -57.554 1.00 84.25 345 TYR A CA 1
ATOM 2841 C C . TYR A 1 345 ? 33.703 17.655 -56.995 1.00 84.25 345 TYR A C 1
ATOM 2843 O O . TYR A 1 345 ? 32.604 17.956 -56.537 1.00 84.25 345 TYR A O 1
ATOM 2851 N N . VAL A 1 346 ? 34.156 16.400 -56.963 1.00 82.31 346 VAL A N 1
ATOM 2852 C CA . VAL A 1 346 ? 33.327 15.320 -56.421 1.00 82.31 346 VAL A CA 1
ATOM 2853 C C . VAL A 1 346 ? 33.008 15.581 -54.950 1.00 82.31 346 VAL A C 1
ATOM 2855 O O . VAL A 1 346 ? 31.856 15.419 -54.551 1.00 82.31 346 VAL A O 1
ATOM 2858 N N . LYS A 1 347 ? 33.977 16.019 -54.141 1.00 84.06 347 LYS A N 1
ATOM 2859 C CA . LYS A 1 347 ? 33.772 16.292 -52.713 1.00 84.06 347 LYS A CA 1
ATOM 2860 C C . LYS A 1 347 ? 32.810 17.457 -52.470 1.00 84.06 347 LYS A C 1
ATOM 2862 O O . LYS A 1 347 ? 31.831 17.278 -51.748 1.00 84.06 347 LYS A O 1
ATOM 2867 N N . GLU A 1 348 ? 33.057 18.610 -53.081 1.00 84.56 348 GLU A N 1
ATOM 2868 C CA . GLU A 1 348 ? 32.264 19.822 -52.851 1.00 84.56 348 GLU A CA 1
ATOM 2869 C C . GLU A 1 348 ? 30.855 19.711 -53.439 1.00 84.56 348 GLU A C 1
ATOM 2871 O O . GLU A 1 348 ? 29.895 20.145 -52.808 1.00 84.56 348 GLU A O 1
ATOM 2876 N N . ILE A 1 349 ? 30.686 19.046 -54.587 1.00 83.50 349 ILE A N 1
ATOM 2877 C CA . ILE A 1 349 ? 29.357 18.803 -55.167 1.00 83.50 349 ILE A CA 1
ATOM 2878 C C . ILE A 1 349 ? 28.558 17.818 -54.311 1.00 83.50 349 ILE A C 1
ATOM 2880 O O . ILE A 1 349 ? 27.393 18.080 -54.012 1.00 83.50 349 ILE A O 1
ATOM 2884 N N . THR A 1 350 ? 29.182 16.715 -53.870 1.00 81.56 350 THR A N 1
ATOM 2885 C CA . THR A 1 350 ? 28.560 15.766 -52.921 1.00 81.56 350 THR A CA 1
ATOM 2886 C C . THR A 1 350 ? 28.052 16.519 -51.694 1.00 81.56 350 THR A C 1
ATOM 2888 O O . THR A 1 350 ? 26.928 16.314 -51.241 1.00 81.56 350 THR A O 1
ATOM 2891 N N . TRP A 1 351 ? 28.888 17.410 -51.166 1.00 82.81 351 TRP A N 1
ATOM 2892 C CA . TRP A 1 351 ? 28.580 18.177 -49.974 1.00 82.81 351 TRP A CA 1
ATOM 2893 C C . TRP A 1 351 ? 27.460 19.199 -50.207 1.00 82.81 351 TRP A C 1
ATOM 2895 O O . TRP A 1 351 ? 26.509 19.243 -49.430 1.00 82.81 351 TRP A O 1
ATOM 2905 N N . ARG A 1 352 ? 27.500 19.953 -51.312 1.00 83.25 352 ARG A N 1
ATOM 2906 C CA . ARG A 1 352 ? 26.446 20.910 -51.681 1.00 83.25 352 ARG A CA 1
ATOM 2907 C C . ARG A 1 352 ? 25.085 20.224 -51.807 1.00 83.25 352 ARG A C 1
ATOM 2909 O O . ARG A 1 352 ? 24.096 20.747 -51.301 1.00 83.25 352 ARG A O 1
ATOM 2916 N N . VAL A 1 353 ? 25.038 19.040 -52.418 1.00 81.12 353 VAL A N 1
ATOM 2917 C CA . VAL A 1 353 ? 23.811 18.232 -52.522 1.00 81.12 353 VAL A CA 1
ATOM 2918 C C . VAL A 1 353 ? 23.312 17.806 -51.139 1.00 81.12 353 VAL A C 1
ATOM 2920 O O . VAL A 1 353 ? 22.126 17.954 -50.846 1.00 81.12 353 VAL A O 1
ATOM 2923 N N . ALA A 1 354 ? 24.203 17.318 -50.269 1.00 80.50 354 ALA A N 1
ATOM 2924 C CA . ALA A 1 354 ? 23.841 16.927 -48.907 1.00 80.50 354 ALA A CA 1
ATOM 2925 C C . ALA A 1 354 ? 23.252 18.106 -48.112 1.00 80.50 354 ALA A C 1
ATOM 2927 O O . ALA A 1 354 ? 22.193 17.958 -47.505 1.00 80.50 354 ALA A O 1
ATOM 2928 N N . ASN A 1 355 ? 23.869 19.290 -48.190 1.00 81.31 355 ASN A N 1
ATOM 2929 C CA . ASN A 1 355 ? 23.363 20.493 -47.525 1.00 81.31 355 ASN A CA 1
ATOM 2930 C C . ASN A 1 355 ? 21.997 20.924 -48.05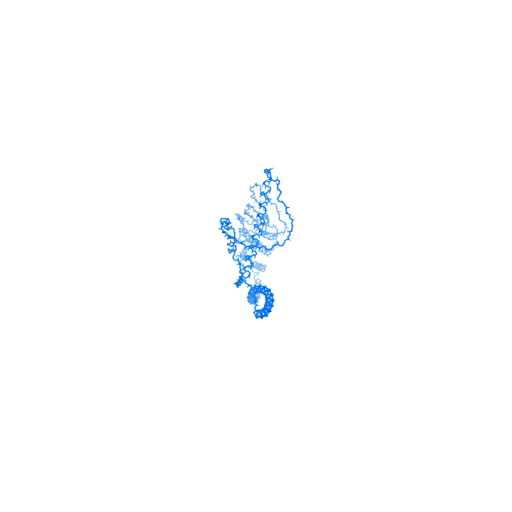4 1.00 81.31 355 ASN A C 1
ATOM 2932 O O . ASN A 1 355 ? 21.119 21.273 -47.271 1.00 81.31 355 ASN A O 1
ATOM 2936 N N . ILE A 1 356 ? 21.807 20.929 -49.378 1.00 80.62 356 ILE A N 1
ATOM 2937 C CA . ILE A 1 356 ? 20.522 21.299 -49.984 1.00 80.62 356 ILE A CA 1
ATOM 2938 C C . ILE A 1 356 ? 19.425 20.362 -49.479 1.00 80.62 356 ILE A C 1
ATOM 2940 O O . ILE A 1 356 ? 18.349 20.828 -49.113 1.00 80.62 356 ILE A O 1
ATOM 2944 N N . ASN A 1 357 ? 19.703 19.062 -49.382 1.00 78.38 357 ASN A N 1
A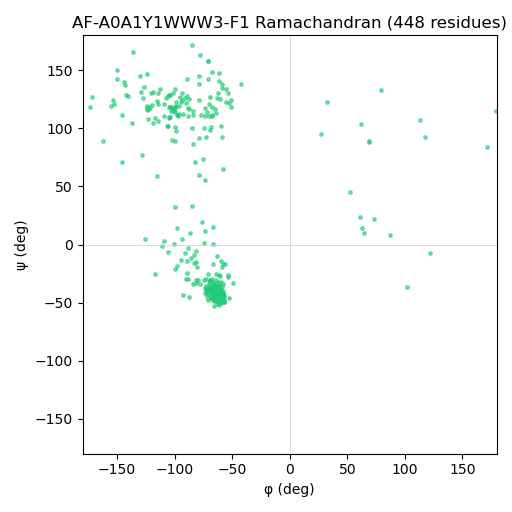TOM 2945 C CA . ASN A 1 357 ? 18.740 18.114 -48.837 1.00 78.38 357 ASN A CA 1
ATOM 2946 C C . ASN A 1 357 ? 18.468 18.338 -47.343 1.00 78.38 357 ASN A C 1
ATOM 2948 O O . ASN A 1 357 ? 17.306 18.324 -46.944 1.00 78.38 357 ASN A O 1
ATOM 2952 N N . GLU A 1 358 ? 19.493 18.594 -46.521 1.00 79.62 358 GLU A N 1
ATOM 2953 C CA . GLU A 1 358 ? 19.286 18.943 -45.106 1.00 79.62 358 GLU A CA 1
ATOM 2954 C C . GLU A 1 358 ? 18.396 20.186 -44.962 1.00 79.62 358 GLU A C 1
ATOM 2956 O O . GLU A 1 358 ? 17.450 20.171 -44.174 1.00 79.62 358 GLU A O 1
ATOM 2961 N N . ARG A 1 359 ? 18.618 21.216 -45.791 1.00 78.81 359 ARG A N 1
ATOM 2962 C CA . ARG A 1 359 ? 17.762 22.411 -45.842 1.00 78.81 359 ARG A CA 1
ATOM 2963 C C . ARG A 1 359 ? 16.338 22.083 -46.260 1.00 78.81 359 ARG A C 1
ATOM 2965 O O . ARG A 1 359 ? 15.409 22.604 -45.660 1.00 78.81 359 ARG A O 1
ATOM 2972 N N . ILE A 1 360 ? 16.146 21.228 -47.265 1.00 79.00 360 ILE A N 1
ATOM 2973 C CA . ILE A 1 360 ? 14.809 20.799 -47.702 1.00 79.00 360 ILE A CA 1
ATOM 2974 C C . ILE A 1 360 ? 14.084 20.069 -46.565 1.00 79.00 360 ILE A C 1
ATOM 2976 O O . ILE A 1 360 ? 12.908 20.341 -46.332 1.00 79.00 360 ILE A O 1
ATOM 2980 N N . ILE A 1 361 ? 14.764 19.184 -45.831 1.00 80.88 361 ILE A N 1
ATOM 2981 C CA . ILE A 1 361 ? 14.185 18.454 -44.691 1.00 80.88 361 ILE A CA 1
ATOM 2982 C C . ILE A 1 361 ? 13.828 19.417 -43.555 1.00 80.88 361 ILE A C 1
ATOM 2984 O O . ILE A 1 361 ? 12.721 19.356 -43.017 1.00 80.88 361 ILE A O 1
ATOM 2988 N N . GLU A 1 362 ? 14.745 20.311 -43.179 1.00 79.12 362 GLU A N 1
ATOM 2989 C CA . GLU A 1 362 ? 14.489 21.339 -42.165 1.00 79.12 362 GLU A CA 1
ATOM 2990 C C . GLU A 1 362 ? 13.302 22.215 -42.581 1.00 79.12 362 GLU A C 1
ATOM 2992 O O . GLU A 1 362 ? 12.374 22.434 -41.803 1.00 79.12 362 GLU A O 1
ATOM 2997 N N . PHE A 1 363 ? 13.254 22.601 -43.852 1.00 75.44 363 PHE A N 1
ATOM 2998 C CA . PHE A 1 363 ? 12.163 23.371 -44.419 1.00 75.44 363 PHE A CA 1
ATOM 2999 C C . PHE A 1 363 ? 10.821 22.624 -44.386 1.00 75.44 363 PHE A C 1
ATOM 3001 O O . PHE A 1 363 ? 9.796 23.201 -44.028 1.00 75.44 363 PHE A O 1
ATOM 3008 N N . GLN A 1 364 ? 10.795 21.329 -44.708 1.00 80.38 364 GLN A N 1
ATOM 3009 C CA . GLN A 1 364 ? 9.586 20.506 -44.599 1.00 80.38 364 GLN A CA 1
ATOM 3010 C C . GLN A 1 364 ? 9.083 20.426 -43.153 1.00 80.38 364 GLN A C 1
ATOM 3012 O O . GLN A 1 364 ? 7.877 20.529 -42.922 1.00 80.38 364 GLN A O 1
ATOM 3017 N N . LYS A 1 365 ? 9.991 20.307 -42.175 1.00 82.56 365 LYS A N 1
ATOM 3018 C CA . LYS A 1 365 ? 9.637 20.352 -40.748 1.00 82.56 365 LYS A CA 1
ATOM 3019 C C . LYS A 1 365 ? 9.045 21.706 -40.364 1.00 82.56 365 LYS A C 1
ATOM 3021 O O . LYS A 1 365 ? 8.030 21.747 -39.672 1.00 82.56 365 LYS A O 1
ATOM 3026 N N . LEU A 1 366 ? 9.626 22.802 -40.852 1.00 77.50 366 LEU A N 1
ATOM 3027 C CA . LEU A 1 366 ? 9.092 24.147 -40.636 1.00 77.50 366 LEU A CA 1
ATOM 3028 C C . LEU A 1 366 ? 7.716 24.319 -41.282 1.00 77.50 366 LEU A C 1
ATOM 3030 O O . LEU A 1 366 ? 6.822 24.860 -40.646 1.00 77.50 366 LEU A O 1
ATOM 3034 N N . LYS A 1 367 ? 7.497 23.789 -42.488 1.00 79.81 367 LYS A N 1
ATOM 3035 C CA . LYS A 1 367 ? 6.196 23.828 -43.172 1.00 79.81 367 LYS A CA 1
ATOM 3036 C C . LYS A 1 367 ? 5.101 23.042 -42.442 1.00 79.81 367 LYS A C 1
ATOM 3038 O O . LYS A 1 367 ? 3.934 23.398 -42.537 1.00 79.81 367 LYS A O 1
ATOM 3043 N N . LEU A 1 368 ? 5.451 21.970 -41.729 1.00 81.88 368 LEU A N 1
ATOM 3044 C CA . LEU A 1 368 ? 4.499 21.254 -40.869 1.00 81.88 368 LEU A CA 1
ATOM 3045 C C . LEU A 1 368 ? 4.157 22.044 -39.601 1.00 81.88 368 LEU A C 1
ATOM 3047 O O . LEU A 1 368 ? 3.067 21.885 -39.056 1.00 81.88 368 LEU A O 1
ATOM 3051 N N . ARG A 1 369 ? 5.093 22.869 -39.122 1.00 79.94 369 ARG A N 1
ATOM 3052 C CA . ARG A 1 369 ? 4.958 23.636 -37.880 1.00 79.94 369 ARG A CA 1
ATOM 3053 C C . ARG A 1 369 ? 4.325 25.016 -38.087 1.00 79.94 369 ARG A C 1
ATOM 3055 O O . ARG A 1 369 ? 3.653 25.500 -37.183 1.00 79.94 369 ARG A O 1
ATOM 3062 N N . TYR A 1 370 ? 4.517 25.620 -39.258 1.00 74.69 370 TYR A N 1
ATOM 3063 C CA . TYR A 1 370 ? 4.084 26.973 -39.608 1.00 74.69 370 TYR A CA 1
ATOM 3064 C C . TYR A 1 370 ? 3.319 26.968 -40.944 1.00 74.69 370 TYR A C 1
ATOM 3066 O O . TYR A 1 370 ? 3.671 26.224 -41.857 1.00 74.69 370 TYR A O 1
ATOM 3074 N N . ASP A 1 371 ? 2.295 27.818 -41.090 1.00 68.88 371 ASP A N 1
ATOM 3075 C CA . ASP A 1 371 ? 1.506 27.956 -42.330 1.00 68.88 371 ASP A CA 1
ATOM 3076 C C . ASP A 1 371 ? 2.300 28.727 -43.407 1.00 68.88 371 ASP A C 1
ATOM 3078 O O . ASP A 1 371 ? 2.077 29.911 -43.673 1.00 68.88 371 ASP A O 1
ATOM 3082 N N . ILE A 1 372 ? 3.301 28.068 -44.000 1.00 70.94 372 ILE A N 1
ATOM 3083 C CA . ILE A 1 372 ? 4.189 28.683 -44.995 1.00 70.94 372 ILE A CA 1
ATOM 3084 C C . ILE A 1 372 ? 3.477 28.792 -46.350 1.00 70.94 372 ILE A C 1
ATOM 3086 O O . ILE A 1 372 ? 3.241 27.790 -47.029 1.00 70.94 372 ILE A O 1
ATOM 3090 N N . LYS A 1 373 ? 3.170 30.030 -46.761 1.00 59.06 373 LYS A N 1
ATOM 3091 C CA . LYS A 1 373 ? 2.345 30.332 -47.948 1.00 59.06 373 LYS A CA 1
ATOM 3092 C C . LYS A 1 373 ? 3.110 30.476 -49.259 1.00 59.06 373 LYS A C 1
ATOM 3094 O O . LYS A 1 373 ? 2.511 30.296 -50.316 1.00 59.06 373 LYS A O 1
ATOM 3099 N N . TYR A 1 374 ? 4.396 30.820 -49.221 1.00 54.22 374 TYR A N 1
ATOM 3100 C CA . TYR A 1 374 ? 5.171 31.050 -50.437 1.00 54.22 374 TYR A CA 1
ATOM 3101 C C . TYR A 1 374 ? 6.593 30.527 -50.295 1.00 54.22 374 TYR A C 1
ATOM 3103 O O . TYR A 1 374 ? 7.297 30.846 -49.340 1.00 54.22 374 TYR A O 1
ATOM 3111 N N . THR A 1 375 ? 7.004 29.726 -51.271 1.00 55.91 375 THR A N 1
ATOM 3112 C CA . THR A 1 375 ? 8.376 29.250 -51.415 1.00 55.91 375 THR A CA 1
ATOM 3113 C C . THR A 1 375 ? 8.740 29.357 -52.874 1.00 55.91 375 THR A C 1
ATOM 3115 O O . THR A 1 375 ? 8.284 28.546 -53.683 1.00 55.91 375 THR A O 1
ATOM 3118 N N . ASP A 1 376 ? 9.545 30.351 -53.217 1.00 53.78 376 ASP A N 1
ATOM 3119 C CA . ASP A 1 376 ? 10.180 30.390 -54.523 1.00 53.78 376 ASP A CA 1
ATOM 3120 C C . ASP A 1 376 ? 11.622 29.942 -54.344 1.00 53.78 376 ASP A C 1
ATOM 3122 O O . ASP A 1 376 ? 12.517 30.735 -54.075 1.00 53.78 376 ASP A O 1
ATOM 3126 N N . ILE A 1 377 ? 11.851 28.635 -54.474 1.00 55.47 377 ILE A N 1
ATOM 3127 C CA . ILE A 1 377 ? 13.205 28.096 -54.634 1.00 55.47 377 ILE A CA 1
ATOM 3128 C C . ILE A 1 377 ? 13.597 28.321 -56.102 1.00 55.47 377 ILE A C 1
ATOM 3130 O O . ILE A 1 377 ? 13.787 27.383 -56.876 1.00 55.47 377 ILE A O 1
ATOM 3134 N N . LYS A 1 378 ? 13.613 29.582 -56.538 1.00 48.22 378 LYS A N 1
ATOM 3135 C CA . LYS A 1 378 ? 13.984 29.940 -57.904 1.00 48.22 378 LYS A CA 1
ATOM 3136 C C . LYS A 1 378 ? 15.493 30.060 -57.969 1.00 48.22 378 LYS A C 1
ATOM 3138 O O . LYS A 1 378 ? 16.035 31.083 -57.593 1.00 48.22 378 LYS A O 1
ATOM 3143 N N . GLY A 1 379 ? 16.134 29.006 -58.474 1.00 47.91 379 GLY A N 1
ATOM 3144 C CA . GLY A 1 379 ? 17.511 29.033 -58.969 1.00 47.91 379 GLY A CA 1
ATOM 3145 C C . GLY A 1 379 ? 18.545 29.392 -57.906 1.00 47.91 379 GLY A C 1
ATOM 3146 O O . GLY A 1 379 ? 18.722 30.549 -57.560 1.00 47.91 379 GLY A O 1
ATOM 3147 N N . CYS A 1 380 ? 19.265 28.380 -57.434 1.00 50.00 380 CYS A N 1
ATOM 3148 C CA . CYS A 1 380 ? 20.294 28.431 -56.402 1.00 50.00 380 CYS A CA 1
ATOM 3149 C C . CYS A 1 380 ? 21.479 29.382 -56.699 1.00 50.00 380 CYS A C 1
ATOM 3151 O O . CYS A 1 380 ? 22.610 28.928 -56.773 1.00 50.00 380 CYS A O 1
ATOM 3153 N N . GLN A 1 381 ? 21.281 30.698 -56.785 1.00 50.72 381 GLN A N 1
ATOM 3154 C CA . GLN A 1 381 ? 22.361 31.697 -56.737 1.00 50.72 381 GLN A CA 1
ATOM 3155 C C . GLN A 1 381 ? 22.744 32.059 -55.292 1.00 50.72 381 GLN A C 1
ATOM 3157 O O . GLN A 1 381 ? 23.122 33.181 -54.980 1.00 50.72 381 GLN A O 1
ATOM 3162 N N . GLY A 1 382 ? 22.652 31.080 -54.395 1.00 53.78 382 GLY A N 1
ATOM 3163 C CA . GLY A 1 382 ? 23.190 31.157 -53.043 1.00 53.78 382 GLY A CA 1
ATOM 3164 C C . GLY A 1 382 ? 22.163 31.446 -51.960 1.00 53.78 382 GLY A C 1
ATOM 3165 O O . GLY A 1 382 ? 22.234 30.822 -50.916 1.00 53.78 382 GLY A O 1
ATOM 3166 N N . ASN A 1 383 ? 21.160 32.277 -52.214 1.00 58.72 383 ASN A N 1
ATOM 3167 C CA . ASN A 1 383 ? 20.311 32.802 -51.149 1.00 58.72 383 ASN A CA 1
ATOM 3168 C C . ASN A 1 383 ? 18.903 32.206 -51.191 1.00 58.72 383 ASN A C 1
ATOM 3170 O O . ASN A 1 383 ? 18.140 32.469 -52.117 1.00 58.72 383 ASN A O 1
ATOM 3174 N N . LEU A 1 384 ? 18.559 31.377 -50.202 1.00 62.12 384 LEU A N 1
ATOM 3175 C CA . LEU A 1 384 ? 17.179 30.918 -50.021 1.00 62.12 384 LEU A CA 1
ATOM 3176 C C . LEU A 1 384 ? 16.415 31.976 -49.226 1.00 62.12 384 LEU A C 1
ATOM 3178 O O . LEU A 1 384 ? 16.739 32.167 -48.059 1.00 62.12 384 LEU A O 1
ATOM 3182 N N . GLU A 1 385 ? 15.410 32.610 -49.835 1.00 61.97 385 GLU A N 1
ATOM 3183 C CA . GLU A 1 385 ? 14.465 33.483 -49.132 1.00 61.97 385 GLU A CA 1
ATOM 3184 C C . GLU A 1 385 ? 13.281 32.673 -48.584 1.00 61.97 385 GLU A C 1
ATOM 3186 O O . GLU A 1 385 ? 12.452 32.158 -49.338 1.00 61.97 385 GLU A O 1
ATOM 3191 N N . ILE A 1 386 ? 13.192 32.538 -47.261 1.00 64.94 386 ILE A N 1
ATOM 3192 C CA . ILE A 1 386 ? 12.062 31.882 -46.592 1.00 64.94 386 ILE A CA 1
ATOM 3193 C C . ILE A 1 386 ? 11.110 32.945 -46.064 1.00 64.94 386 ILE A C 1
ATOM 3195 O O . ILE A 1 386 ? 11.495 33.682 -45.166 1.00 64.94 386 ILE A O 1
ATOM 3199 N N . ILE A 1 387 ? 9.865 32.958 -46.554 1.00 64.69 387 ILE A N 1
ATOM 3200 C CA . ILE A 1 387 ? 8.787 33.823 -46.060 1.00 64.69 387 ILE A CA 1
ATOM 3201 C C . ILE A 1 387 ? 7.886 33.025 -45.107 1.00 64.69 387 ILE A C 1
ATOM 3203 O O . ILE A 1 387 ? 7.026 32.260 -45.546 1.00 64.69 387 ILE A O 1
ATOM 3207 N N . LEU A 1 388 ? 8.062 33.199 -43.799 1.00 65.31 388 LEU A N 1
ATOM 3208 C CA . LEU A 1 388 ? 7.221 32.569 -42.775 1.00 65.31 388 LEU A CA 1
ATOM 3209 C C . LEU A 1 388 ? 6.090 33.511 -42.393 1.00 65.31 388 LEU A C 1
ATOM 3211 O O . LEU A 1 388 ? 6.365 34.632 -41.990 1.00 65.31 388 LEU A O 1
ATOM 3215 N N . ASN A 1 389 ? 4.842 33.055 -42.501 1.00 63.09 389 ASN A N 1
ATOM 3216 C CA . ASN A 1 389 ? 3.683 33.758 -41.957 1.00 63.09 389 ASN A CA 1
ATOM 3217 C C . ASN A 1 389 ? 3.230 33.011 -40.705 1.00 63.09 389 ASN A C 1
ATOM 3219 O O . ASN A 1 389 ? 2.644 31.933 -40.797 1.00 63.09 389 ASN A O 1
ATOM 3223 N N . ASP A 1 390 ? 3.575 33.550 -39.544 1.00 65.31 390 ASP A N 1
ATOM 3224 C CA . ASP A 1 390 ? 3.159 32.967 -38.274 1.00 65.31 390 ASP A CA 1
ATOM 3225 C C . ASP A 1 390 ? 1.686 33.309 -37.955 1.00 65.31 390 ASP A C 1
ATOM 3227 O O . ASP A 1 390 ? 1.102 34.242 -38.509 1.00 65.31 390 ASP A O 1
ATOM 3231 N N . ILE A 1 391 ? 1.073 32.572 -37.023 1.00 58.78 391 ILE A N 1
ATOM 3232 C CA . ILE A 1 391 ? -0.293 32.786 -36.503 1.00 58.78 391 ILE A CA 1
ATOM 3233 C C . ILE A 1 391 ? -0.474 34.237 -36.005 1.00 58.78 391 ILE A C 1
ATOM 3235 O O . ILE A 1 391 ? -1.578 34.785 -36.040 1.00 58.78 391 ILE A O 1
ATOM 3239 N N . SER A 1 392 ? 0.625 34.884 -35.608 1.00 61.34 392 SER A N 1
ATOM 3240 C CA . SER A 1 392 ? 0.725 36.292 -35.214 1.00 61.34 392 SER A CA 1
ATOM 3241 C C . SER A 1 392 ? 0.676 37.315 -36.368 1.00 61.34 392 SER A C 1
ATOM 3243 O O . SER A 1 392 ? 0.752 38.512 -36.108 1.00 61.34 392 SER A O 1
ATOM 3245 N N . GLN A 1 393 ? 0.526 36.891 -37.632 1.00 65.75 393 GLN A N 1
ATOM 3246 C CA . GLN A 1 393 ? 0.624 37.737 -38.840 1.00 65.75 393 GLN A CA 1
ATOM 3247 C C . GLN A 1 393 ? 1.991 38.417 -39.026 1.00 65.75 393 GLN A C 1
ATOM 3249 O O . GLN A 1 393 ? 2.094 39.445 -39.703 1.00 65.75 393 GLN A O 1
ATOM 3254 N N . THR A 1 394 ? 3.042 37.849 -38.436 1.00 64.25 394 THR A N 1
ATOM 3255 C CA . THR A 1 394 ? 4.416 38.299 -38.662 1.00 64.25 394 THR A CA 1
ATOM 3256 C C . THR A 1 394 ? 4.984 37.575 -39.877 1.00 64.25 394 THR A C 1
ATOM 3258 O O . THR A 1 394 ? 4.956 36.346 -39.933 1.00 64.25 394 THR A O 1
ATOM 3261 N N . ILE A 1 395 ? 5.475 38.339 -40.853 1.00 69.94 395 ILE A N 1
ATOM 3262 C CA . ILE A 1 395 ? 6.177 37.847 -42.034 1.00 69.94 395 ILE A CA 1
ATOM 3263 C C . ILE A 1 395 ? 7.680 37.952 -41.778 1.00 69.94 395 ILE A C 1
ATOM 3265 O O . ILE A 1 395 ? 8.216 39.058 -41.738 1.00 69.94 395 ILE A O 1
ATOM 3269 N N . LEU A 1 396 ? 8.359 36.819 -41.621 1.00 72.06 396 LEU A N 1
ATOM 3270 C CA . LEU A 1 396 ? 9.820 36.763 -41.512 1.00 72.06 396 LEU A CA 1
ATOM 3271 C C . LEU A 1 396 ? 10.409 36.327 -42.851 1.00 72.06 396 LEU A C 1
ATOM 3273 O O . LEU A 1 396 ? 9.948 35.334 -43.405 1.00 72.06 396 LEU A O 1
ATOM 3277 N N . VAL A 1 397 ? 11.405 37.059 -43.349 1.00 70.88 397 VAL A N 1
ATOM 3278 C CA . VAL A 1 397 ? 12.166 36.773 -44.570 1.00 70.88 397 VAL A CA 1
ATOM 3279 C C . VAL A 1 397 ? 13.607 36.466 -44.181 1.00 70.88 397 VAL A C 1
ATOM 3281 O O . VAL A 1 397 ? 14.359 37.371 -43.820 1.00 70.88 397 VAL A O 1
ATOM 3284 N N . PHE A 1 398 ? 13.989 35.194 -44.246 1.00 72.69 398 PHE A N 1
ATOM 3285 C CA . PHE A 1 398 ? 15.368 34.756 -44.008 1.00 72.69 398 PHE A CA 1
ATOM 3286 C C . PHE A 1 398 ? 16.080 34.536 -45.327 1.00 72.69 398 PHE A C 1
ATOM 3288 O O . PHE A 1 398 ? 15.522 33.853 -46.172 1.00 72.69 398 PHE A O 1
ATOM 3295 N N . GLN A 1 399 ? 17.302 35.034 -45.462 1.00 74.50 399 GLN A N 1
ATOM 3296 C CA . GLN A 1 399 ? 18.228 34.738 -46.546 1.00 74.50 399 GLN A CA 1
ATOM 3297 C C . GLN A 1 399 ? 19.271 33.753 -46.039 1.00 74.50 399 GLN A C 1
ATOM 3299 O O . GLN A 1 399 ? 20.028 34.063 -45.126 1.00 74.50 399 GLN A O 1
ATOM 3304 N N . ILE A 1 400 ? 19.304 32.556 -46.615 1.00 72.75 400 ILE A N 1
ATOM 3305 C CA . ILE A 1 400 ? 20.240 31.504 -46.204 1.00 72.75 400 ILE A CA 1
ATOM 3306 C C . ILE A 1 400 ? 21.350 31.380 -47.234 1.00 72.75 400 ILE A C 1
ATOM 3308 O O . ILE A 1 400 ? 21.067 31.005 -48.369 1.00 72.75 400 ILE A O 1
ATOM 3312 N N . ASP A 1 401 ? 22.583 31.626 -46.805 1.00 73.31 401 ASP A N 1
ATOM 3313 C CA . ASP A 1 401 ? 23.824 31.503 -47.572 1.00 73.31 401 ASP A CA 1
ATOM 3314 C C . ASP A 1 401 ? 24.042 30.048 -48.043 1.00 73.31 401 ASP A C 1
ATOM 3316 O O . ASP A 1 401 ? 23.644 29.113 -47.336 1.00 73.31 401 ASP A O 1
ATOM 3320 N N . PRO A 1 402 ? 24.660 29.783 -49.212 1.00 67.50 402 PRO A N 1
ATOM 3321 C CA . PRO A 1 402 ? 24.895 28.424 -49.719 1.00 67.50 402 PRO A CA 1
ATOM 3322 C C . PRO A 1 402 ? 25.822 27.539 -48.861 1.00 67.50 402 PRO A C 1
ATOM 3324 O O . PRO A 1 402 ? 25.850 26.322 -49.066 1.00 67.50 402 PRO A O 1
ATOM 3327 N N . GLU A 1 403 ? 26.506 28.089 -47.861 1.00 70.25 403 GLU A N 1
ATOM 3328 C CA . GLU A 1 403 ? 27.359 27.336 -46.939 1.00 70.25 403 GLU A CA 1
ATOM 3329 C C . GLU A 1 403 ? 26.639 26.805 -45.684 1.00 70.25 403 GLU A C 1
ATOM 3331 O O . GLU A 1 403 ? 27.150 25.895 -45.024 1.00 70.25 403 GLU A O 1
ATOM 3336 N N . TYR A 1 404 ? 25.423 27.276 -45.369 1.00 70.69 404 TYR A N 1
ATOM 3337 C CA . TYR A 1 404 ? 24.615 26.730 -44.265 1.00 70.69 404 TYR A CA 1
ATOM 3338 C C . TYR A 1 404 ? 24.404 25.201 -44.408 1.00 70.69 404 TYR A C 1
ATOM 3340 O O . TYR A 1 404 ? 24.037 24.734 -45.497 1.00 70.69 404 TYR A O 1
ATOM 3348 N N . PRO A 1 405 ? 24.586 24.399 -43.341 1.00 65.00 405 PRO A N 1
ATOM 3349 C CA . PRO A 1 405 ? 24.765 24.798 -41.937 1.00 65.00 405 PRO A CA 1
ATOM 3350 C C . PRO A 1 405 ? 26.225 24.854 -41.436 1.00 65.00 405 PRO A C 1
ATOM 3352 O O . PRO A 1 405 ? 26.455 24.847 -40.231 1.00 65.00 405 PRO A O 1
ATOM 3355 N N . ARG A 1 406 ? 27.238 24.841 -42.312 1.00 65.81 406 ARG A N 1
ATOM 3356 C CA . ARG A 1 406 ? 28.640 24.595 -41.910 1.00 65.81 406 ARG A CA 1
ATOM 3357 C C . ARG A 1 406 ? 29.340 25.790 -41.281 1.00 65.81 406 ARG A C 1
ATOM 3359 O O . ARG A 1 406 ? 30.186 25.592 -40.410 1.00 65.81 406 ARG A O 1
ATOM 3366 N N . THR A 1 407 ? 29.020 26.994 -41.723 1.00 66.81 407 THR A N 1
ATOM 3367 C CA . THR A 1 407 ? 29.630 28.228 -41.233 1.00 66.81 407 THR A CA 1
ATOM 3368 C C . THR A 1 407 ? 28.628 28.950 -40.317 1.00 66.81 407 THR A C 1
ATOM 3370 O O . THR A 1 407 ? 27.452 29.100 -40.666 1.00 66.81 407 THR A O 1
ATOM 3373 N N . PRO A 1 408 ? 29.029 29.339 -39.089 1.00 58.88 408 PRO A N 1
ATOM 3374 C CA . PRO A 1 408 ? 28.187 30.177 -38.242 1.00 58.88 408 PRO A CA 1
ATOM 3375 C C . PRO A 1 408 ? 27.887 31.492 -38.970 1.00 58.88 408 PRO A C 1
ATOM 3377 O O . PRO A 1 408 ? 28.787 32.068 -39.574 1.00 58.88 408 PRO A O 1
ATOM 3380 N N . GLY A 1 409 ? 26.644 31.974 -38.905 1.00 61.56 409 GLY A N 1
ATOM 3381 C CA . GLY A 1 409 ? 26.238 33.218 -39.577 1.00 61.56 409 GLY A CA 1
ATOM 3382 C C . GLY A 1 409 ? 25.785 33.062 -41.034 1.00 61.56 409 GLY A C 1
ATOM 3383 O O . GLY A 1 409 ? 25.528 34.059 -41.693 1.00 61.56 409 GLY A O 1
ATOM 3384 N N . CYS A 1 410 ? 25.623 31.836 -41.538 1.00 66.19 410 CYS A N 1
ATOM 3385 C CA . CYS A 1 410 ? 25.150 31.570 -42.905 1.00 66.19 410 CYS A CA 1
ATOM 3386 C C . CYS A 1 410 ? 23.644 31.753 -43.129 1.00 66.19 410 CYS A C 1
ATOM 3388 O O . CYS A 1 410 ? 23.080 31.209 -44.078 1.00 66.19 410 CYS A O 1
ATOM 3390 N N . PHE A 1 411 ? 22.966 32.483 -42.257 1.00 67.00 411 PHE A N 1
ATOM 3391 C CA . PHE A 1 411 ? 21.628 32.967 -42.536 1.00 67.00 411 PHE A CA 1
ATOM 3392 C C . PHE A 1 411 ? 21.475 34.363 -41.944 1.00 67.00 411 PHE A C 1
ATOM 3394 O O . PHE A 1 411 ? 21.907 34.631 -4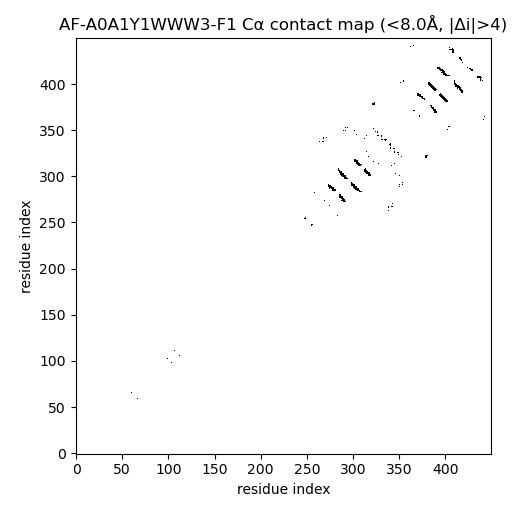0.825 1.00 67.00 411 PHE A O 1
ATOM 3401 N N . GLU A 1 412 ? 20.851 35.246 -42.707 1.00 67.31 412 GLU A N 1
ATOM 3402 C CA . GLU A 1 412 ? 20.549 36.612 -42.315 1.00 67.31 412 GLU A CA 1
ATOM 3403 C C . GLU A 1 412 ? 19.032 36.798 -42.330 1.00 67.31 412 GLU A C 1
ATOM 3405 O O . GLU A 1 412 ? 18.350 36.424 -43.287 1.00 67.31 412 GLU A O 1
ATOM 3410 N N . LEU A 1 413 ? 18.475 37.363 -41.259 1.00 66.38 413 LEU A N 1
ATOM 3411 C CA . LEU A 1 413 ? 17.097 37.835 -41.282 1.00 66.38 413 LEU A CA 1
ATOM 3412 C C . LEU A 1 413 ? 17.072 39.135 -42.091 1.00 66.38 413 LEU A C 1
ATOM 3414 O O . LEU A 1 413 ? 17.428 40.198 -41.590 1.00 66.38 413 LEU A O 1
ATOM 3418 N N . VAL A 1 414 ? 16.655 39.055 -43.352 1.00 67.75 414 VAL A N 1
ATOM 3419 C CA . VAL A 1 414 ? 16.641 40.215 -44.252 1.00 67.75 414 VAL A CA 1
ATOM 3420 C C . VAL A 1 414 ? 15.543 41.183 -43.835 1.00 67.75 414 VAL A C 1
ATOM 3422 O O . VAL A 1 414 ? 15.761 42.394 -43.718 1.00 67.75 414 VAL A O 1
ATOM 3425 N N . HIS A 1 415 ? 14.345 40.647 -43.593 1.00 63.75 415 HIS A N 1
ATOM 3426 C CA . HIS A 1 415 ? 13.170 41.438 -43.260 1.00 63.75 415 HIS A CA 1
ATOM 3427 C C . HIS A 1 415 ? 12.286 40.730 -42.236 1.00 63.75 415 HIS A C 1
ATOM 3429 O O . HIS A 1 415 ? 12.034 39.535 -42.330 1.00 63.75 415 HIS A O 1
ATOM 3435 N N . ALA A 1 416 ? 11.755 41.496 -41.288 1.00 63.44 416 ALA A N 1
ATOM 3436 C CA . ALA A 1 416 ? 10.671 41.075 -40.416 1.00 63.44 416 ALA A CA 1
ATOM 3437 C C . ALA A 1 416 ? 9.569 42.129 -40.485 1.00 63.44 416 ALA A C 1
ATOM 3439 O O . ALA A 1 416 ? 9.817 43.318 -40.287 1.00 63.44 416 ALA A O 1
ATOM 3440 N N . TYR A 1 417 ? 8.353 41.698 -40.789 1.00 63.88 417 TYR A N 1
ATOM 3441 C CA . TYR A 1 417 ? 7.187 42.561 -40.881 1.00 63.88 417 TYR A CA 1
ATOM 3442 C C . TYR A 1 417 ? 6.145 42.071 -39.884 1.00 63.88 417 TYR A C 1
ATOM 3444 O O . TYR A 1 417 ? 5.671 40.951 -40.012 1.00 63.88 417 TYR A O 1
ATOM 3452 N N . SER A 1 418 ? 5.762 42.891 -38.907 1.00 61.00 418 SER A N 1
ATOM 3453 C CA . SER A 1 418 ? 4.664 42.572 -37.989 1.00 61.00 418 SER A CA 1
ATOM 3454 C C . SER A 1 418 ? 3.425 43.377 -38.371 1.00 61.00 418 SER A C 1
ATOM 3456 O O . SER A 1 418 ? 3.497 44.596 -38.543 1.00 61.00 418 SER A O 1
ATOM 3458 N N . SER A 1 419 ? 2.284 42.704 -38.524 1.00 53.66 419 SER A N 1
ATOM 3459 C CA . SER A 1 419 ? 0.986 43.359 -38.694 1.00 53.66 419 SER A CA 1
ATOM 3460 C C . SER A 1 419 ? 0.424 43.751 -37.326 1.00 53.66 419 SER A C 1
ATOM 3462 O O . SER A 1 419 ? -0.555 43.171 -36.848 1.00 53.66 419 SER A O 1
ATOM 3464 N N . ASP A 1 420 ? 1.026 44.747 -36.682 1.00 53.34 420 ASP A N 1
ATOM 3465 C CA . ASP A 1 420 ? 0.411 45.334 -35.499 1.00 53.34 420 ASP A CA 1
ATOM 3466 C C . ASP A 1 420 ? -0.783 46.198 -35.937 1.00 53.34 420 ASP A C 1
ATOM 3468 O O . ASP A 1 420 ? -0.645 47.167 -36.691 1.00 53.34 420 ASP A O 1
ATOM 3472 N N . LYS A 1 421 ? -1.993 45.833 -35.495 1.00 50.53 421 LYS A N 1
ATOM 3473 C CA . LYS A 1 421 ? -3.258 46.436 -35.962 1.00 50.53 421 LYS A CA 1
ATOM 3474 C C . LYS A 1 421 ? -3.350 47.946 -35.703 1.00 50.53 421 LYS A C 1
ATOM 3476 O O . LYS A 1 421 ? -4.210 48.599 -36.292 1.00 50.53 421 LYS A O 1
ATOM 3481 N N . ASN A 1 422 ? -2.470 48.498 -34.865 1.00 47.69 422 ASN A N 1
ATOM 3482 C CA . ASN A 1 422 ? -2.499 49.894 -34.440 1.00 47.69 422 ASN A CA 1
ATOM 3483 C C . ASN A 1 422 ? -1.350 50.764 -34.973 1.00 47.69 422 ASN A C 1
ATOM 3485 O O . ASN A 1 422 ? -1.360 51.966 -34.714 1.00 47.69 422 ASN A O 1
ATOM 3489 N N . ASN A 1 423 ? -0.394 50.226 -35.741 1.00 46.38 423 ASN A N 1
ATOM 3490 C CA . ASN A 1 423 ? 0.705 51.035 -36.276 1.00 46.38 423 ASN A CA 1
ATOM 3491 C C . ASN A 1 423 ? 1.133 50.554 -37.670 1.00 46.38 423 ASN A C 1
ATOM 3493 O O . ASN A 1 423 ? 1.709 49.488 -37.832 1.00 46.38 423 ASN A O 1
ATOM 3497 N N . LYS A 1 424 ? 0.881 51.369 -38.703 1.00 43.25 424 LYS A N 1
ATOM 3498 C CA . LYS A 1 424 ? 1.202 51.064 -40.115 1.00 43.25 424 LYS A CA 1
ATOM 3499 C C . LYS A 1 424 ? 2.699 51.145 -40.465 1.00 43.25 424 LYS A C 1
ATOM 3501 O O . LYS A 1 424 ? 3.040 51.146 -41.645 1.00 43.25 424 LYS A O 1
ATOM 3506 N N . ASN A 1 425 ? 3.586 51.232 -39.478 1.00 41.62 425 ASN A N 1
ATOM 3507 C CA . ASN A 1 425 ? 5.018 51.350 -39.719 1.00 41.62 425 ASN A CA 1
ATOM 3508 C C . ASN A 1 425 ? 5.702 50.007 -39.464 1.00 41.62 425 ASN A C 1
ATOM 3510 O O . ASN A 1 425 ? 5.734 49.518 -38.339 1.00 41.62 425 ASN A O 1
ATOM 3514 N N . LEU A 1 426 ? 6.259 49.439 -40.533 1.00 45.22 426 LEU A N 1
ATOM 3515 C CA . LEU A 1 426 ? 7.124 48.265 -40.495 1.00 45.22 426 LEU A CA 1
ATOM 3516 C C . LEU A 1 426 ? 8.397 48.627 -39.718 1.00 45.22 426 LEU A C 1
ATOM 3518 O O . LEU A 1 426 ? 9.175 49.469 -40.167 1.00 45.22 426 LEU A O 1
ATOM 3522 N N . VAL A 1 427 ? 8.599 48.028 -38.546 1.00 44.78 427 VAL A N 1
ATOM 3523 C CA . VAL A 1 427 ? 9.826 48.208 -37.759 1.00 44.78 427 VAL A CA 1
ATOM 3524 C C . VAL A 1 427 ? 10.848 47.180 -38.233 1.00 44.78 427 VAL A C 1
ATOM 3526 O O . VAL A 1 427 ? 10.624 45.980 -38.101 1.00 44.78 427 VAL A O 1
ATOM 3529 N N . LYS A 1 428 ? 11.969 47.644 -38.796 1.00 47.69 428 LYS A N 1
ATOM 3530 C CA . LYS A 1 428 ? 13.112 46.783 -39.115 1.00 47.69 428 LYS A CA 1
ATOM 3531 C C . LYS A 1 428 ? 13.753 46.345 -37.794 1.00 47.69 428 LYS A C 1
ATOM 3533 O O . LYS A 1 428 ? 14.307 47.179 -37.083 1.00 47.69 428 LYS A O 1
ATOM 3538 N N . LEU A 1 429 ? 13.639 45.066 -37.448 1.00 49.44 429 LEU A N 1
ATOM 3539 C CA . LEU A 1 429 ? 14.397 44.468 -36.349 1.00 49.44 429 LEU A CA 1
ATOM 3540 C C . LEU A 1 429 ? 15.847 44.306 -36.828 1.00 49.44 429 LEU A C 1
ATOM 3542 O O . LEU A 1 429 ? 16.097 43.533 -37.747 1.00 49.44 429 LEU A O 1
ATOM 3546 N N . GLU A 1 430 ? 16.785 45.079 -36.279 1.00 46.16 430 GLU A N 1
ATOM 3547 C CA . GLU A 1 430 ? 18.212 44.908 -36.585 1.00 46.16 430 GLU A CA 1
ATOM 3548 C C . GLU A 1 430 ? 18.803 43.722 -35.800 1.00 46.16 430 GLU A C 1
ATOM 3550 O O . GLU A 1 430 ? 18.381 43.418 -34.685 1.00 46.16 430 GLU A O 1
ATOM 3555 N N . ASN A 1 431 ? 19.736 43.020 -36.447 1.00 48.09 431 ASN A N 1
ATOM 3556 C CA . ASN A 1 431 ? 20.261 41.698 -36.101 1.00 48.09 431 ASN A CA 1
ATOM 3557 C C . ASN A 1 431 ? 20.771 41.574 -34.648 1.00 48.09 431 ASN A C 1
ATOM 3559 O O . ASN A 1 431 ? 21.733 42.236 -34.265 1.00 48.09 431 ASN A O 1
ATOM 3563 N N . TYR A 1 432 ? 20.198 40.641 -33.876 1.00 47.28 432 TYR A N 1
ATOM 3564 C CA . TYR A 1 432 ? 20.680 40.221 -32.550 1.00 47.28 432 TYR A CA 1
ATOM 3565 C C . TYR A 1 432 ? 21.123 38.753 -32.563 1.00 47.28 432 TYR A C 1
ATOM 3567 O O . TYR A 1 432 ? 20.602 37.922 -31.823 1.00 47.28 432 TYR A O 1
ATOM 3575 N N . LEU A 1 433 ? 22.093 38.411 -33.409 1.00 50.94 433 LEU A N 1
ATOM 3576 C CA . LEU A 1 433 ? 22.785 37.127 -33.315 1.00 50.94 433 LEU A CA 1
ATOM 3577 C C . LEU A 1 433 ? 24.281 37.391 -33.151 1.00 50.94 433 LEU A C 1
ATOM 3579 O O . LEU A 1 433 ? 24.912 37.992 -34.014 1.00 50.94 433 LEU A O 1
ATOM 3583 N N . ASN A 1 434 ? 24.832 36.976 -32.007 1.00 47.25 434 ASN A N 1
ATOM 3584 C CA . ASN A 1 434 ? 26.263 37.069 -31.729 1.00 47.25 434 ASN A CA 1
ATOM 3585 C C . ASN A 1 434 ? 27.045 36.209 -32.734 1.00 47.25 434 ASN A C 1
ATOM 3587 O O . ASN A 1 434 ? 26.733 35.026 -32.916 1.00 47.25 434 ASN A O 1
ATOM 3591 N N . GLU A 1 435 ? 28.076 36.799 -33.344 1.00 45.59 435 GLU A N 1
ATOM 3592 C CA . GLU A 1 435 ? 29.020 36.115 -34.232 1.00 45.59 435 GLU A CA 1
ATOM 3593 C C . GLU A 1 435 ? 29.567 34.847 -33.548 1.00 45.59 435 GLU A C 1
ATOM 3595 O O . GLU A 1 435 ? 30.189 34.917 -32.488 1.00 45.59 435 GLU A O 1
ATOM 3600 N N . GLY A 1 436 ? 29.314 33.673 -34.140 1.00 49.03 436 GLY A N 1
ATOM 3601 C CA . GLY A 1 436 ? 29.936 32.406 -33.729 1.00 49.03 436 GLY A CA 1
ATOM 3602 C C . GLY A 1 436 ? 29.001 31.272 -33.297 1.00 49.03 436 GLY A C 1
ATOM 3603 O O . GLY A 1 436 ? 29.478 30.151 -33.129 1.00 49.03 436 GLY A O 1
ATOM 3604 N N . THR A 1 437 ? 27.690 31.496 -33.164 1.00 50.44 437 THR A N 1
ATOM 3605 C CA . THR A 1 437 ? 26.744 30.422 -32.789 1.00 50.44 437 THR A CA 1
ATOM 3606 C C . THR A 1 437 ? 26.089 29.812 -34.031 1.00 50.44 437 THR A C 1
ATOM 3608 O O . THR A 1 437 ? 25.406 30.511 -34.776 1.00 50.44 437 THR A O 1
ATOM 3611 N N . VAL A 1 438 ? 26.280 28.508 -34.268 1.00 54.12 438 VAL A N 1
ATOM 3612 C CA . VAL A 1 438 ? 25.540 27.768 -35.308 1.00 54.12 438 VAL A CA 1
ATOM 3613 C C . VAL A 1 438 ? 24.156 27.448 -34.750 1.00 54.12 438 VAL A C 1
ATOM 3615 O O . VAL A 1 438 ? 23.977 26.455 -34.049 1.00 54.12 438 VAL A O 1
ATOM 3618 N N . LEU A 1 439 ? 23.193 28.329 -34.994 1.00 58.66 439 LEU A N 1
ATOM 3619 C CA . LEU A 1 439 ? 21.790 28.091 -34.659 1.00 58.66 439 LEU A CA 1
ATOM 3620 C C . LEU A 1 439 ? 21.099 27.401 -35.833 1.00 58.66 439 LEU A C 1
ATOM 3622 O O . LEU A 1 439 ? 21.381 27.716 -36.990 1.00 58.66 439 LEU A O 1
ATOM 3626 N N . THR A 1 440 ? 20.188 26.472 -35.546 1.00 68.81 440 THR A N 1
ATOM 3627 C CA . THR A 1 440 ? 19.288 25.967 -36.589 1.00 68.81 440 THR A CA 1
ATOM 3628 C C . THR A 1 440 ? 18.275 27.054 -36.956 1.00 68.81 440 THR A C 1
ATOM 3630 O O . THR A 1 440 ? 17.991 27.944 -36.147 1.00 68.81 440 THR A O 1
ATOM 3633 N N . ILE A 1 441 ? 17.674 26.987 -38.149 1.00 65.69 441 ILE A N 1
ATOM 3634 C CA . ILE A 1 441 ? 16.599 27.916 -38.545 1.00 65.69 441 ILE A CA 1
ATOM 3635 C C . ILE A 1 441 ? 15.450 27.823 -37.529 1.00 65.69 441 ILE A C 1
ATOM 3637 O O . ILE A 1 441 ? 14.816 28.821 -37.196 1.00 65.69 441 ILE A O 1
ATOM 3641 N N . THR A 1 442 ? 15.218 26.629 -36.979 1.00 65.00 442 THR A N 1
ATOM 3642 C CA . THR A 1 442 ? 14.206 26.397 -35.937 1.00 65.00 442 THR A CA 1
ATOM 3643 C C . THR A 1 442 ? 14.511 27.162 -34.644 1.00 65.00 442 THR A C 1
ATOM 3645 O O . THR A 1 442 ? 13.602 27.757 -34.058 1.00 65.00 442 THR A O 1
ATOM 3648 N N . ASP A 1 443 ? 15.773 27.185 -34.210 1.00 70.12 443 ASP A N 1
ATOM 3649 C CA . ASP A 1 443 ? 16.191 27.926 -33.014 1.00 70.12 443 ASP A CA 1
ATOM 3650 C C . ASP A 1 443 ? 16.094 29.434 -33.249 1.00 70.12 443 ASP A C 1
ATOM 3652 O O . ASP A 1 443 ? 15.570 30.155 -32.403 1.00 70.12 443 ASP A O 1
ATOM 3656 N N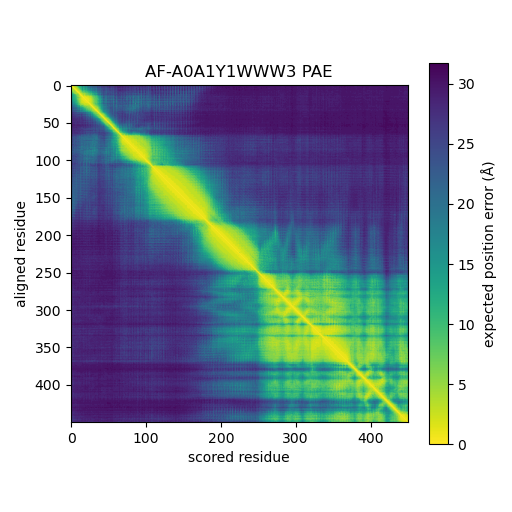 . ALA A 1 444 ? 16.513 29.904 -34.429 1.00 65.44 444 ALA A N 1
ATOM 3657 C CA . ALA A 1 444 ? 16.392 31.307 -34.811 1.00 65.44 444 ALA A CA 1
ATOM 3658 C C . ALA A 1 444 ? 14.926 31.761 -34.821 1.00 65.44 444 ALA A C 1
ATOM 3660 O O . ALA A 1 444 ? 14.589 32.762 -34.195 1.00 65.44 444 ALA A O 1
ATOM 3661 N N . ILE A 1 445 ? 14.026 31.000 -35.453 1.00 66.62 445 ILE A N 1
ATOM 3662 C CA . ILE A 1 445 ? 12.590 31.317 -35.455 1.00 66.62 445 ILE A CA 1
ATOM 3663 C C . ILE A 1 445 ? 12.041 31.345 -34.027 1.00 66.62 445 ILE A C 1
ATOM 3665 O O . ILE A 1 445 ? 11.259 32.234 -33.703 1.00 66.62 445 ILE A O 1
ATOM 3669 N N . THR A 1 446 ? 12.459 30.415 -33.163 1.00 69.06 446 THR A N 1
ATOM 3670 C CA . THR A 1 446 ? 12.017 30.389 -31.759 1.00 69.06 446 THR A CA 1
ATOM 3671 C C . THR A 1 446 ? 12.456 31.658 -31.030 1.00 69.06 446 THR A C 1
ATOM 3673 O O . THR A 1 446 ? 11.623 32.293 -30.400 1.00 69.06 446 THR A O 1
ATOM 3676 N N . ILE A 1 447 ? 13.714 32.079 -31.194 1.00 68.00 447 ILE A N 1
ATOM 3677 C CA . ILE A 1 447 ? 14.254 33.308 -30.588 1.00 68.00 447 ILE A CA 1
ATOM 3678 C C . ILE A 1 447 ? 13.513 34.559 -31.077 1.00 68.00 447 ILE A C 1
ATOM 3680 O O . ILE A 1 447 ? 13.274 35.462 -30.288 1.00 68.00 447 ILE A O 1
ATOM 3684 N N . TYR A 1 448 ? 13.150 34.629 -32.360 1.00 63.66 448 TYR A N 1
ATOM 3685 C CA . TYR A 1 448 ? 12.448 35.789 -32.925 1.00 63.66 448 TYR A CA 1
ATOM 3686 C C . TYR A 1 448 ? 10.931 35.790 -32.675 1.00 63.66 448 TYR A C 1
ATOM 3688 O O . TYR A 1 448 ? 10.287 36.814 -32.900 1.00 63.66 448 TYR A O 1
ATOM 3696 N N . THR A 1 449 ? 10.347 34.660 -32.262 1.00 61.53 449 THR A N 1
ATOM 3697 C CA . THR A 1 449 ? 8.905 34.549 -31.963 1.00 61.53 449 THR A CA 1
ATOM 3698 C C . THR A 1 449 ? 8.585 34.640 -30.470 1.00 61.53 449 THR A C 1
ATOM 3700 O O . THR A 1 449 ? 7.447 34.970 -30.133 1.00 61.53 449 THR A O 1
ATOM 3703 N N . THR A 1 450 ? 9.557 34.374 -29.590 1.00 61.41 450 THR A N 1
ATOM 3704 C CA . THR A 1 450 ? 9.505 34.684 -28.146 1.00 61.41 450 THR A CA 1
ATOM 3705 C C . THR A 1 450 ? 9.908 36.119 -27.869 1.00 61.41 450 THR A C 1
ATOM 3707 O O . THR A 1 450 ? 9.236 36.758 -27.028 1.00 61.41 450 THR A O 1
#

Sequence (450 aa):
MNDLQSVVKSDYINNEELNLLFNKFYKTQFNISKLKHKNATVKGGIIIDNQENNSSIPNELKYNSIYLKEELQYQKDLFSELRINFREFQTKSYFLNQIFSNPPTYSNLQQVAEIESIAKDDKIKLNQAKQDIENAKNQLLEIIENVNQAFETISKHFQEVEQLQNKIRKSEEEIKNYESSTSKLKGVQNIVDEQETKIIELESYLQEQEESIISLNEKIIQLGKEISNLRIQRTNVETAVTETIRKTSNINPIFKNMCEWYNITGKLISNIDSIVSLNYVEPDELEIVKRITLKDHSVYDIIINLVYKNNTVNVKLKNQNIYIDDIIEEGKKRTDSIEELMCFYVKEITWRVANINERIIEFQKLKLRYDIKYTDIKGCQGNLEIILNDISQTILVFQIDPEYPRTPGCFELVHAYSSDKNNKNLVKLENYLNEGTVLTITDAITIYTT

Mean predicted aligned error: 21.04 Å

pLDDT: mean 73.59, std 16.94, range [33.06, 97.56]

Organism: NCBI:txid1754192

Radius of gyration: 81.49 Å; Cα contacts (8 Å, |Δi|>4): 265; chains: 1; bounding box: 154×68×201 Å

InterPro domains:
  IPR037475 Kinetochore protein Sos7 [PTHR37329] (54-309)
  IPR048781 Kinetochore protein Sos7, coiled-coil domain [PF20882] (77-149)

Foldseek 3Di:
DDDDDDDDDDDDDDVVVVVVVVVVVVPDDPDCVVVPDDPDDDDDDDDDDDDDDDDDPPPPPPDDPPCVVVVVVVVVVVVVVVVVVVVVVVVVVVVVCVCVVDPPPDDDPVNVVVVVVVVVVVVVVVVVVVVVVVVVVVVVVVVVVVVVVVVVVVVVVVVVVVVVVVVVVVVVVVVVVVVVVVVVVVVVVVVVVVVVVVVVVVVVVVVVVVVVVVVVVVVVVVVVVVVVVVVVVVVVVVVVVVVVCVVCVVPDPLVVLLVVVVVLVVVLVVLDPAFPDWDCPDSQKIWTWGWDQAPVRDIDTWIWIWGQDPNATDTDTDPDLDDCVVQSVVLVVPDPDPSSSVNSSVVVVSVLVRQVVVVVVLVVVVVVVFVQDDFDPDHPPFWGWGFTQHPQRKTWTKTAGSCPQPAFPRIDRPAIAGPPVPDPDGDGDPDDDDHDDRDDPVRVVVVVVD

Solvent-accessible surface area (backbone atoms only — not comparable to full-atom values): 26614 Å² total; per-residue (Å²): 141,86,87,91,80,88,87,84,88,77,90,72,81,62,66,66,62,60,51,51,53,51,53,57,64,74,64,64,74,84,64,70,76,78,75,65,84,78,92,75,86,75,85,82,80,87,86,80,83,85,80,80,86,80,85,73,84,72,90,73,70,87,77,55,88,73,55,56,60,56,52,53,46,51,51,50,52,52,51,50,50,51,50,50,53,51,52,50,50,53,48,53,50,51,52,51,50,51,46,68,72,55,59,80,79,77,76,51,72,66,56,53,52,51,52,53,51,51,54,51,53,50,51,50,53,51,51,51,53,51,51,52,52,53,50,52,49,52,52,49,51,52,51,52,52,52,52,51,55,50,49,53,53,51,53,51,50,50,54,51,49,52,55,50,51,55,50,50,55,50,51,52,53,50,50,53,52,49,54,57,51,50,54,52,48,52,55,50,49,54,52,50,55,54,50,51,53,51,49,54,53,50,51,54,51,50,52,53,50,52,54,50,50,52,54,51,50,54,50,49,55,51,52,52,51,50,52,52,52,51,50,54,51,48,53,54,46,52,52,53,47,53,56,47,46,69,68,48,61,84,76,42,76,71,61,45,55,52,51,54,49,51,53,50,51,54,52,49,57,75,73,44,86,58,65,72,47,78,45,77,80,45,103,48,27,41,33,39,33,32,55,46,73,47,98,87,68,50,75,47,77,45,42,42,33,40,34,57,54,94,96,38,77,46,79,46,63,79,83,58,91,68,69,51,64,68,58,54,55,51,38,66,72,73,40,95,44,69,67,57,31,51,54,48,49,55,53,53,51,55,47,52,53,51,36,54,50,52,50,51,52,54,47,52,54,47,50,76,76,36,68,60,81,56,78,71,88,71,70,62,85,38,63,50,57,45,46,40,41,44,99,74,52,31,39,36,30,34,35,30,41,73,61,35,85,76,46,54,71,31,56,44,76,75,43,47,39,58,63,50,94,86,48,98,66,72,60,78,72,75,89,88,72,72,93,73,57,73,67,51,73,68,53,51,52,50,65,76,72,107

Secondary structure (DSSP, 8-state):
--------------HHHHHHHHHHHHS----GGGGS----------------------TTTTS-TTTHHHHHHHHHHHHHHHHHHHHHHHHHHHHHHHHHHS---PPPHHHHHHHHHHHHHHHHHHHHHHHHHHHHHHHHHHHHHHHHHHHHHHHHHHHHHHHHHHHHHHHHHHHHHHHHHHHHHHHHHHHHHHHHHHHHHHHHHHHHHHHHHHHHHHHHHHHHHHHHHHHHHHHHHHHHHHHHHHHHTTT-HHHHHHHHHHHHHHHHHHH-TTEEEEEEEETTEEEEEEEEE-TTS-EEEEEEEEEEETTEEEEEESS-----HHHHHHHHHH-S-HHHHHHHHHHHHHHHHHHHHHHHHHHHHHHHHS---B------SS-EEEEEE-TT-EEEEEEE-TTTTSSTT-EEEEEEEE--TT------------TT----HHHHHHHHH-